Protein AF-A0AA87Z2T1-F1 (afdb_monomer)

Secondary structure (DSSP, 8-state):
-HHHHHHHHHTT-SEEEEE---EETTEEHHHHHHHHHSS-GGGGGT-EEEE-GGG--HHHHHHHHHHHHT-BHHHHHHHTTTSTTHHHHHHHHHHHHHH-SS---BHHHHHHHHHHS-S-------------------------------------------------EEHHHHHTT---SS-HHHHHHHHHHHHHHHHHHHHHSSS-PPEEHHHHHHHHTTT---HHHHHHHHHH-SSEEETTEEEEEEE-TTT--EEEEEEETTS-------------TT----TTS-HHHHHHHHIIIIIIS-TT-HHHHHHHHHHHT--EEEEEPPP--TTSSEEEEEEEEESGGGSS--EEEEEEETT-BHHHHHHHHHHHHHHH-GGGTT-EEEEETT-TTS-TTSB-TTTS-TTPEEEEEEE---SSSTTSSTTTT---EE--TTS--S--SS-EEE-TTT-EEEETGGGT--TTSPPPSS---HHHHHHHS------PPPS------------PPPP------

Sequence (521 aa):
MDLWDRICTNLQARKITVADASKKRSMELRLLHGVAYGHPWFGRWGYGFCHGSFGVTVFNYKRAIEILCSLELDRIIKDFSETEQAKEIKQIIRLYRNLSETKLITLNDLLKFMLTVKSRAVRKPIMAASMNPSSSSSYSLISKPSPRTTLLQQSTKPFMKDSKPAKYKKFSTVIASMDSRWPPRRLEFAADVIVGALKEKKERYYGNGGMTRQDVRDAARLHIGDTGLLDYVLKSLNNVVVGNQIIRRAVNPATRILEYTIHEVGDKVSEEQDMISNIPSPAMIAPGVDVYNDVIFLYKHVLMEYPSSELVELATQMILDTKHFVKEWPFSDEEAQLLTFICRLLPSSLGNGIAEIVHVPLHATLSDLKDAVECALRDTYCATEGIEVVEFDGLEEVENGEVLFGRVESGTEIRVRGVGVDSEGPLRHQGGCDAWKVVCKCGARDDDGERMVACDICEVWQHTRCCGIDDADTVPPLFVCSACCDSLLPQRADYEPSVAALSDDLLLLNHPLDYSLGNGY

InterPro domains:
  IPR001965 Zinc finger, PHD-type [SM00249] (439-485)
  IPR011011 Zinc finger, FYVE/PHD-type [SSF57903] (429-490)
  IPR013083 Zinc finger, RING/FYVE/PHD-type [G3DSA:3.30.40.10] (427-488)
  IPR019786 Zinc finger, PHD-type, conserved site [PS01359] (440-484)
  IPR019787 Zinc finger, PHD-finger [PF00628] (440-484)
  IPR057765 PHD finger protein MALE STERILITY 1-like, ubiquitin-like domain [PF25565] (336-419)
  IPR058054 PHD finger protein MALE STERILITY 1-like, Zinc finger [cd15556] (440-484)
  IPR059080 PTC1-like, winged helix-turn-helix domain [PF25874] (181-265)

Mean predicted aligned error: 18.87 Å

Structure (mmCIF, N/CA/C/O backbone):
data_AF-A0AA87Z2T1-F1
#
_entry.id   AF-A0AA87Z2T1-F1
#
loop_
_atom_site.group_PDB
_atom_site.id
_atom_site.type_symbol
_atom_site.label_atom_id
_atom_site.label_alt_id
_atom_site.label_comp_id
_atom_site.label_asym_id
_atom_site.label_entity_id
_atom_site.label_seq_id
_atom_site.pdbx_PDB_ins_code
_atom_site.Cartn_x
_atom_site.Cartn_y
_atom_site.Cartn_z
_atom_site.occupancy
_atom_site.B_iso_or_equiv
_atom_site.auth_seq_id
_atom_site.auth_comp_id
_atom_site.auth_asym_id
_atom_site.auth_atom_id
_atom_site.pdbx_PDB_model_num
ATOM 1 N N . MET A 1 1 ? 12.923 -12.573 7.285 1.00 83.50 1 MET A N 1
ATOM 2 C CA . MET A 1 1 ? 13.336 -11.285 6.695 1.00 83.50 1 MET A CA 1
ATOM 3 C C . MET A 1 1 ? 14.824 -11.263 6.411 1.00 83.50 1 MET A C 1
ATOM 5 O O . MET A 1 1 ? 15.144 -11.033 5.267 1.00 83.50 1 MET A O 1
ATOM 9 N N . ASP A 1 2 ? 15.706 -11.635 7.346 1.00 86.81 2 ASP A N 1
ATOM 10 C CA . ASP A 1 2 ? 17.157 -11.736 7.068 1.00 86.81 2 ASP A CA 1
ATOM 11 C C . ASP A 1 2 ? 17.513 -12.611 5.843 1.00 86.81 2 ASP A C 1
ATOM 13 O O . ASP A 1 2 ? 18.249 -12.187 4.962 1.00 86.81 2 ASP A O 1
ATOM 17 N N . LEU A 1 3 ? 16.896 -13.796 5.713 1.00 90.75 3 LEU A N 1
ATOM 18 C CA . LEU A 1 3 ? 17.038 -14.627 4.509 1.00 90.75 3 LEU A CA 1
ATOM 19 C C . LEU A 1 3 ? 16.648 -13.877 3.222 1.00 90.75 3 LEU A C 1
ATOM 21 O O . LEU A 1 3 ? 17.359 -13.967 2.229 1.00 90.75 3 LEU A O 1
ATOM 25 N N . TRP A 1 4 ? 15.530 -13.144 3.248 1.00 89.81 4 TRP A N 1
ATOM 26 C CA . TRP A 1 4 ? 15.063 -12.364 2.100 1.00 89.81 4 TRP A CA 1
ATOM 27 C C . TRP A 1 4 ? 16.033 -11.237 1.772 1.00 89.81 4 TRP A C 1
ATOM 29 O O . TRP A 1 4 ? 16.361 -11.064 0.608 1.00 89.81 4 TRP A O 1
ATOM 39 N N . ASP A 1 5 ? 16.551 -10.540 2.782 1.00 89.88 5 ASP A N 1
ATOM 40 C CA . ASP A 1 5 ? 17.535 -9.477 2.585 1.00 89.88 5 ASP A CA 1
ATOM 41 C C . ASP A 1 5 ? 18.807 -10.014 1.923 1.00 89.88 5 ASP A C 1
ATOM 43 O O . ASP A 1 5 ? 19.274 -9.431 0.951 1.00 89.88 5 ASP A O 1
ATOM 47 N N . ARG A 1 6 ? 19.302 -11.177 2.361 1.00 91.06 6 ARG A N 1
ATOM 48 C CA . ARG A 1 6 ? 20.457 -11.844 1.739 1.00 91.06 6 ARG A CA 1
ATOM 49 C C . ARG A 1 6 ? 20.194 -12.252 0.291 1.00 91.06 6 ARG A C 1
ATOM 51 O O . ARG A 1 6 ? 21.075 -12.097 -0.546 1.00 91.06 6 ARG A O 1
ATOM 58 N N . ILE A 1 7 ? 19.002 -12.773 -0.007 1.00 91.69 7 ILE A N 1
ATOM 59 C CA . ILE A 1 7 ? 18.604 -13.100 -1.384 1.00 91.69 7 ILE A CA 1
ATOM 60 C C . ILE A 1 7 ? 18.577 -11.826 -2.232 1.00 91.69 7 ILE A C 1
ATOM 62 O O . ILE A 1 7 ? 19.172 -11.808 -3.300 1.00 91.69 7 ILE A O 1
ATOM 66 N N . CYS A 1 8 ? 17.954 -10.754 -1.741 1.00 90.62 8 CYS A N 1
ATOM 67 C CA . CYS A 1 8 ? 17.849 -9.486 -2.462 1.00 90.62 8 CYS A CA 1
ATOM 68 C C . CYS A 1 8 ? 19.223 -8.860 -2.716 1.00 90.62 8 CYS A C 1
ATOM 70 O O . CYS A 1 8 ? 19.476 -8.407 -3.824 1.00 90.62 8 CYS A O 1
ATOM 72 N N . THR A 1 9 ? 20.132 -8.902 -1.739 1.00 85.81 9 THR A N 1
ATOM 73 C CA . THR A 1 9 ? 21.519 -8.452 -1.919 1.00 85.81 9 THR A CA 1
ATOM 74 C C . THR A 1 9 ? 22.248 -9.279 -2.979 1.00 85.81 9 THR A C 1
ATOM 76 O O . THR A 1 9 ? 22.881 -8.707 -3.858 1.00 85.81 9 THR A O 1
ATOM 79 N N . ASN A 1 10 ? 22.130 -10.611 -2.947 1.00 86.00 10 ASN A N 1
ATOM 80 C CA . ASN A 1 10 ? 22.780 -11.480 -3.937 1.00 86.00 10 ASN A CA 1
ATOM 81 C C . ASN A 1 10 ? 22.199 -11.316 -5.348 1.00 86.00 10 ASN A C 1
ATOM 83 O O . ASN A 1 10 ? 22.931 -11.432 -6.322 1.00 86.00 10 ASN A O 1
ATOM 87 N N . LEU A 1 11 ? 20.895 -11.048 -5.453 1.00 85.25 11 LEU A N 1
ATOM 88 C CA . LEU A 1 11 ? 20.218 -10.728 -6.713 1.00 85.25 11 LEU A CA 1
ATOM 89 C C . LEU A 1 11 ? 20.398 -9.260 -7.126 1.00 85.25 11 LEU A C 1
ATOM 91 O O . LEU A 1 11 ? 19.836 -8.854 -8.135 1.00 85.25 11 LEU A O 1
ATOM 95 N N . GLN A 1 12 ? 21.120 -8.459 -6.332 1.00 79.81 12 GLN A N 1
ATOM 96 C CA . GLN A 1 12 ? 21.306 -7.021 -6.545 1.00 79.81 12 GLN A CA 1
ATOM 97 C C . GLN A 1 12 ? 19.984 -6.254 -6.731 1.00 79.81 12 GLN A C 1
ATOM 99 O O . GLN A 1 12 ? 19.902 -5.259 -7.452 1.00 79.81 12 GLN A O 1
ATOM 104 N N . ALA A 1 13 ? 18.925 -6.704 -6.056 1.00 85.81 13 ALA A N 1
ATOM 105 C CA . ALA A 1 13 ? 17.611 -6.093 -6.151 1.00 85.81 13 ALA A CA 1
ATOM 106 C C . ALA A 1 13 ? 17.644 -4.654 -5.621 1.00 85.81 13 ALA A C 1
ATOM 108 O O . ALA A 1 13 ? 18.146 -4.397 -4.529 1.00 85.81 13 ALA A O 1
ATOM 109 N N . ARG A 1 14 ? 17.053 -3.714 -6.365 1.00 85.12 14 ARG A N 1
ATOM 110 C CA . ARG A 1 14 ? 16.973 -2.296 -5.963 1.00 85.12 14 ARG A CA 1
ATOM 111 C C . ARG A 1 14 ? 15.759 -1.982 -5.126 1.00 85.12 14 ARG A C 1
ATOM 113 O O . ARG A 1 14 ? 15.851 -1.206 -4.181 1.00 85.12 14 ARG A O 1
ATOM 120 N N . LYS A 1 15 ? 14.612 -2.541 -5.497 1.00 89.25 15 LYS A N 1
ATOM 121 C CA . LYS A 1 15 ? 13.336 -2.294 -4.835 1.00 89.25 15 LYS A CA 1
ATOM 122 C C . LYS A 1 15 ? 12.580 -3.599 -4.728 1.00 89.25 15 LYS A C 1
ATOM 124 O O . LYS A 1 15 ? 12.433 -4.301 -5.721 1.00 89.25 15 LYS A O 1
ATOM 129 N N . ILE A 1 16 ? 12.084 -3.897 -3.536 1.00 91.62 16 ILE A N 1
ATOM 130 C CA . ILE A 1 16 ? 11.195 -5.034 -3.305 1.00 91.62 16 ILE A CA 1
ATOM 131 C C . ILE A 1 16 ? 9.927 -4.511 -2.665 1.00 91.62 16 ILE A C 1
ATOM 133 O O . ILE A 1 16 ? 9.972 -3.857 -1.618 1.00 91.62 16 ILE A O 1
ATOM 137 N N . THR A 1 17 ? 8.804 -4.793 -3.313 1.00 92.12 17 THR A N 1
ATOM 138 C CA . THR A 1 17 ? 7.479 -4.455 -2.813 1.00 92.12 17 THR A CA 1
ATOM 139 C C . THR A 1 17 ? 6.890 -5.612 -2.010 1.00 92.12 17 THR A C 1
ATOM 141 O O . THR A 1 17 ? 7.253 -6.777 -2.177 1.00 92.12 17 THR A O 1
ATOM 144 N N . VAL A 1 18 ? 5.978 -5.290 -1.099 1.00 92.25 18 VAL A N 1
ATOM 145 C CA . VAL A 1 18 ? 5.171 -6.257 -0.361 1.00 92.25 18 VAL A CA 1
ATOM 146 C C . VAL A 1 18 ? 3.733 -5.760 -0.292 1.00 92.25 18 VAL A C 1
ATOM 148 O O . VAL A 1 18 ? 3.479 -4.636 0.145 1.00 92.25 18 VAL A O 1
ATOM 151 N N . ALA A 1 19 ? 2.802 -6.623 -0.693 1.00 92.31 19 ALA A N 1
ATOM 152 C CA . ALA A 1 19 ? 1.380 -6.450 -0.440 1.00 92.31 19 ALA A CA 1
ATOM 153 C C . ALA A 1 19 ? 1.066 -6.992 0.962 1.00 92.31 19 ALA A C 1
ATOM 155 O O . ALA A 1 19 ? 1.091 -8.200 1.211 1.00 92.31 19 ALA A O 1
ATOM 156 N N . ASP A 1 20 ? 0.829 -6.098 1.916 1.00 93.69 20 ASP A N 1
ATOM 157 C CA . ASP A 1 20 ? 0.568 -6.464 3.302 1.00 93.69 20 ASP A CA 1
ATOM 158 C C . ASP A 1 20 ? -0.867 -6.985 3.468 1.00 93.69 20 ASP A C 1
ATOM 160 O O . ASP A 1 20 ? -1.839 -6.291 3.164 1.00 93.69 20 ASP A O 1
ATOM 164 N N . ALA A 1 21 ? -0.995 -8.194 4.014 1.00 92.12 21 ALA A N 1
ATOM 165 C CA . ALA A 1 21 ? -2.247 -8.811 4.462 1.00 92.12 21 ALA A CA 1
ATOM 166 C C . ALA A 1 21 ? -2.170 -9.250 5.943 1.00 92.12 21 ALA A C 1
ATOM 168 O O . ALA A 1 21 ? -2.939 -10.098 6.407 1.00 92.12 21 ALA A O 1
ATOM 169 N N . SER A 1 22 ? -1.202 -8.717 6.693 1.00 94.56 22 SER A N 1
ATOM 170 C CA . SER A 1 22 ? -0.832 -9.189 8.024 1.00 94.56 22 SER A CA 1
ATOM 171 C C . SER A 1 22 ? -1.874 -8.814 9.073 1.00 94.56 22 SER A C 1
ATOM 173 O O . SER A 1 22 ? -2.123 -7.640 9.358 1.00 94.56 22 SER A O 1
ATOM 175 N N . LYS A 1 23 ? -2.415 -9.838 9.736 1.00 95.25 23 LYS A N 1
ATOM 176 C CA . LYS A 1 23 ? -3.397 -9.701 10.816 1.00 95.25 23 LYS A CA 1
ATOM 177 C C . LYS A 1 23 ? -2.933 -10.402 12.081 1.00 95.25 23 LYS A C 1
ATOM 179 O O . LYS A 1 23 ? -2.312 -11.462 12.030 1.00 95.25 23 LYS A O 1
ATOM 184 N N . LYS A 1 24 ? -3.309 -9.857 13.237 1.00 92.25 24 LYS A N 1
ATOM 185 C CA . LYS A 1 24 ? -3.175 -10.542 14.531 1.00 92.25 24 LYS A CA 1
ATOM 186 C C . LYS A 1 24 ? -4.444 -10.368 15.348 1.00 92.25 24 LYS A C 1
ATOM 188 O O . LYS A 1 24 ? -4.799 -9.246 15.683 1.00 92.25 24 LYS A O 1
ATOM 193 N N . ARG A 1 25 ? -5.112 -11.479 15.686 1.00 88.75 25 ARG A N 1
ATOM 194 C CA . ARG A 1 25 ? -6.404 -11.475 16.407 1.00 88.75 25 ARG A CA 1
ATOM 195 C C . ARG A 1 25 ? -7.406 -10.482 15.777 1.00 88.75 25 ARG A C 1
ATOM 197 O O . ARG A 1 25 ? -7.999 -9.668 16.471 1.00 88.75 25 ARG A O 1
ATOM 204 N N . SER A 1 26 ? -7.526 -10.530 14.447 1.00 89.06 26 SER A N 1
ATOM 205 C CA . SER A 1 26 ? -8.376 -9.648 13.624 1.00 89.06 26 SER A CA 1
ATOM 206 C C . SER A 1 26 ? -7.961 -8.172 13.528 1.00 89.06 26 SER A C 1
ATOM 208 O O . SER A 1 26 ? -8.627 -7.427 12.820 1.00 89.06 26 SER A O 1
ATOM 210 N N . MET A 1 27 ? -6.862 -7.750 14.157 1.00 95.94 27 MET A N 1
ATOM 211 C CA . MET A 1 27 ? -6.309 -6.403 13.974 1.00 95.94 27 MET A CA 1
ATOM 212 C C . MET A 1 27 ? -5.380 -6.368 12.760 1.00 95.94 27 MET A C 1
ATOM 214 O O . MET A 1 27 ? -4.457 -7.185 12.671 1.00 95.94 27 MET A O 1
ATOM 218 N N . GLU A 1 28 ? -5.597 -5.414 11.856 1.00 97.12 28 GLU A N 1
ATOM 219 C CA . GLU A 1 28 ? -4.679 -5.110 10.752 1.00 97.12 28 GLU A CA 1
ATOM 220 C C . GLU A 1 28 ? -3.385 -4.532 11.327 1.00 97.12 28 GLU A C 1
ATOM 222 O O . GLU A 1 28 ? -3.385 -3.467 11.959 1.00 97.12 28 GLU A O 1
ATOM 227 N N . LEU A 1 29 ? -2.268 -5.235 11.121 1.00 96.56 29 LEU A N 1
ATOM 228 C CA . LEU A 1 29 ? -1.002 -4.837 11.732 1.00 96.56 29 LEU A CA 1
ATOM 229 C C . LEU A 1 29 ? -0.475 -3.522 11.160 1.00 96.56 29 LEU A C 1
ATOM 231 O O . LEU A 1 29 ? 0.206 -2.804 11.888 1.00 96.56 29 LEU A O 1
ATOM 235 N N . ARG A 1 30 ? -0.823 -3.168 9.917 1.00 96.19 30 ARG A N 1
ATOM 236 C CA . ARG A 1 30 ? -0.476 -1.869 9.322 1.00 96.19 30 ARG A CA 1
ATOM 237 C C . ARG A 1 30 ? -1.030 -0.691 10.124 1.00 96.19 30 ARG A C 1
ATOM 239 O O . ARG A 1 30 ? -0.296 0.255 10.380 1.00 96.19 30 ARG A O 1
ATOM 246 N N . LEU A 1 31 ? -2.276 -0.793 10.597 1.00 97.81 31 LEU A N 1
ATOM 247 C CA . LEU A 1 31 ? -2.924 0.243 11.397 1.00 97.81 31 LEU A CA 1
ATOM 248 C C . LEU A 1 31 ? -2.366 0.242 12.818 1.00 97.81 31 LEU A C 1
ATOM 250 O O . LEU A 1 31 ? -1.898 1.268 13.298 1.00 97.81 31 LEU A O 1
ATOM 254 N N . LEU A 1 32 ? -2.331 -0.926 13.467 1.00 97.50 32 LEU A N 1
ATOM 255 C CA . LEU A 1 32 ? -1.832 -1.034 14.839 1.00 97.50 32 LEU A CA 1
ATOM 256 C C . LEU A 1 32 ? -0.378 -0.552 14.965 1.00 97.50 32 LEU A C 1
ATOM 258 O O . LEU A 1 32 ? -0.057 0.213 15.872 1.00 97.50 32 LEU A O 1
ATOM 262 N N . HIS A 1 33 ? 0.506 -0.977 14.058 1.00 96.88 33 HIS A N 1
ATOM 263 C CA . HIS A 1 33 ? 1.905 -0.548 14.072 1.00 96.88 33 HIS A CA 1
ATOM 264 C C . HIS A 1 33 ? 2.091 0.868 13.547 1.00 96.88 33 HIS A C 1
ATOM 266 O O . HIS A 1 33 ? 2.927 1.584 14.095 1.00 96.88 33 HIS A O 1
ATOM 272 N N . GLY A 1 34 ? 1.289 1.281 12.564 1.00 96.88 34 GLY A N 1
ATOM 273 C CA . GLY A 1 34 ? 1.264 2.658 12.089 1.00 96.88 34 GLY A CA 1
ATOM 274 C C . GLY A 1 34 ? 1.038 3.629 13.243 1.00 96.88 34 GLY A C 1
ATOM 275 O O . GLY A 1 34 ? 1.839 4.536 13.436 1.00 96.88 34 GLY A O 1
ATOM 276 N N . VAL A 1 35 ? 0.035 3.367 14.086 1.00 97.62 35 VAL A N 1
ATOM 277 C CA . VAL A 1 35 ? -0.269 4.220 15.245 1.00 97.62 35 VAL A CA 1
ATOM 278 C C . VAL A 1 35 ? 0.722 4.032 16.396 1.00 97.62 35 VAL A C 1
ATOM 280 O O . VAL A 1 35 ? 1.088 5.006 17.039 1.00 97.62 35 VAL A O 1
ATOM 283 N N . ALA A 1 36 ? 1.187 2.812 16.680 1.00 96.88 36 ALA A N 1
ATOM 284 C CA . ALA A 1 36 ? 2.078 2.563 17.822 1.00 96.88 36 ALA A CA 1
ATOM 285 C C . ALA A 1 36 ? 3.545 2.962 17.575 1.00 96.88 36 ALA A C 1
ATOM 287 O O . ALA A 1 36 ? 4.264 3.315 18.508 1.00 96.88 36 ALA A O 1
ATOM 288 N N . TYR A 1 37 ? 4.027 2.882 16.335 1.00 96.06 37 TYR A N 1
ATOM 289 C CA . TYR A 1 37 ? 5.442 3.083 16.003 1.00 96.06 37 TYR A CA 1
ATOM 290 C C . TYR A 1 37 ? 5.680 4.142 14.920 1.00 96.06 37 TYR A C 1
ATOM 292 O O . TYR A 1 37 ? 6.834 4.468 14.654 1.00 96.06 37 TYR A O 1
ATOM 300 N N . GLY A 1 38 ? 4.626 4.690 14.308 1.00 94.81 38 GLY A N 1
ATOM 301 C CA . GLY A 1 38 ? 4.737 5.669 13.222 1.00 94.81 38 GLY A CA 1
ATOM 302 C C . GLY A 1 38 ? 5.099 5.055 11.866 1.00 94.81 38 GLY A C 1
ATOM 303 O O . GLY A 1 38 ? 5.401 5.777 10.920 1.00 94.81 38 GLY A O 1
ATOM 304 N N . HIS A 1 39 ? 5.110 3.725 11.757 1.00 93.81 39 HIS A N 1
ATOM 305 C CA . HIS A 1 39 ? 5.510 3.003 10.551 1.00 93.81 39 HIS A CA 1
ATOM 306 C C . HIS A 1 39 ? 4.742 1.674 10.441 1.00 93.81 39 HIS A C 1
ATOM 308 O O . HIS A 1 39 ? 4.301 1.136 11.461 1.00 93.81 39 HIS A O 1
ATOM 314 N N . PRO A 1 40 ? 4.597 1.086 9.239 1.00 93.75 40 PRO A N 1
ATOM 315 C CA . PRO A 1 40 ? 3.856 -0.163 9.081 1.00 93.75 40 PRO A CA 1
ATOM 316 C C . PRO A 1 40 ? 4.560 -1.324 9.798 1.00 93.75 40 PRO A C 1
ATOM 318 O O . PRO A 1 40 ? 5.718 -1.219 10.219 1.00 93.75 40 PRO A O 1
ATOM 321 N N . TRP A 1 41 ? 3.890 -2.475 9.911 1.00 94.38 41 TRP A N 1
ATOM 322 C CA . TRP A 1 41 ? 4.459 -3.685 10.527 1.00 94.38 41 TRP A CA 1
ATOM 323 C C . TRP A 1 41 ? 5.811 -4.087 9.924 1.00 94.38 41 TRP A C 1
ATOM 325 O O . TRP A 1 41 ? 6.739 -4.465 10.655 1.00 94.38 41 TRP A O 1
ATOM 335 N N . PHE A 1 42 ? 5.921 -3.956 8.598 1.00 94.56 42 PHE A N 1
ATOM 336 C CA . PHE A 1 42 ? 7.135 -4.248 7.845 1.00 94.56 42 PHE A CA 1
ATOM 337 C C . PHE A 1 42 ? 8.224 -3.169 7.965 1.00 94.56 42 PHE A C 1
ATOM 339 O O . PHE A 1 42 ? 9.379 -3.433 7.628 1.00 94.56 42 PHE A O 1
ATOM 346 N N . GLY A 1 43 ? 7.908 -1.998 8.528 1.00 93.38 43 GLY A N 1
ATOM 347 C CA . GLY A 1 43 ? 8.851 -0.886 8.701 1.00 93.38 43 GLY A CA 1
ATOM 348 C C . GLY A 1 43 ? 10.084 -1.243 9.528 1.00 93.38 43 GLY A C 1
ATOM 349 O O . GLY A 1 43 ? 11.168 -0.731 9.276 1.00 93.38 43 GLY A O 1
ATOM 350 N N . ARG A 1 44 ? 9.973 -2.231 10.425 1.00 91.69 44 ARG A N 1
ATOM 351 C CA . ARG A 1 44 ? 11.114 -2.764 11.198 1.00 91.69 44 ARG A CA 1
ATOM 352 C C . ARG A 1 44 ? 12.192 -3.430 10.344 1.00 91.69 44 ARG A C 1
ATOM 354 O O . ARG A 1 44 ? 13.287 -3.662 10.840 1.00 91.69 44 ARG A O 1
ATOM 361 N N . TRP A 1 45 ? 11.876 -3.762 9.096 1.00 93.06 45 TRP A N 1
ATOM 362 C CA . TRP A 1 45 ? 12.818 -4.326 8.132 1.00 93.06 45 TRP A CA 1
ATOM 363 C C . TRP A 1 45 ? 13.161 -3.350 7.003 1.00 93.06 45 TRP A C 1
ATOM 365 O O . TRP A 1 45 ? 13.789 -3.768 6.036 1.00 93.06 45 TRP A O 1
ATOM 375 N N . GLY A 1 46 ? 12.778 -2.073 7.125 1.00 93.00 46 GLY A N 1
ATOM 376 C CA . GLY A 1 46 ? 13.086 -1.022 6.150 1.00 93.00 46 GLY A CA 1
ATOM 377 C C . GLY A 1 46 ? 12.022 -0.804 5.072 1.00 93.00 46 GLY A C 1
ATOM 378 O O . GLY A 1 46 ? 12.281 -0.083 4.118 1.00 93.00 46 GLY A O 1
ATOM 379 N N . TYR A 1 47 ? 10.837 -1.408 5.200 1.00 95.12 47 TYR A N 1
ATOM 380 C CA . TYR A 1 47 ? 9.745 -1.194 4.246 1.00 95.12 47 TYR A CA 1
ATOM 381 C C . TYR A 1 47 ? 8.972 0.090 4.572 1.00 95.12 47 TYR A C 1
ATOM 383 O O . TYR A 1 47 ? 8.397 0.224 5.656 1.00 95.12 47 TYR A O 1
ATOM 391 N N . GLY A 1 48 ? 8.943 1.021 3.624 1.00 95.00 48 GLY A N 1
ATOM 392 C CA . GLY A 1 48 ? 8.190 2.271 3.676 1.00 95.00 48 GLY A CA 1
ATOM 393 C C . GLY A 1 48 ? 6.971 2.265 2.756 1.00 95.00 48 GLY A C 1
ATOM 394 O O . GLY A 1 48 ? 6.680 1.275 2.092 1.00 95.00 48 GLY A O 1
ATOM 395 N N . PHE A 1 49 ? 6.247 3.384 2.722 1.00 95.31 49 PHE A N 1
ATOM 396 C CA . PHE A 1 49 ? 5.125 3.598 1.802 1.00 95.31 49 PHE A CA 1
ATOM 397 C C . PHE A 1 49 ? 5.569 3.395 0.344 1.00 95.31 49 PHE A C 1
ATOM 399 O O . PHE A 1 49 ? 6.546 4.014 -0.072 1.00 95.31 49 PHE A O 1
ATOM 406 N N . CYS A 1 50 ? 4.854 2.563 -0.421 1.00 92.50 50 CYS A N 1
ATOM 407 C CA . CYS A 1 50 ? 5.054 2.433 -1.867 1.00 92.50 50 CYS A CA 1
ATOM 408 C C . CYS A 1 50 ? 3.959 3.189 -2.621 1.00 92.50 50 CYS A C 1
ATOM 410 O O . CYS A 1 50 ? 4.204 4.257 -3.177 1.00 92.50 50 CYS A O 1
ATOM 412 N N . HIS A 1 51 ? 2.737 2.668 -2.566 1.00 88.25 51 HIS A N 1
ATOM 413 C CA . HIS A 1 51 ? 1.541 3.313 -3.086 1.00 88.25 51 HIS A CA 1
ATOM 414 C C . HIS A 1 51 ? 0.334 2.910 -2.240 1.00 88.25 51 HIS A C 1
ATOM 416 O O . HIS A 1 51 ? 0.321 1.860 -1.591 1.00 88.25 51 HIS A O 1
ATOM 422 N N . GLY A 1 52 ? -0.675 3.774 -2.227 1.00 90.06 52 GLY A N 1
ATOM 423 C CA . GLY A 1 52 ? -1.938 3.510 -1.562 1.00 90.06 52 GLY A CA 1
ATOM 424 C C . GLY A 1 52 ? -3.038 3.231 -2.576 1.00 90.06 52 GLY A C 1
ATOM 425 O O . GLY A 1 52 ? -3.053 3.803 -3.668 1.00 90.06 52 GLY A O 1
ATOM 426 N N . SER A 1 53 ? -3.957 2.353 -2.200 1.00 92.31 53 SER A N 1
ATOM 427 C CA . SER A 1 53 ? -5.173 2.103 -2.958 1.00 92.31 53 SER A CA 1
ATOM 428 C C . SER A 1 53 ? -6.091 3.326 -2.885 1.00 92.31 53 SER A C 1
ATOM 430 O O . SER A 1 53 ? -5.957 4.180 -2.004 1.00 92.31 53 SER A O 1
ATOM 432 N N . PHE A 1 54 ? -7.044 3.426 -3.812 1.00 93.75 54 PHE A N 1
ATOM 433 C CA . PHE A 1 54 ? -8.085 4.465 -3.787 1.00 93.75 54 PHE A CA 1
ATOM 434 C C . PHE A 1 54 ? -7.552 5.913 -3.739 1.00 93.75 54 PHE A C 1
ATOM 436 O O . PHE A 1 54 ? -8.206 6.807 -3.202 1.00 93.75 54 PHE A O 1
ATOM 443 N N . GLY A 1 55 ? -6.389 6.162 -4.348 1.00 90.62 55 GLY A N 1
ATOM 444 C CA . GLY A 1 55 ? -5.814 7.505 -4.482 1.00 90.62 55 GLY A CA 1
ATOM 445 C C . GLY A 1 55 ? -5.080 8.007 -3.237 1.00 90.62 55 GLY A C 1
ATOM 446 O O . GLY A 1 55 ? -4.784 9.200 -3.126 1.00 90.62 55 GLY A O 1
ATOM 447 N N . VAL A 1 56 ? -4.772 7.127 -2.281 1.00 94.81 56 VAL A N 1
ATOM 448 C CA . VAL A 1 56 ? -3.973 7.501 -1.112 1.00 94.81 56 VAL A CA 1
ATOM 449 C C . VAL A 1 56 ? -2.540 7.836 -1.538 1.00 94.81 56 VAL A C 1
ATOM 451 O O . VAL A 1 56 ? -1.801 7.003 -2.060 1.00 94.81 56 VAL A O 1
ATOM 454 N N . THR A 1 57 ? -2.138 9.083 -1.286 1.00 94.50 57 THR A N 1
ATOM 455 C CA . THR A 1 57 ? -0.786 9.592 -1.551 1.00 94.50 57 THR A CA 1
ATOM 456 C C . THR A 1 57 ? 0.127 9.422 -0.335 1.00 94.50 57 THR A C 1
ATOM 458 O O . THR A 1 57 ? -0.332 9.229 0.792 1.00 94.50 57 THR A O 1
ATOM 461 N N . VAL A 1 58 ? 1.442 9.572 -0.530 1.00 95.00 58 VAL A N 1
ATOM 462 C CA . VAL A 1 58 ? 2.411 9.540 0.581 1.00 95.00 58 VAL A CA 1
ATOM 463 C C . VAL A 1 58 ? 2.153 10.640 1.619 1.00 95.00 58 VAL A C 1
ATOM 465 O O . VAL A 1 58 ? 2.331 10.412 2.815 1.00 95.00 58 VAL A O 1
ATOM 468 N N . PHE A 1 59 ? 1.723 11.827 1.176 1.00 96.81 59 PHE A N 1
ATOM 469 C CA . PHE A 1 59 ? 1.396 12.950 2.058 1.00 96.81 59 PHE A CA 1
ATOM 470 C C . PHE A 1 59 ? 0.194 12.608 2.937 1.00 96.81 59 PHE A C 1
ATOM 472 O O . PHE A 1 59 ? 0.271 12.699 4.159 1.00 96.81 59 PHE A O 1
ATOM 479 N N . ASN A 1 60 ? -0.870 12.130 2.296 1.00 96.06 60 ASN A N 1
ATOM 480 C CA . ASN A 1 60 ? -2.093 11.648 2.921 1.00 96.06 60 ASN A CA 1
ATOM 481 C C . ASN A 1 60 ? -1.780 10.578 3.982 1.00 96.06 60 ASN A C 1
ATOM 483 O O . ASN A 1 60 ? -2.114 10.743 5.155 1.00 96.06 60 ASN A O 1
ATOM 487 N N . TYR A 1 61 ? -1.034 9.538 3.607 1.00 97.38 61 TYR A N 1
ATOM 488 C CA . TYR A 1 61 ? -0.619 8.474 4.520 1.00 97.38 61 TYR A CA 1
ATOM 489 C C . TYR A 1 61 ? 0.165 8.993 5.739 1.00 97.38 61 TYR A C 1
ATOM 491 O O . TYR A 1 61 ? -0.165 8.655 6.877 1.00 97.38 61 TYR A O 1
ATOM 499 N N . LYS A 1 62 ? 1.179 9.845 5.533 1.00 97.44 62 LYS A N 1
ATOM 500 C CA . LYS A 1 62 ? 1.961 10.429 6.640 1.00 97.44 62 LYS A CA 1
ATOM 501 C C . LYS A 1 62 ? 1.081 11.268 7.565 1.00 97.44 62 LYS A C 1
ATOM 503 O O . LYS A 1 62 ? 1.156 11.119 8.782 1.00 97.44 62 LYS A O 1
ATOM 508 N N . ARG A 1 63 ? 0.200 12.088 6.990 1.00 97.94 63 ARG A N 1
ATOM 509 C CA . ARG A 1 63 ? -0.743 12.922 7.736 1.00 97.94 63 ARG A CA 1
ATOM 510 C C . ARG A 1 63 ? -1.708 12.083 8.574 1.00 97.94 63 ARG A C 1
ATOM 512 O O . ARG A 1 63 ? -1.967 12.425 9.723 1.00 97.94 63 ARG A O 1
ATOM 519 N N . ALA A 1 64 ? -2.201 10.972 8.035 1.00 98.12 64 ALA A N 1
ATOM 520 C CA . ALA A 1 64 ? -3.053 10.039 8.762 1.00 98.12 64 ALA A CA 1
ATOM 521 C C . ALA A 1 64 ? -2.334 9.409 9.966 1.00 98.12 64 ALA A C 1
ATOM 523 O O . ALA A 1 64 ? -2.887 9.369 11.067 1.00 98.12 64 ALA A O 1
ATOM 524 N N . ILE A 1 65 ? -1.080 8.981 9.782 1.00 97.88 65 ILE A N 1
ATOM 525 C CA . ILE A 1 65 ? -0.237 8.472 10.874 1.00 97.88 65 ILE A CA 1
ATOM 526 C C . ILE A 1 65 ? -0.064 9.538 11.960 1.00 97.88 65 ILE A C 1
ATOM 528 O O . ILE A 1 65 ? -0.248 9.236 13.136 1.00 97.88 65 ILE A O 1
ATOM 532 N N . GLU A 1 66 ? 0.245 10.783 11.593 1.00 97.88 66 GLU A N 1
ATOM 533 C CA . GLU A 1 66 ? 0.382 11.894 12.545 1.00 97.88 66 GLU A CA 1
ATOM 534 C C . GLU A 1 66 ? -0.904 12.147 13.341 1.00 97.88 66 GLU A C 1
ATOM 536 O O . GLU A 1 66 ? -0.846 12.283 14.565 1.00 97.88 66 GLU A O 1
ATOM 541 N N . ILE A 1 67 ? -2.062 12.183 12.671 1.00 97.56 67 ILE A N 1
ATOM 542 C CA . ILE A 1 67 ? -3.368 12.407 13.311 1.00 97.56 67 ILE A CA 1
ATOM 543 C C . ILE A 1 67 ? -3.618 11.346 14.382 1.00 97.56 67 ILE A C 1
ATOM 545 O O . ILE A 1 67 ? -3.874 11.692 15.532 1.00 97.56 67 ILE A O 1
ATOM 549 N N . LEU A 1 68 ? -3.497 10.062 14.036 1.00 97.81 68 LEU A N 1
ATOM 550 C CA . LEU A 1 68 ? -3.793 8.982 14.979 1.00 97.81 68 LEU A CA 1
ATOM 551 C C . LEU A 1 68 ? -2.742 8.864 16.087 1.00 97.81 68 LEU A C 1
ATOM 553 O O . LEU A 1 68 ? -3.091 8.628 17.244 1.00 97.81 68 LEU A O 1
ATOM 557 N N . CYS A 1 69 ? -1.461 9.054 15.759 1.00 97.00 69 CYS A N 1
ATOM 558 C CA . CYS A 1 69 ? -0.380 9.025 16.743 1.00 97.00 69 CYS A CA 1
ATOM 559 C C . CYS A 1 69 ? -0.513 10.145 17.783 1.00 97.00 69 CYS A C 1
ATOM 561 O O . CYS A 1 69 ? -0.156 9.934 18.939 1.00 97.00 69 CYS A O 1
ATOM 563 N N . SER A 1 70 ? -1.020 11.317 17.385 1.00 96.56 70 SER A N 1
ATOM 564 C CA . SER A 1 70 ? -1.141 12.505 18.242 1.00 96.56 70 SER A CA 1
ATOM 565 C C . SER A 1 70 ? -2.447 12.587 19.038 1.00 96.56 70 SER A C 1
ATOM 567 O O . SER A 1 70 ? -2.626 13.534 19.803 1.00 96.56 70 SER A O 1
ATOM 569 N N . LEU A 1 71 ? -3.347 11.602 18.922 1.00 96.75 71 LEU A N 1
ATOM 570 C CA . LEU A 1 71 ? -4.577 11.567 19.715 1.00 96.75 71 LEU A CA 1
ATOM 571 C C . LEU A 1 71 ? -4.258 11.521 21.212 1.00 96.75 71 LEU A C 1
ATOM 573 O O . LEU A 1 71 ? -3.738 10.531 21.729 1.00 96.75 71 LEU A O 1
ATOM 577 N N . GLU A 1 72 ? -4.588 12.597 21.920 1.00 97.81 72 GLU A N 1
ATOM 578 C CA . GLU A 1 72 ? -4.376 12.700 23.359 1.00 97.81 72 GLU A CA 1
ATOM 579 C C . GLU A 1 72 ? -5.313 11.761 24.125 1.00 97.81 72 GLU A C 1
ATOM 581 O O . GLU A 1 72 ? -6.527 11.745 23.914 1.00 97.81 72 GLU A O 1
ATOM 586 N N . LEU A 1 73 ? -4.769 11.020 25.089 1.00 97.75 73 LEU A N 1
ATOM 587 C CA . LEU A 1 73 ? -5.535 10.062 25.889 1.00 97.75 73 LEU A CA 1
ATOM 588 C C . LEU A 1 73 ? -6.648 10.736 26.705 1.00 97.75 73 LEU A C 1
ATOM 590 O O . LEU A 1 73 ? -7.714 10.156 26.895 1.00 97.75 73 LEU A O 1
ATOM 594 N N . ASP A 1 74 ? -6.423 11.963 27.179 1.00 97.31 74 ASP A N 1
ATOM 595 C CA . ASP A 1 74 ? -7.438 12.714 27.926 1.00 97.31 74 ASP A CA 1
ATOM 596 C C . ASP A 1 74 ? -8.573 13.203 27.016 1.00 97.31 74 ASP A C 1
ATOM 598 O O . ASP A 1 74 ? -9.734 13.202 27.434 1.00 97.31 74 ASP A O 1
ATOM 602 N N . ARG A 1 75 ? -8.262 13.525 25.752 1.00 96.00 75 ARG A N 1
ATOM 603 C CA . ARG A 1 75 ? -9.268 13.809 24.725 1.00 96.00 75 ARG A CA 1
ATOM 604 C C . ARG A 1 75 ? -10.080 12.560 24.396 1.00 96.00 75 ARG A C 1
ATOM 606 O O . ARG A 1 75 ? -11.299 12.642 24.407 1.00 96.00 75 ARG A O 1
ATOM 613 N N . ILE A 1 76 ? -9.437 11.403 24.232 1.00 96.25 76 ILE A N 1
ATOM 614 C CA . ILE A 1 76 ? -10.138 10.122 24.036 1.00 96.25 76 ILE A CA 1
ATOM 615 C C . ILE A 1 76 ? -11.112 9.866 25.197 1.00 96.25 76 ILE A C 1
ATOM 617 O O . ILE A 1 76 ? -12.285 9.586 24.979 1.00 96.25 76 ILE A O 1
ATOM 621 N N . ILE A 1 77 ? -10.677 10.019 26.452 1.00 96.38 77 ILE A N 1
ATOM 622 C CA . ILE A 1 77 ? -11.565 9.823 27.614 1.00 96.38 77 ILE A CA 1
ATOM 623 C C . ILE A 1 77 ? -12.766 10.781 27.583 1.00 96.38 77 ILE A C 1
ATOM 625 O O . ILE A 1 77 ? -13.866 10.393 27.985 1.00 96.38 77 ILE A O 1
ATOM 629 N N . LYS A 1 78 ? -12.557 12.029 27.153 1.00 95.69 78 LYS A N 1
ATOM 630 C CA . LYS A 1 78 ? -13.615 13.037 27.048 1.00 95.69 78 LYS A CA 1
ATOM 631 C C . LYS A 1 78 ? -14.599 12.702 25.925 1.00 95.69 78 LYS A C 1
ATOM 633 O O . LYS A 1 78 ? -15.801 12.686 26.177 1.00 95.69 78 LYS A O 1
ATOM 638 N N . ASP A 1 79 ? -14.094 12.405 24.734 1.00 94.81 79 ASP A N 1
ATOM 639 C CA . ASP A 1 79 ? -14.900 12.151 23.536 1.00 94.81 79 ASP A CA 1
ATOM 640 C C . ASP A 1 79 ? -15.760 10.887 23.705 1.00 94.81 79 ASP A C 1
ATOM 642 O O . ASP A 1 79 ? -16.901 10.842 23.258 1.00 94.81 79 ASP A O 1
ATOM 646 N N . PHE A 1 80 ? -15.269 9.893 24.449 1.00 95.81 80 PHE A N 1
ATOM 647 C CA . PHE A 1 80 ? -16.027 8.680 24.760 1.00 95.81 80 PHE A CA 1
ATOM 648 C C . PHE A 1 80 ? -16.935 8.799 25.990 1.00 95.81 80 PHE A C 1
ATOM 650 O O . PHE A 1 80 ? -17.573 7.811 26.341 1.00 95.81 80 PHE A O 1
ATOM 657 N N . SER A 1 81 ? -17.012 9.947 26.671 1.00 93.31 81 SER A N 1
ATOM 658 C CA . SER A 1 81 ? -17.670 10.053 27.988 1.00 93.31 81 SER A CA 1
ATOM 659 C C . SER A 1 81 ? -19.156 9.667 28.011 1.00 93.31 81 SER A C 1
ATOM 661 O O . SER A 1 81 ? -19.629 9.194 29.046 1.00 93.31 81 SER A O 1
ATOM 663 N N . GLU A 1 82 ? -19.857 9.803 26.883 1.00 91.06 82 GLU A N 1
ATOM 664 C CA . GLU A 1 82 ? -21.280 9.462 26.717 1.00 91.06 82 GLU A CA 1
ATOM 665 C C . GLU A 1 82 ? -21.513 8.082 26.074 1.00 91.06 82 GLU A C 1
ATOM 667 O O . GLU A 1 82 ? -22.651 7.683 25.844 1.00 91.06 82 GLU A O 1
ATOM 672 N N . THR A 1 83 ? -20.447 7.333 25.787 1.00 91.88 83 THR A N 1
ATOM 673 C CA . THR A 1 83 ? -20.532 6.009 25.151 1.00 91.88 83 THR A CA 1
ATOM 674 C C . THR A 1 83 ? -20.626 4.882 26.185 1.00 91.88 83 THR A C 1
ATOM 676 O O . THR A 1 83 ? -20.141 5.002 27.313 1.00 91.88 83 THR A O 1
ATOM 679 N N . GLU A 1 84 ? -21.167 3.727 25.790 1.00 90.44 84 GLU A N 1
ATOM 680 C CA . GLU A 1 84 ? -21.214 2.523 26.642 1.00 90.44 84 GLU A CA 1
ATOM 681 C C . GLU A 1 84 ? -19.808 2.039 27.055 1.00 90.44 84 GLU A C 1
ATOM 683 O O . GLU A 1 84 ? -19.616 1.430 28.110 1.00 90.44 84 GLU A O 1
ATOM 688 N N . GLN A 1 85 ? -18.794 2.349 26.245 1.00 91.56 85 GLN A N 1
ATOM 689 C CA . GLN A 1 85 ? -17.401 1.946 26.432 1.00 91.56 85 GLN A CA 1
ATOM 690 C C . GLN A 1 85 ? -16.604 2.910 27.326 1.00 91.56 85 GLN A C 1
ATOM 692 O O . GLN A 1 85 ? -15.468 2.595 27.694 1.00 91.56 85 GLN A O 1
ATOM 697 N N . ALA A 1 86 ? -17.178 4.054 27.724 1.00 91.81 86 ALA A N 1
ATOM 698 C CA . ALA A 1 86 ? -16.494 5.119 28.467 1.00 91.81 86 ALA A CA 1
ATOM 699 C C . ALA A 1 86 ? -15.734 4.608 29.699 1.00 91.81 86 ALA A C 1
ATOM 701 O O . ALA A 1 86 ? -14.588 4.989 29.962 1.00 91.81 86 ALA A O 1
ATOM 702 N N . LYS A 1 87 ? -16.387 3.738 30.483 1.00 93.00 87 LYS A N 1
ATOM 703 C CA . LYS A 1 87 ? -15.830 3.191 31.727 1.00 93.00 87 LYS A CA 1
ATOM 704 C C . LYS A 1 87 ? -14.613 2.315 31.448 1.00 93.00 87 LYS A C 1
ATOM 706 O O . LYS A 1 87 ? -13.596 2.489 32.117 1.00 93.00 87 LYS A O 1
ATOM 711 N N . GLU A 1 88 ? -14.709 1.438 30.457 1.00 94.12 88 GLU A N 1
ATOM 712 C CA . GLU A 1 88 ? -13.666 0.470 30.119 1.00 94.12 88 GLU A CA 1
ATOM 713 C C . GLU A 1 88 ? -12.433 1.172 29.535 1.00 94.12 88 GLU A C 1
ATOM 715 O O . GLU A 1 88 ? -11.322 0.982 30.030 1.00 94.12 88 GLU A O 1
ATOM 720 N N . ILE A 1 89 ? -12.627 2.087 28.572 1.00 95.31 89 ILE A N 1
ATOM 721 C CA . ILE A 1 89 ? -11.542 2.887 27.970 1.00 95.31 89 ILE A CA 1
ATOM 722 C C . ILE A 1 89 ? -10.787 3.655 29.056 1.00 95.31 89 ILE A C 1
ATOM 724 O O . ILE A 1 89 ? -9.556 3.619 29.132 1.00 95.31 89 ILE A O 1
ATOM 728 N N . LYS A 1 90 ? -11.524 4.314 29.957 1.00 95.75 90 LYS A N 1
ATOM 729 C CA . LYS A 1 90 ? -10.937 5.073 31.062 1.00 95.75 90 LYS A CA 1
ATOM 730 C C . LYS A 1 90 ? -10.163 4.180 32.031 1.00 95.75 90 LYS A C 1
ATOM 732 O O . LYS A 1 90 ? -9.128 4.608 32.543 1.00 95.75 90 LYS A O 1
ATOM 737 N N . GLN A 1 91 ? -10.651 2.972 32.316 1.00 95.06 91 GLN A N 1
ATOM 738 C CA . GLN A 1 91 ? -9.956 2.016 33.182 1.00 95.06 91 GLN A CA 1
ATOM 739 C C . GLN A 1 91 ? -8.674 1.488 32.531 1.00 95.06 91 GLN A C 1
ATOM 741 O O . GLN A 1 91 ? -7.634 1.511 33.190 1.00 95.06 91 GLN A O 1
ATOM 746 N N . ILE A 1 92 ? -8.718 1.107 31.250 1.00 95.62 92 ILE A N 1
ATOM 747 C CA . ILE A 1 92 ? -7.548 0.670 30.474 1.00 95.62 92 ILE A CA 1
ATOM 748 C C . ILE A 1 92 ? -6.480 1.770 30.473 1.00 95.62 92 ILE A C 1
ATOM 750 O O . ILE A 1 92 ? -5.356 1.542 30.918 1.00 95.62 92 ILE A O 1
ATOM 754 N N . ILE A 1 93 ? -6.827 2.996 30.066 1.00 96.31 93 ILE A N 1
ATOM 755 C CA . ILE A 1 93 ? -5.869 4.113 30.004 1.00 96.31 93 ILE A CA 1
ATOM 756 C C . ILE A 1 93 ? -5.229 4.376 31.374 1.00 96.31 93 ILE A C 1
ATOM 758 O O . ILE A 1 93 ? -4.013 4.548 31.473 1.00 96.31 93 ILE A O 1
ATOM 762 N N . ARG A 1 94 ? -6.028 4.391 32.449 1.00 95.25 94 ARG A N 1
ATOM 763 C CA . ARG A 1 94 ? -5.523 4.600 33.817 1.00 95.25 94 ARG A CA 1
ATOM 764 C C . ARG A 1 94 ? -4.586 3.488 34.266 1.00 95.25 94 ARG A C 1
ATOM 766 O O . ARG A 1 94 ? -3.560 3.785 34.870 1.00 95.25 94 ARG A O 1
ATOM 773 N N . LEU A 1 95 ? -4.924 2.235 33.977 1.00 94.44 95 LEU A N 1
ATOM 774 C CA . LEU A 1 95 ? -4.093 1.089 34.320 1.00 94.44 95 LEU A CA 1
ATOM 775 C C . LEU A 1 95 ? -2.697 1.226 33.706 1.00 94.44 95 LEU A C 1
ATOM 777 O O . LEU A 1 95 ? -1.708 1.182 34.432 1.00 94.44 95 LEU A O 1
ATOM 781 N N . TYR A 1 96 ? -2.608 1.424 32.390 1.00 94.88 96 TYR A N 1
ATOM 782 C CA . TYR A 1 96 ? -1.312 1.483 31.711 1.00 94.88 96 TYR A CA 1
ATOM 783 C C . TYR A 1 96 ? -0.534 2.765 32.033 1.00 94.88 96 TYR A C 1
ATOM 785 O O . TYR A 1 96 ? 0.689 2.707 32.138 1.00 94.88 96 TYR A O 1
ATOM 793 N N . ARG A 1 97 ? -1.212 3.892 32.306 1.00 95.50 97 ARG A N 1
ATOM 794 C CA . ARG A 1 97 ? -0.566 5.093 32.872 1.00 95.50 97 ARG A CA 1
ATOM 795 C C . ARG A 1 97 ? 0.079 4.819 34.234 1.00 95.50 97 ARG A C 1
ATOM 797 O O . ARG A 1 97 ? 1.166 5.320 34.478 1.00 95.50 97 ARG A O 1
ATOM 804 N N . ASN A 1 98 ? -0.561 4.022 35.092 1.00 92.88 98 ASN A N 1
ATOM 805 C CA . ASN A 1 98 ? -0.019 3.669 36.410 1.00 92.88 98 ASN A CA 1
ATOM 806 C C . ASN A 1 98 ? 1.109 2.629 36.339 1.00 92.88 98 ASN A C 1
ATOM 808 O O . ASN A 1 98 ? 1.950 2.582 37.231 1.00 92.88 98 ASN A O 1
ATOM 812 N N . LEU A 1 99 ? 1.104 1.769 35.317 1.00 91.62 99 LEU A N 1
ATOM 813 C CA . LEU A 1 99 ? 2.145 0.760 35.102 1.00 91.62 99 LEU A CA 1
ATOM 814 C C . LEU A 1 99 ? 3.399 1.328 34.424 1.00 91.62 99 LEU A C 1
ATOM 816 O O . LEU A 1 99 ? 4.458 0.710 34.504 1.00 91.62 99 LEU A O 1
ATOM 820 N N . SER A 1 100 ? 3.283 2.458 33.730 1.00 92.06 100 SER A N 1
ATOM 821 C CA . SER A 1 100 ? 4.396 3.086 33.024 1.00 92.06 100 SER A CA 1
ATOM 822 C C . SER A 1 100 ? 5.207 3.994 33.947 1.00 92.06 100 SER A C 1
ATOM 824 O O . SER A 1 100 ? 4.662 4.854 34.633 1.00 92.06 100 SER A O 1
ATOM 826 N N . GLU A 1 101 ? 6.532 3.860 33.900 1.00 90.69 101 GLU A N 1
ATOM 827 C CA . GLU A 1 101 ? 7.467 4.806 34.531 1.00 90.69 101 GLU A CA 1
ATOM 828 C C . GLU A 1 101 ? 7.498 6.158 33.794 1.00 90.69 101 GLU A C 1
ATOM 830 O O . GLU A 1 101 ? 7.839 7.190 34.368 1.00 90.69 101 GLU A O 1
ATOM 835 N N . THR A 1 102 ? 7.126 6.154 32.510 1.00 91.94 102 THR A N 1
ATOM 836 C CA . THR A 1 102 ? 7.070 7.345 31.653 1.00 91.94 102 THR A CA 1
ATOM 837 C C . THR A 1 102 ? 5.644 7.867 31.518 1.00 91.94 102 THR A C 1
ATOM 839 O O . THR A 1 102 ? 4.672 7.107 31.563 1.00 91.94 102 THR A O 1
ATOM 842 N N . LYS A 1 103 ? 5.494 9.179 31.324 1.00 93.94 103 LYS A N 1
ATOM 843 C CA . LYS A 1 103 ? 4.177 9.793 31.146 1.00 93.94 103 LYS A CA 1
ATOM 844 C C . LYS A 1 103 ? 3.599 9.414 29.778 1.00 93.94 103 LYS A C 1
ATOM 846 O O . LYS A 1 103 ? 4.100 9.871 28.760 1.00 93.94 103 LYS A O 1
ATOM 851 N N . LEU A 1 104 ? 2.513 8.639 29.775 1.00 97.19 104 LEU A N 1
ATOM 852 C CA . LEU A 1 104 ? 1.754 8.320 28.561 1.00 97.19 104 LEU A CA 1
ATOM 853 C C . LEU A 1 104 ? 0.735 9.437 28.281 1.00 97.19 104 LEU A C 1
ATOM 855 O O . LEU A 1 104 ? -0.206 9.633 29.068 1.00 97.19 104 LEU A O 1
ATOM 859 N N . ILE A 1 105 ? 0.933 10.181 27.190 1.00 97.69 105 ILE A N 1
ATOM 860 C CA . ILE A 1 105 ? 0.116 11.351 26.825 1.00 97.69 105 ILE A CA 1
ATOM 861 C C . ILE A 1 105 ? -0.797 11.026 25.644 1.00 97.69 105 ILE A C 1
ATOM 863 O O . ILE A 1 105 ? -1.974 11.386 25.674 1.00 97.69 105 ILE A O 1
ATOM 867 N N . THR A 1 106 ? -0.272 10.322 24.645 1.00 98.19 106 THR A N 1
ATOM 868 C CA . THR A 1 106 ? -0.939 10.048 23.369 1.00 98.19 106 THR A CA 1
ATOM 869 C C . THR A 1 106 ? -1.296 8.573 23.188 1.00 98.19 106 THR A C 1
ATOM 871 O O . THR A 1 106 ? -0.826 7.694 23.920 1.00 98.19 106 THR A O 1
ATOM 874 N N . LEU A 1 107 ? -2.129 8.286 22.187 1.00 97.19 107 LEU A N 1
ATOM 875 C CA . LEU A 1 107 ? -2.457 6.928 21.766 1.00 97.19 107 LEU A CA 1
ATOM 876 C C . LEU A 1 107 ? -1.216 6.164 21.278 1.00 97.19 107 LEU A C 1
ATOM 878 O O . LEU A 1 107 ? -1.100 4.970 21.564 1.00 97.19 107 LEU A O 1
ATOM 882 N N . ASN A 1 108 ? -0.269 6.848 20.621 1.00 97.19 108 ASN A N 1
ATOM 883 C CA . ASN A 1 108 ? 1.029 6.274 20.256 1.00 97.19 108 ASN A CA 1
ATOM 884 C C . ASN A 1 108 ? 1.775 5.764 21.495 1.00 97.19 108 ASN A C 1
ATOM 886 O O . ASN A 1 108 ? 2.135 4.586 21.541 1.00 97.19 108 ASN A O 1
ATOM 890 N N . ASP A 1 109 ? 1.931 6.613 22.520 1.00 97.38 109 ASP A N 1
ATOM 891 C CA . ASP A 1 109 ? 2.641 6.260 23.757 1.00 97.38 109 ASP A CA 1
ATOM 892 C C . ASP A 1 109 ? 2.019 5.023 24.415 1.00 97.38 109 ASP A C 1
ATOM 894 O O . ASP A 1 109 ? 2.720 4.082 24.799 1.00 97.38 109 ASP A O 1
ATOM 898 N N . LEU A 1 110 ? 0.686 5.009 24.513 1.00 97.38 110 LEU A N 1
ATOM 899 C CA . LEU A 1 110 ? -0.068 3.924 25.130 1.00 97.38 110 LEU A CA 1
ATOM 900 C C . LEU A 1 110 ? 0.100 2.606 24.371 1.00 97.38 110 LEU A C 1
ATOM 902 O O . LEU A 1 110 ? 0.480 1.602 24.974 1.00 97.38 110 LEU A O 1
ATOM 906 N N . LEU A 1 111 ? -0.151 2.593 23.060 1.00 96.94 111 LEU A N 1
ATOM 907 C CA . LEU A 1 111 ? -0.053 1.369 22.262 1.00 96.94 111 LEU A CA 1
ATOM 908 C C . LEU A 1 111 ? 1.390 0.863 22.196 1.00 96.94 111 LEU A C 1
ATOM 910 O O . LEU A 1 111 ? 1.624 -0.341 22.324 1.00 96.94 111 LEU A O 1
ATOM 914 N N . LYS A 1 112 ? 2.375 1.759 22.074 1.00 95.56 112 LYS A N 1
ATOM 915 C CA . LYS A 1 112 ? 3.797 1.398 22.110 1.00 95.56 112 LYS A CA 1
ATOM 916 C C . LYS A 1 112 ? 4.177 0.756 23.442 1.00 95.56 112 LYS A C 1
ATOM 918 O O . LYS A 1 112 ? 4.875 -0.262 23.451 1.00 95.56 112 LYS A O 1
ATOM 923 N N . PHE A 1 113 ? 3.691 1.297 24.559 1.00 95.94 113 PHE A N 1
ATOM 924 C CA . PHE A 1 113 ? 3.901 0.711 25.881 1.00 95.94 113 PHE A CA 1
ATOM 925 C C . PHE A 1 113 ? 3.239 -0.670 25.984 1.00 95.94 113 PHE A C 1
ATOM 927 O O . PHE A 1 113 ? 3.910 -1.659 26.273 1.00 95.94 113 PHE A O 1
ATOM 934 N N . MET A 1 114 ? 1.955 -0.785 25.642 1.00 94.75 114 MET A N 1
ATOM 935 C CA . MET A 1 114 ? 1.216 -2.053 25.704 1.00 94.75 114 MET A CA 1
ATOM 936 C C . MET A 1 114 ? 1.863 -3.158 24.854 1.00 94.75 114 MET A C 1
ATOM 938 O O . MET A 1 114 ? 1.977 -4.297 25.300 1.00 94.75 114 MET A O 1
ATOM 942 N N . LEU A 1 115 ? 2.343 -2.842 23.648 1.00 93.12 115 LEU A N 1
ATOM 943 C CA . LEU A 1 115 ? 2.976 -3.825 22.758 1.00 93.12 115 LEU A CA 1
ATOM 944 C C . LEU A 1 115 ? 4.396 -4.230 23.192 1.00 93.12 115 LEU A C 1
ATOM 946 O O . LEU A 1 115 ? 4.886 -5.283 22.773 1.00 93.12 115 LEU A O 1
ATOM 950 N N . THR A 1 116 ? 5.065 -3.421 24.018 1.00 90.62 116 THR A N 1
ATOM 951 C CA . THR A 1 116 ? 6.427 -3.692 24.519 1.00 90.62 116 THR A CA 1
ATOM 952 C C . THR A 1 116 ? 6.443 -4.384 25.877 1.00 90.62 116 THR A C 1
ATOM 954 O O . THR A 1 116 ? 7.370 -5.157 26.148 1.00 90.62 116 THR A O 1
ATOM 957 N N . VAL A 1 117 ? 5.409 -4.188 26.701 1.00 85.00 117 VAL A N 1
ATOM 958 C CA . VAL A 1 117 ? 5.200 -4.946 27.938 1.00 85.00 117 VAL A CA 1
ATOM 959 C C . VAL A 1 117 ? 4.924 -6.404 27.560 1.00 85.00 117 VAL A C 1
ATOM 961 O O . VAL A 1 117 ? 3.793 -6.834 27.343 1.00 85.00 117 VAL A O 1
ATOM 964 N N . LYS A 1 118 ? 5.998 -7.201 27.442 1.00 58.41 118 LYS A N 1
ATOM 965 C CA . LYS A 1 118 ? 5.912 -8.667 27.364 1.00 58.41 118 LYS A CA 1
ATOM 966 C C . LYS A 1 118 ? 4.999 -9.133 28.495 1.00 58.41 118 LYS A C 1
ATOM 968 O O . LYS A 1 118 ? 5.071 -8.568 29.580 1.00 58.41 118 LYS A O 1
ATOM 973 N N . SER A 1 119 ? 4.216 -10.185 28.250 1.00 51.56 119 SER A N 1
ATOM 974 C CA . SER A 1 119 ? 3.262 -10.867 29.146 1.00 51.56 119 SER A CA 1
ATOM 975 C C . SER A 1 119 ? 3.877 -11.431 30.446 1.00 51.56 119 SER A C 1
ATOM 977 O O . SER A 1 119 ? 3.597 -12.554 30.867 1.00 51.56 119 SER A O 1
ATOM 979 N N . ARG A 1 120 ? 4.777 -10.691 31.089 1.00 42.09 120 ARG A N 1
ATOM 980 C CA . ARG A 1 120 ? 5.283 -10.921 32.427 1.00 42.09 120 ARG A CA 1
ATOM 981 C C . ARG A 1 120 ? 4.215 -10.416 33.375 1.00 42.09 120 ARG A C 1
ATOM 983 O O . ARG A 1 120 ? 4.197 -9.252 33.738 1.00 42.09 120 ARG A O 1
ATOM 990 N N . ALA A 1 121 ? 3.325 -11.347 33.704 1.00 44.66 121 ALA A N 1
ATOM 991 C CA . ALA A 1 121 ? 2.548 -11.408 34.926 1.00 44.66 121 ALA A CA 1
ATOM 992 C C . ALA A 1 121 ? 2.236 -10.036 35.546 1.00 44.66 121 ALA A C 1
ATOM 994 O O . ALA A 1 121 ? 2.963 -9.571 36.426 1.00 44.66 121 ALA A O 1
ATOM 995 N N . VAL A 1 122 ? 1.088 -9.467 35.169 1.00 46.09 122 VAL A N 1
ATOM 996 C CA . VAL A 1 122 ? 0.325 -8.603 36.075 1.00 46.09 122 VAL A CA 1
ATOM 997 C C . VAL A 1 122 ? -0.041 -9.481 37.278 1.00 46.09 122 VAL A C 1
ATOM 999 O O . VAL A 1 122 ? -1.073 -10.148 37.326 1.00 46.09 122 VAL A O 1
ATOM 1002 N N . ARG A 1 123 ? 0.906 -9.639 38.211 1.00 39.50 123 ARG A N 1
ATOM 1003 C CA . ARG A 1 123 ? 0.684 -10.353 39.464 1.00 39.50 123 ARG A CA 1
ATOM 1004 C C . ARG A 1 123 ? -0.259 -9.485 40.289 1.00 39.50 123 ARG A C 1
ATOM 1006 O O . ARG A 1 123 ? 0.039 -8.325 40.527 1.00 39.50 123 ARG A O 1
ATOM 1013 N N . LYS A 1 124 ? -1.385 -10.117 40.637 1.00 35.88 124 LYS A N 1
ATOM 1014 C CA . LYS A 1 124 ? -2.480 -9.780 41.564 1.00 35.88 124 LYS A CA 1
ATOM 1015 C C . LYS A 1 124 ? -2.363 -8.476 42.383 1.00 35.88 124 LYS A C 1
ATOM 1017 O O . LYS A 1 124 ? -1.293 -8.173 42.902 1.00 35.88 124 LYS A O 1
ATOM 1022 N N . PRO A 1 125 ? -3.498 -7.788 42.625 1.00 36.38 125 PRO A N 1
ATOM 1023 C CA . PRO A 1 125 ? -3.519 -6.565 43.412 1.00 36.38 125 PRO A CA 1
ATOM 1024 C C . PRO A 1 125 ? -3.044 -6.823 44.844 1.00 36.38 125 PRO A C 1
ATOM 1026 O O . PRO A 1 125 ? -3.443 -7.793 45.491 1.00 36.38 125 PRO A O 1
ATOM 1029 N N . ILE A 1 126 ? -2.181 -5.928 45.317 1.00 32.25 126 ILE A N 1
ATOM 1030 C CA . ILE A 1 126 ? -1.706 -5.865 46.695 1.00 32.25 126 ILE A CA 1
ATOM 1031 C C . ILE A 1 126 ? -2.891 -5.460 47.581 1.00 32.25 126 ILE A C 1
ATOM 1033 O O . ILE A 1 126 ? -3.373 -4.333 47.508 1.00 32.25 126 ILE A O 1
ATOM 1037 N N . MET A 1 127 ? -3.329 -6.375 48.444 1.00 32.34 127 MET A N 1
ATOM 1038 C CA . MET A 1 127 ? -3.952 -6.038 49.723 1.00 32.34 127 MET A CA 1
ATOM 1039 C C . MET A 1 127 ? -3.116 -6.640 50.856 1.00 32.34 127 MET A C 1
ATOM 1041 O O . MET A 1 127 ? -2.491 -7.688 50.704 1.00 32.34 127 MET A O 1
ATOM 1045 N N . ALA A 1 128 ? -3.025 -5.881 51.942 1.00 30.39 128 ALA A N 1
ATOM 1046 C CA . ALA A 1 128 ? -1.888 -5.814 52.844 1.00 30.39 128 ALA A CA 1
ATOM 1047 C C . ALA A 1 128 ? -1.955 -6.730 54.086 1.00 30.39 128 ALA A C 1
ATOM 1049 O O . ALA A 1 128 ? -3.027 -7.057 54.578 1.00 30.39 128 ALA A O 1
ATOM 1050 N N . ALA A 1 129 ? -0.750 -6.980 54.619 1.00 30.45 129 ALA A N 1
ATOM 1051 C CA . ALA A 1 129 ? -0.355 -7.032 56.036 1.00 30.45 129 ALA A CA 1
ATOM 1052 C C . ALA A 1 129 ? -0.738 -8.235 56.944 1.00 30.45 129 ALA A C 1
ATOM 1054 O O . ALA A 1 129 ? -1.822 -8.300 57.507 1.00 30.45 129 ALA A O 1
ATOM 1055 N N . SER A 1 130 ? 0.294 -9.037 57.264 1.00 27.88 130 SER A N 1
ATOM 1056 C CA . SER A 1 130 ? 0.947 -9.126 58.597 1.00 27.88 130 SER A CA 1
ATOM 1057 C C . SER A 1 130 ? 0.970 -10.486 59.332 1.00 27.88 130 SER A C 1
ATOM 1059 O O . SER A 1 130 ? -0.056 -11.094 59.602 1.00 27.88 130 SER A O 1
ATOM 1061 N N . MET A 1 131 ? 2.198 -10.816 59.773 1.00 27.52 131 MET A N 1
ATOM 1062 C CA . MET A 1 131 ? 2.654 -11.680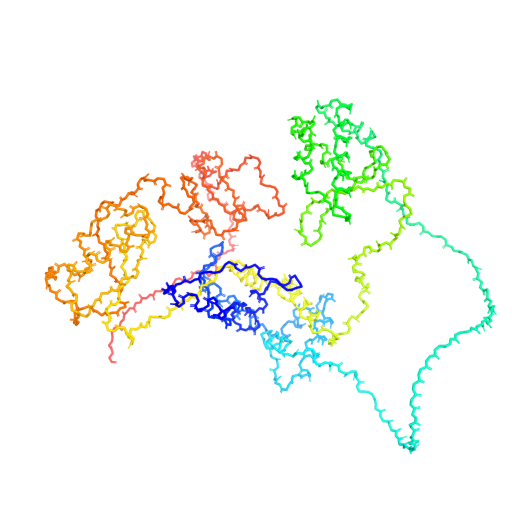 60.887 1.00 27.52 131 MET A CA 1
ATOM 1063 C C . MET A 1 131 ? 2.882 -13.198 60.680 1.00 27.52 131 MET A C 1
ATOM 1065 O O . MET A 1 131 ? 2.059 -14.025 61.037 1.00 27.52 131 MET A O 1
ATOM 1069 N N . ASN A 1 132 ? 4.095 -13.509 60.191 1.00 31.39 132 ASN A N 1
ATOM 1070 C CA . ASN A 1 132 ? 5.215 -14.217 60.860 1.00 31.39 132 ASN A CA 1
ATOM 1071 C C . ASN A 1 132 ? 5.124 -15.682 61.389 1.00 31.39 132 ASN A C 1
ATOM 1073 O O . ASN A 1 132 ? 4.050 -16.198 61.665 1.00 31.39 132 ASN A O 1
ATOM 1077 N N . PRO A 1 133 ? 6.287 -16.382 61.483 1.00 42.34 133 PRO A N 1
ATOM 1078 C CA . PRO A 1 133 ? 6.470 -17.739 60.946 1.00 42.34 133 PRO A CA 1
ATOM 1079 C C . PRO A 1 133 ? 6.862 -18.789 62.006 1.00 42.34 133 PRO A C 1
ATOM 1081 O O . PRO A 1 133 ? 7.181 -18.410 63.129 1.00 42.34 133 PRO A O 1
ATOM 1084 N N . SER A 1 134 ? 6.944 -20.081 61.628 1.00 26.47 134 SER A N 1
ATOM 1085 C CA . SER A 1 134 ? 8.064 -21.003 61.963 1.00 26.47 134 SER A CA 1
ATOM 1086 C C . SER A 1 134 ? 7.847 -22.472 61.542 1.00 26.47 134 SER A C 1
ATOM 1088 O O . SER A 1 134 ? 6.773 -23.034 61.725 1.00 26.47 134 SER A O 1
ATOM 1090 N N . SER A 1 135 ? 8.966 -23.099 61.148 1.00 27.55 135 SER A N 1
ATOM 1091 C CA . SER A 1 135 ? 9.338 -24.536 61.178 1.00 27.55 135 SER A CA 1
ATOM 1092 C C . SER A 1 135 ? 8.995 -25.483 60.003 1.00 27.55 135 SER A C 1
ATOM 1094 O O . SER A 1 135 ? 7.967 -26.140 59.945 1.00 27.55 135 SER A O 1
ATOM 1096 N N . SER A 1 136 ? 9.957 -25.515 59.074 1.00 26.12 136 SER A N 1
ATOM 1097 C CA . SER A 1 136 ? 10.720 -26.619 58.452 1.00 26.12 136 SER A CA 1
ATOM 1098 C C . SER A 1 136 ? 10.222 -28.077 58.327 1.00 26.12 136 SER A C 1
ATOM 1100 O O . SER A 1 136 ? 9.846 -28.711 59.306 1.00 26.12 136 SER A O 1
ATOM 1102 N N . SER A 1 137 ? 10.580 -28.634 57.147 1.00 24.38 137 SER A N 1
ATOM 1103 C CA . SER A 1 137 ? 11.013 -30.021 56.814 1.00 24.38 137 SER A CA 1
ATOM 1104 C C . SER A 1 137 ? 9.977 -30.883 56.056 1.00 24.38 137 SER A C 1
ATOM 1106 O O . SER A 1 137 ? 8.953 -31.234 56.621 1.00 24.38 137 SER A O 1
ATOM 1108 N N . SER A 1 138 ? 10.072 -31.009 54.715 1.00 25.64 138 SER A N 1
ATOM 1109 C CA . SER A 1 138 ? 10.650 -32.120 53.892 1.00 25.64 138 SER A CA 1
ATOM 1110 C C . SER A 1 138 ? 9.975 -33.493 54.156 1.00 25.64 138 SER A C 1
ATOM 1112 O O . SER A 1 138 ? 9.733 -33.793 55.310 1.00 25.64 138 SER A O 1
ATOM 1114 N N . TYR A 1 139 ? 9.514 -34.351 53.219 1.00 25.36 139 TYR A N 1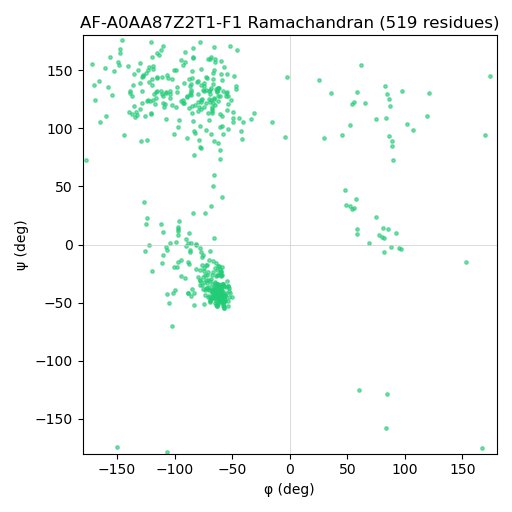
ATOM 1115 C CA . TYR A 1 139 ? 10.046 -34.899 51.950 1.00 25.36 139 TYR A CA 1
ATOM 1116 C C . TYR A 1 139 ? 8.953 -35.718 51.176 1.00 25.36 139 TYR A C 1
ATOM 1118 O O . TYR A 1 139 ? 8.055 -36.280 51.789 1.00 25.36 139 TYR A O 1
ATOM 1126 N N . SER A 1 140 ? 9.109 -35.817 49.842 1.00 24.69 140 SER A N 1
ATOM 1127 C CA . SER A 1 140 ? 8.780 -36.913 48.878 1.00 24.69 140 SER A CA 1
ATOM 1128 C C . SER A 1 140 ? 7.384 -37.590 48.714 1.00 24.69 140 SER A C 1
ATOM 1130 O O . SER A 1 140 ? 6.934 -38.339 49.567 1.00 24.69 140 SER A O 1
ATOM 1132 N N . LEU A 1 141 ? 6.867 -37.477 47.470 1.00 23.97 141 LEU A N 1
ATOM 1133 C CA . LEU A 1 141 ? 6.415 -38.514 46.499 1.00 23.97 141 LEU A CA 1
ATOM 1134 C C . LEU A 1 141 ? 5.195 -39.463 46.730 1.00 23.97 141 LEU A C 1
ATOM 1136 O O . LEU A 1 141 ? 5.229 -40.382 47.531 1.00 23.97 141 LEU A O 1
ATOM 1140 N N . ILE A 1 142 ? 4.261 -39.344 45.760 1.00 25.34 142 ILE A N 1
ATOM 1141 C CA . ILE A 1 142 ? 3.511 -40.376 44.990 1.00 25.34 142 ILE A CA 1
ATOM 1142 C C . ILE A 1 142 ? 2.189 -40.989 45.548 1.00 25.34 142 ILE A C 1
ATOM 1144 O O . ILE A 1 142 ? 2.132 -41.665 46.564 1.00 25.34 142 ILE A O 1
ATOM 1148 N N . SER A 1 143 ? 1.161 -40.864 44.681 1.00 23.66 143 SER A N 1
ATOM 1149 C CA . SER A 1 143 ? -0.020 -41.723 44.399 1.00 23.66 143 SER A CA 1
ATOM 1150 C C . SER A 1 143 ? -1.337 -41.661 45.209 1.00 23.66 143 SER A C 1
ATOM 1152 O O . SER A 1 143 ? -1.387 -41.772 46.424 1.00 23.66 143 SER A O 1
ATOM 1154 N N . LYS A 1 144 ? -2.418 -41.546 44.407 1.00 25.78 144 LYS A N 1
ATOM 1155 C CA . LYS A 1 144 ? -3.871 -41.819 44.590 1.00 25.78 144 LYS A CA 1
ATOM 1156 C C . LYS A 1 144 ? -4.148 -43.187 45.278 1.00 25.78 144 LYS A C 1
ATOM 1158 O O . LYS A 1 144 ? -3.228 -43.999 45.229 1.00 25.78 144 LYS A O 1
ATOM 1163 N N . PRO A 1 145 ? -5.373 -43.543 45.771 1.00 29.28 145 PRO A N 1
ATOM 1164 C CA . PRO A 1 145 ? -6.710 -43.169 45.254 1.00 29.28 145 PRO A CA 1
ATOM 1165 C C . PRO A 1 145 ? -7.871 -42.955 46.275 1.00 29.28 145 PRO A C 1
ATOM 1167 O O . PRO A 1 145 ? -7.740 -43.145 47.475 1.00 29.28 145 PRO A O 1
ATOM 1170 N N . SER A 1 146 ? -9.025 -42.538 45.723 1.00 24.27 146 SER A N 1
ATOM 1171 C CA . SER A 1 146 ? -10.413 -42.503 46.271 1.00 24.27 146 SER A CA 1
ATOM 1172 C C . SER A 1 146 ? -10.865 -43.878 46.848 1.00 24.27 146 SER A C 1
ATOM 1174 O O . SER A 1 146 ? -10.178 -44.844 46.512 1.00 24.27 146 SER A O 1
ATOM 1176 N N . PRO A 1 147 ? -12.015 -44.077 47.568 1.00 38.78 147 PRO A N 1
ATOM 1177 C CA . PRO A 1 147 ? -13.280 -43.318 47.486 1.00 38.78 147 PRO A CA 1
ATOM 1178 C C . PRO A 1 147 ? -14.158 -43.204 48.764 1.00 38.78 147 PRO A C 1
ATOM 1180 O O . PRO A 1 147 ? -13.808 -43.700 49.827 1.00 38.78 147 PRO A O 1
ATOM 1183 N N . ARG A 1 148 ? -15.351 -42.602 48.561 1.00 25.39 148 ARG A N 1
ATOM 1184 C CA . ARG A 1 148 ? -16.690 -42.871 49.156 1.00 25.39 148 ARG A CA 1
ATOM 1185 C C . ARG A 1 148 ? -17.389 -41.757 49.970 1.00 25.39 148 ARG A C 1
ATOM 1187 O O . ARG A 1 148 ? -17.055 -41.486 51.110 1.00 25.39 148 ARG A O 1
ATOM 1194 N N . THR A 1 149 ? -18.473 -41.263 49.345 1.00 22.20 149 THR A N 1
ATOM 1195 C CA . THR A 1 149 ? -19.861 -41.092 49.850 1.00 22.20 149 THR A CA 1
ATOM 1196 C C . THR A 1 149 ? -20.137 -40.291 51.123 1.00 22.20 149 THR A C 1
ATOM 1198 O O . THR A 1 149 ? -19.817 -40.763 52.201 1.00 22.20 149 THR A O 1
ATOM 1201 N N . THR A 1 150 ? -20.979 -39.253 50.995 1.00 25.11 150 THR A N 1
ATOM 1202 C CA . THR A 1 150 ? -22.315 -39.204 51.637 1.00 25.11 150 THR A CA 1
ATOM 1203 C C . THR A 1 150 ? -23.233 -38.178 50.960 1.00 25.11 150 THR A C 1
ATOM 1205 O O . THR A 1 150 ? -22.780 -37.232 50.326 1.00 25.11 150 THR A O 1
ATOM 1208 N N . LEU A 1 151 ? -24.527 -38.469 51.052 1.00 22.25 151 LEU A N 1
ATOM 1209 C CA . LEU A 1 151 ? -25.681 -38.020 50.271 1.00 22.25 151 LEU A CA 1
ATOM 1210 C C . LEU A 1 151 ? -26.571 -37.102 51.139 1.00 22.25 151 LEU A C 1
ATOM 1212 O O . LEU A 1 151 ? -26.415 -37.124 52.356 1.00 22.25 151 LEU A O 1
ATOM 1216 N N . LEU A 1 152 ? -27.568 -36.460 50.503 1.00 22.94 152 LEU A N 1
ATOM 1217 C CA . LEU A 1 152 ? -28.755 -35.743 51.042 1.00 22.94 152 LEU A CA 1
ATOM 1218 C C . LEU A 1 152 ? -28.568 -34.207 51.130 1.00 22.94 152 LEU A C 1
ATOM 1220 O O . LEU A 1 152 ? -27.551 -33.743 51.616 1.00 22.94 152 LEU A O 1
ATOM 1224 N N . GLN A 1 153 ? -29.483 -33.340 50.673 1.00 25.67 153 GLN A N 1
ATOM 1225 C CA . GLN A 1 153 ? -30.916 -33.514 50.417 1.00 25.67 153 GLN A CA 1
ATOM 1226 C C . GLN A 1 153 ? -31.497 -32.353 49.566 1.00 25.67 153 GLN A C 1
ATOM 1228 O O . GLN A 1 153 ? -31.134 -31.207 49.782 1.00 25.67 153 GLN A O 1
ATOM 1233 N N . GLN A 1 154 ? -32.400 -32.702 48.632 1.00 24.94 154 GLN A N 1
ATOM 1234 C CA . GLN A 1 154 ? -33.656 -32.036 48.189 1.00 24.94 154 GLN A CA 1
ATOM 1235 C C . GLN A 1 154 ? -33.711 -30.484 48.140 1.00 24.94 154 GLN A C 1
ATOM 1237 O O . GLN A 1 154 ? -33.507 -29.799 49.128 1.00 24.94 154 GLN A O 1
ATOM 1242 N N . SER A 1 155 ? -34.162 -29.849 47.054 1.00 23.03 155 SER A N 1
ATOM 1243 C CA . SER A 1 155 ? -35.543 -29.977 46.576 1.00 23.03 155 SER A CA 1
ATOM 1244 C C . SER A 1 155 ? -35.753 -29.355 45.184 1.00 23.03 155 SER A C 1
ATOM 1246 O O . SER A 1 155 ? -35.289 -28.270 44.858 1.00 23.03 155 SER A O 1
ATOM 1248 N N . THR A 1 156 ? -36.500 -30.092 44.368 1.00 21.36 156 THR A N 1
ATOM 1249 C CA . THR A 1 156 ? -37.230 -29.669 43.163 1.00 21.36 156 THR A CA 1
ATOM 1250 C C . THR A 1 156 ? -38.377 -28.720 43.561 1.00 21.36 156 THR A C 1
ATOM 1252 O O . THR A 1 156 ? -38.994 -28.978 44.592 1.00 21.36 156 THR A O 1
ATOM 1255 N N . LYS A 1 157 ? -38.821 -27.710 42.791 1.00 24.97 157 LYS A N 1
ATOM 1256 C CA . LYS A 1 157 ? -39.550 -27.787 41.495 1.00 24.97 157 LYS A CA 1
ATOM 1257 C C . LYS A 1 157 ? -40.130 -26.362 41.155 1.00 24.97 157 LYS A C 1
ATOM 1259 O O . LYS A 1 157 ? -39.884 -25.444 41.927 1.00 24.97 157 LYS A O 1
ATOM 1264 N N . PRO A 1 158 ? -40.931 -26.147 40.088 1.00 28.70 158 PRO A N 1
ATOM 1265 C CA . PRO A 1 158 ? -40.556 -25.606 38.771 1.00 28.70 158 PRO A CA 1
ATOM 1266 C C . PRO A 1 158 ? -41.212 -24.238 38.433 1.00 28.70 158 PRO A C 1
ATOM 1268 O O . PRO A 1 158 ? -42.253 -23.909 38.990 1.00 28.70 158 PRO A O 1
ATOM 1271 N N . PHE A 1 159 ? -40.731 -23.502 37.421 1.00 21.34 159 PHE A N 1
ATOM 1272 C CA . PHE A 1 159 ? -41.645 -22.750 36.539 1.00 21.34 159 PHE A CA 1
ATOM 1273 C C . PHE A 1 159 ? -41.012 -22.429 35.179 1.00 21.34 159 PHE A C 1
ATOM 1275 O O . PHE A 1 159 ? -39.849 -22.052 35.081 1.00 21.34 159 PHE A O 1
ATOM 1282 N N . MET A 1 160 ? -41.804 -22.648 34.134 1.00 27.39 160 MET A N 1
ATOM 1283 C CA . MET A 1 160 ? -41.458 -22.597 32.715 1.00 27.39 160 MET A CA 1
ATOM 1284 C C . MET A 1 160 ? -41.549 -21.170 32.163 1.00 27.39 160 MET A C 1
ATOM 128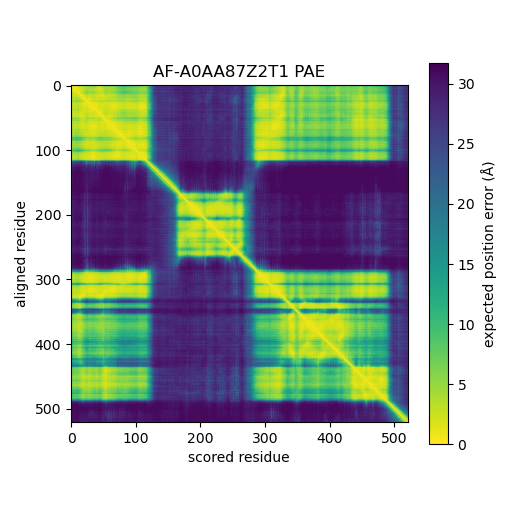6 O O . MET A 1 160 ? -42.460 -20.448 32.566 1.00 27.39 160 MET A O 1
ATOM 1290 N N . LYS A 1 161 ? -40.721 -20.819 31.161 1.00 24.47 161 LYS A N 1
ATOM 1291 C CA . LYS A 1 161 ? -41.195 -20.102 29.958 1.00 24.47 161 LYS A CA 1
ATOM 1292 C C . LYS A 1 161 ? -40.190 -20.127 28.791 1.00 24.47 161 LYS A C 1
ATOM 1294 O O . LYS A 1 161 ? -39.181 -19.436 28.803 1.00 24.47 161 LYS A O 1
ATOM 1299 N N . ASP A 1 162 ? -40.529 -20.952 27.803 1.00 25.92 162 ASP A N 1
ATOM 1300 C CA . ASP A 1 162 ? -40.476 -20.734 26.350 1.00 25.92 162 ASP A CA 1
ATOM 1301 C C . ASP A 1 162 ? -39.230 -20.102 25.695 1.00 25.92 162 ASP A C 1
ATOM 1303 O O . ASP A 1 162 ? -39.185 -18.900 25.434 1.00 25.92 162 ASP A O 1
ATOM 1307 N N . SER A 1 163 ? -38.310 -20.948 25.218 1.00 28.92 163 SER A N 1
ATOM 1308 C CA . SER A 1 163 ? -37.474 -20.644 24.048 1.00 28.92 163 SER A CA 1
ATOM 1309 C C . SER A 1 163 ? -37.907 -21.523 22.864 1.00 28.92 163 SER A C 1
ATOM 1311 O O . SER A 1 163 ? -37.923 -22.751 22.921 1.00 28.92 163 SER A O 1
ATOM 1313 N N . LYS A 1 164 ? -38.358 -20.879 21.781 1.00 29.77 164 LYS A N 1
ATOM 1314 C CA . LYS A 1 164 ? -38.844 -21.547 20.562 1.00 29.77 164 LYS A CA 1
ATOM 1315 C C . LYS A 1 164 ? -37.705 -22.342 19.891 1.00 29.77 164 LYS A C 1
ATOM 1317 O O . LYS A 1 164 ? -36.642 -21.763 19.679 1.00 29.77 164 LYS A O 1
ATOM 1322 N N . PRO A 1 165 ? -37.919 -23.601 19.462 1.00 35.03 165 PRO A N 1
ATOM 1323 C CA . PRO A 1 165 ? -36.924 -24.345 18.693 1.00 35.03 165 PRO A CA 1
ATOM 1324 C C . PRO A 1 165 ? -36.810 -23.800 17.259 1.00 35.03 165 PRO A C 1
ATOM 1326 O O . PRO A 1 165 ? -37.811 -23.406 16.650 1.00 35.03 165 PRO A O 1
ATOM 1329 N N . ALA A 1 166 ? -35.593 -23.804 16.707 1.00 47.44 166 ALA A N 1
ATOM 1330 C CA . ALA A 1 166 ? -35.334 -23.498 15.301 1.00 47.44 166 ALA A CA 1
ATOM 1331 C C . ALA A 1 166 ? -36.187 -24.417 14.404 1.00 47.44 166 ALA A C 1
ATOM 1333 O O . ALA A 1 166 ? -36.050 -25.640 14.430 1.00 47.44 166 ALA A O 1
ATOM 1334 N N . LYS A 1 167 ? -37.122 -23.838 13.642 1.00 59.50 167 LYS A N 1
ATOM 1335 C CA . LYS A 1 167 ? -38.044 -24.595 12.784 1.00 59.50 167 LYS A CA 1
ATOM 1336 C C . LYS A 1 167 ? -37.329 -25.039 11.506 1.00 59.50 167 LYS A C 1
ATOM 1338 O O . LYS A 1 167 ? -37.202 -24.247 10.577 1.00 59.50 167 LYS A O 1
ATOM 1343 N N . TYR A 1 168 ? -36.925 -26.304 11.434 1.00 70.19 168 TYR A N 1
ATOM 1344 C CA . TYR A 1 168 ? -36.525 -26.932 10.173 1.00 70.19 168 TYR A CA 1
ATOM 1345 C C . TYR A 1 168 ? -37.765 -27.192 9.309 1.00 70.19 168 TYR A C 1
ATOM 1347 O O . TYR A 1 168 ? -38.770 -27.711 9.798 1.00 70.19 168 TYR A O 1
ATOM 1355 N N . LYS A 1 169 ? -37.713 -26.827 8.025 1.00 80.12 169 LYS A N 1
ATOM 1356 C CA . LYS A 1 169 ? -38.783 -27.118 7.054 1.00 80.12 169 LYS A CA 1
ATOM 1357 C C . LYS A 1 169 ? -38.332 -28.238 6.116 1.00 80.12 169 LYS A C 1
ATOM 1359 O O . LYS A 1 169 ? -37.160 -28.297 5.750 1.00 80.12 169 LYS A O 1
ATOM 1364 N N . LYS A 1 170 ? -39.253 -29.122 5.714 1.00 83.31 170 LYS A N 1
ATOM 1365 C CA . LYS A 1 170 ? -38.985 -30.097 4.644 1.00 83.31 170 LYS A CA 1
ATOM 1366 C C . LYS A 1 170 ? -38.803 -29.357 3.325 1.00 83.31 170 LYS A C 1
ATOM 1368 O O . LYS A 1 170 ? -39.571 -28.436 3.039 1.00 83.31 170 LYS A O 1
ATOM 1373 N N . PHE A 1 171 ? -37.830 -29.766 2.517 1.00 84.00 171 PHE A N 1
ATOM 1374 C CA . PHE A 1 171 ? -37.554 -29.104 1.242 1.00 84.00 171 PHE A CA 1
ATOM 1375 C C . PHE A 1 171 ? -38.748 -29.139 0.289 1.00 84.00 171 PHE A C 1
ATOM 1377 O O . PHE A 1 171 ? -39.051 -28.131 -0.338 1.00 84.00 171 PHE A O 1
ATOM 1384 N N . SER A 1 172 ? -39.509 -30.235 0.283 1.00 78.38 172 SER A N 1
ATOM 1385 C CA . SER A 1 172 ? -40.756 -30.348 -0.482 1.00 78.38 172 SER A CA 1
ATOM 1386 C C . SER A 1 172 ? -41.788 -29.272 -0.110 1.00 78.38 172 SER A C 1
ATOM 1388 O O . SER A 1 172 ? -42.499 -28.760 -0.971 1.00 78.38 172 SER A O 1
ATOM 1390 N N . THR A 1 173 ? -41.836 -28.852 1.159 1.00 79.06 173 THR A N 1
ATOM 1391 C CA . THR A 1 173 ? -42.683 -27.737 1.618 1.00 79.06 173 THR A CA 1
ATOM 1392 C C . THR A 1 173 ? -42.129 -26.376 1.194 1.00 79.06 173 THR A C 1
ATOM 1394 O O . THR A 1 173 ? -42.903 -25.460 0.939 1.00 79.06 173 THR A O 1
ATOM 1397 N N . VAL A 1 174 ? -40.803 -26.232 1.110 1.00 79.00 174 VAL A N 1
ATOM 1398 C CA . VAL A 1 174 ? -40.152 -25.006 0.621 1.00 79.00 174 VAL A CA 1
ATOM 1399 C C . VAL A 1 174 ? -40.426 -24.838 -0.873 1.00 79.00 174 VAL A C 1
ATOM 1401 O O . VAL A 1 174 ? -40.905 -23.780 -1.270 1.00 79.00 174 VAL A O 1
ATOM 1404 N N . ILE A 1 175 ? -40.258 -25.897 -1.671 1.00 81.38 175 ILE A N 1
ATOM 1405 C CA . ILE A 1 175 ? -40.540 -25.893 -3.114 1.00 81.38 175 ILE A CA 1
ATOM 1406 C C . ILE A 1 175 ? -42.004 -25.548 -3.408 1.00 81.38 175 ILE A C 1
ATOM 1408 O O . ILE A 1 175 ? -42.271 -24.786 -4.330 1.00 81.38 175 ILE A O 1
ATOM 1412 N N . ALA A 1 176 ? -42.954 -26.041 -2.606 1.00 72.75 176 ALA A N 1
ATOM 1413 C CA . ALA A 1 176 ? -44.375 -25.728 -2.780 1.00 72.75 176 ALA A CA 1
ATOM 1414 C C . ALA A 1 176 ? -44.709 -24.229 -2.617 1.00 72.75 176 ALA A C 1
ATOM 1416 O O . ALA A 1 176 ? -45.769 -23.789 -3.052 1.00 72.75 176 ALA A O 1
ATOM 1417 N N . SER A 1 177 ? -43.818 -23.452 -1.993 1.00 72.31 177 SER A N 1
ATOM 1418 C CA . SER A 1 177 ? -43.945 -21.999 -1.814 1.00 72.31 177 SER A CA 1
ATOM 1419 C C . SER A 1 177 ? -43.051 -21.172 -2.747 1.00 72.31 177 SER A C 1
ATOM 1421 O O . SER A 1 177 ? -43.036 -19.948 -2.643 1.00 72.31 177 SER A O 1
ATOM 1423 N N . MET A 1 178 ? -42.287 -21.821 -3.631 1.00 76.19 178 MET A N 1
ATOM 1424 C CA . MET A 1 178 ? -41.365 -21.161 -4.554 1.00 76.19 178 MET A CA 1
ATOM 1425 C C . MET A 1 178 ? -42.005 -21.001 -5.933 1.00 76.19 178 MET A C 1
ATOM 1427 O O . MET A 1 178 ? -42.491 -21.971 -6.509 1.00 76.19 178 MET A O 1
ATOM 1431 N N . ASP A 1 179 ? -41.932 -19.794 -6.490 1.00 69.75 179 ASP A N 1
ATOM 1432 C CA . ASP A 1 179 ? -42.217 -19.561 -7.905 1.00 69.75 179 ASP A CA 1
ATOM 1433 C C . ASP A 1 179 ? -40.963 -19.914 -8.719 1.00 69.75 179 ASP A C 1
ATOM 1435 O O . ASP A 1 179 ? -39.982 -19.162 -8.764 1.00 69.75 179 ASP A O 1
ATOM 1439 N N . SER A 1 180 ? -40.931 -21.141 -9.244 1.00 79.25 180 SER A N 1
ATOM 1440 C CA . SER A 1 180 ? -39.767 -21.705 -9.926 1.00 79.25 180 SER A CA 1
ATOM 1441 C C . SER A 1 180 ? -40.081 -22.077 -11.367 1.00 79.25 180 SER A C 1
ATOM 1443 O O . SER A 1 180 ? -41.077 -22.732 -11.661 1.00 79.25 180 SER A O 1
ATOM 1445 N N . ARG A 1 181 ? -39.149 -21.745 -12.268 1.00 81.81 181 ARG A N 1
ATOM 1446 C CA . ARG A 1 181 ? -39.173 -22.164 -13.677 1.00 81.81 181 ARG A CA 1
ATOM 1447 C C . ARG A 1 181 ? -39.027 -23.684 -13.849 1.00 81.81 181 ARG A C 1
ATOM 1449 O O . ARG A 1 181 ? -39.360 -24.209 -14.910 1.00 81.81 181 ARG A O 1
ATOM 1456 N N . TRP A 1 182 ? -38.502 -24.394 -12.845 1.00 84.31 182 TRP A N 1
ATOM 1457 C CA . TRP A 1 182 ? -38.267 -25.838 -12.907 1.00 84.31 182 TRP A CA 1
ATOM 1458 C C . TRP A 1 182 ? -39.349 -26.624 -12.145 1.00 84.31 182 TRP A C 1
ATOM 1460 O O . TRP A 1 182 ? -39.759 -26.206 -11.064 1.00 84.31 182 TRP A O 1
ATOM 1470 N N . PRO A 1 183 ? -39.781 -27.799 -12.649 1.00 81.38 183 PRO A N 1
ATOM 1471 C CA . PRO A 1 183 ? -40.757 -28.637 -11.954 1.00 81.38 183 PRO A CA 1
ATOM 1472 C C . PRO A 1 183 ? -40.276 -29.078 -10.557 1.00 81.38 183 PRO A C 1
ATOM 1474 O O . PRO A 1 183 ? -39.093 -29.400 -10.413 1.00 81.38 183 PRO A O 1
ATOM 1477 N N . PRO A 1 184 ? -41.171 -29.235 -9.558 1.00 82.62 184 PRO A N 1
ATOM 1478 C CA . PRO A 1 184 ? -40.804 -29.643 -8.198 1.00 82.62 184 PRO A CA 1
ATOM 1479 C C . PRO A 1 184 ? -39.949 -30.911 -8.120 1.00 82.62 184 PRO A C 1
ATOM 1481 O O . PRO A 1 184 ? -38.942 -30.932 -7.423 1.00 82.62 184 PRO A O 1
ATOM 1484 N N . ARG A 1 185 ? -40.268 -31.928 -8.932 1.00 80.12 185 ARG A N 1
ATOM 1485 C CA . ARG A 1 185 ? -39.489 -33.177 -9.015 1.00 80.12 185 ARG A CA 1
ATOM 1486 C C . ARG A 1 185 ? -38.031 -32.949 -9.428 1.00 80.12 185 ARG A C 1
ATOM 1488 O O . ARG A 1 185 ? -37.144 -33.670 -8.992 1.00 80.12 185 ARG A O 1
ATOM 1495 N N . ARG A 1 186 ? -37.781 -31.950 -10.281 1.00 82.00 186 ARG A N 1
ATOM 1496 C CA . ARG A 1 186 ? -36.438 -31.603 -10.764 1.00 82.00 186 ARG A CA 1
ATOM 1497 C C . ARG A 1 186 ? -35.648 -30.818 -9.713 1.00 82.00 186 ARG A C 1
ATOM 1499 O O . ARG A 1 186 ? -34.434 -30.972 -9.641 1.00 82.00 186 ARG A O 1
ATOM 1506 N N . LEU A 1 187 ? -36.331 -30.027 -8.884 1.00 86.25 187 LEU A N 1
ATOM 1507 C CA . LEU A 1 187 ? -35.737 -29.352 -7.726 1.00 86.25 187 LEU A CA 1
ATOM 1508 C C . LEU A 1 187 ? -35.379 -30.355 -6.621 1.00 86.25 187 LEU A C 1
ATOM 1510 O O . LEU A 1 187 ? -34.275 -30.290 -6.089 1.00 86.25 187 LEU A O 1
ATOM 1514 N N . GLU A 1 188 ? -36.271 -31.303 -6.318 1.00 84.62 188 GLU A N 1
ATOM 1515 C CA . GLU A 1 188 ? -36.019 -32.384 -5.351 1.00 84.62 188 GLU A CA 1
ATOM 1516 C C . GLU A 1 188 ? -34.833 -33.249 -5.781 1.00 84.62 188 GLU A C 1
ATOM 1518 O O . GLU A 1 188 ? -33.893 -33.411 -5.009 1.00 84.62 188 GLU A O 1
ATOM 1523 N N . PHE A 1 189 ? -34.808 -33.687 -7.045 1.00 84.50 189 PHE A N 1
ATOM 1524 C CA . PHE A 1 189 ? -33.679 -34.435 -7.599 1.00 84.50 189 PHE A CA 1
ATOM 1525 C C . PHE A 1 189 ? -32.353 -33.670 -7.475 1.00 84.50 189 PHE A C 1
ATOM 1527 O O . PHE A 1 189 ? -31.335 -34.236 -7.085 1.00 84.50 189 PHE A O 1
ATOM 1534 N N . ALA A 1 190 ? -32.353 -32.366 -7.762 1.00 86.81 190 ALA A N 1
ATOM 1535 C CA . ALA A 1 190 ? -31.161 -31.540 -7.609 1.00 86.81 190 ALA A CA 1
ATOM 1536 C C . ALA A 1 190 ? -30.703 -31.406 -6.150 1.00 86.81 190 ALA A C 1
ATOM 1538 O O . ALA A 1 190 ? -29.500 -31.418 -5.886 1.00 86.81 190 ALA A O 1
ATOM 1539 N N . ALA A 1 191 ? -31.634 -31.325 -5.199 1.00 88.31 191 ALA A N 1
ATOM 1540 C CA . ALA A 1 191 ? -31.292 -31.342 -3.782 1.00 88.31 191 ALA A CA 1
ATOM 1541 C C . ALA A 1 191 ? -30.731 -32.698 -3.334 1.00 88.31 191 ALA A C 1
ATOM 1543 O O . ALA A 1 191 ? -29.762 -32.710 -2.579 1.00 88.31 191 ALA A O 1
ATOM 1544 N N . ASP A 1 192 ? -31.261 -33.816 -3.836 1.00 85.25 192 ASP A N 1
ATOM 1545 C CA . ASP A 1 192 ? -30.727 -35.154 -3.552 1.00 85.25 192 ASP A CA 1
ATOM 1546 C C . ASP A 1 192 ? -29.298 -35.329 -4.095 1.00 85.25 192 ASP A C 1
ATOM 1548 O O . ASP A 1 192 ? -28.432 -35.862 -3.399 1.00 85.25 192 ASP A O 1
ATOM 1552 N N . VAL A 1 193 ? -29.010 -34.810 -5.295 1.00 88.44 193 VAL A N 1
ATOM 1553 C CA . VAL A 1 193 ? -27.650 -34.798 -5.870 1.00 88.44 193 VAL A CA 1
ATOM 1554 C C . VAL A 1 193 ? -26.687 -33.972 -5.009 1.00 88.44 193 VAL A C 1
ATOM 1556 O O . VAL A 1 193 ? -25.572 -34.413 -4.730 1.00 88.44 193 VAL A O 1
ATOM 1559 N N . ILE A 1 194 ? -27.115 -32.796 -4.541 1.00 89.12 194 ILE A N 1
ATOM 1560 C CA . ILE A 1 194 ? -26.316 -31.943 -3.645 1.00 89.12 194 ILE A CA 1
ATOM 1561 C C . ILE A 1 194 ? -26.050 -32.645 -2.306 1.00 89.12 194 ILE A C 1
ATOM 1563 O O . ILE A 1 194 ? -24.933 -32.596 -1.791 1.00 89.12 194 ILE A O 1
ATOM 1567 N N . VAL A 1 195 ? -27.053 -33.329 -1.751 1.00 89.06 195 VAL A N 1
ATOM 1568 C CA . VAL A 1 195 ? -26.906 -34.161 -0.550 1.00 89.06 195 VAL A CA 1
ATOM 1569 C C . VAL A 1 195 ? -25.883 -35.272 -0.771 1.00 89.06 195 VAL A C 1
ATOM 1571 O O . VAL A 1 195 ? -25.029 -35.479 0.089 1.00 89.06 195 VAL A O 1
ATOM 1574 N N . GLY A 1 196 ? -25.937 -35.956 -1.916 1.00 86.44 196 GLY A N 1
ATOM 1575 C CA . GLY A 1 196 ? -24.965 -36.983 -2.293 1.00 86.44 196 GLY A CA 1
ATOM 1576 C C . GLY A 1 196 ? -23.532 -36.447 -2.309 1.00 86.44 196 GLY A C 1
ATOM 1577 O O . GLY A 1 196 ? -22.663 -37.018 -1.655 1.00 86.44 196 GLY A O 1
ATOM 1578 N N . ALA A 1 197 ? -23.310 -35.298 -2.952 1.00 88.44 197 ALA A N 1
ATOM 1579 C CA . ALA A 1 197 ? -22.000 -34.643 -2.998 1.00 88.44 197 ALA A CA 1
ATOM 1580 C C . ALA A 1 197 ? -21.471 -34.266 -1.600 1.00 88.44 197 ALA A C 1
ATOM 1582 O O . ALA A 1 197 ? -20.297 -34.482 -1.288 1.00 88.44 197 ALA A O 1
ATOM 1583 N N . LEU A 1 198 ? -22.342 -33.740 -0.731 1.00 87.06 198 LEU A N 1
ATOM 1584 C CA . LEU A 1 198 ? -21.982 -33.381 0.646 1.00 87.06 198 LEU A CA 1
ATOM 1585 C C . LEU A 1 198 ? -21.627 -34.610 1.496 1.00 87.06 198 LEU A C 1
ATOM 1587 O O . LEU A 1 198 ? -20.685 -34.552 2.289 1.00 87.06 198 LEU A O 1
ATOM 1591 N N . LYS A 1 199 ? -22.351 -35.722 1.325 1.00 86.19 199 LYS A N 1
ATOM 1592 C CA . LYS A 1 199 ? -22.045 -36.997 1.994 1.00 86.19 199 LYS A CA 1
ATOM 1593 C C . LYS A 1 199 ? -20.714 -37.570 1.539 1.00 86.19 199 LYS A C 1
ATOM 1595 O O . LYS A 1 199 ? -19.898 -37.933 2.377 1.00 86.19 199 LYS A O 1
ATOM 1600 N N . GLU A 1 200 ? -20.469 -37.581 0.235 1.00 84.62 200 GLU A N 1
ATOM 1601 C CA . GLU A 1 200 ? -19.237 -38.124 -0.330 1.00 84.62 200 GLU A CA 1
ATOM 1602 C C . GLU A 1 200 ? -17.994 -37.374 0.180 1.00 84.62 200 GLU A C 1
ATOM 1604 O O . GLU A 1 200 ? -16.979 -37.994 0.505 1.00 84.62 200 GLU A O 1
ATOM 1609 N N . LYS A 1 201 ? -18.067 -36.040 0.327 1.00 82.31 201 LYS A N 1
ATOM 1610 C CA . LYS A 1 201 ? -16.973 -35.268 0.940 1.00 82.31 201 LYS A CA 1
ATOM 1611 C C . LYS A 1 201 ? -16.807 -35.578 2.429 1.00 82.31 201 LYS A C 1
ATOM 1613 O O . LYS A 1 201 ? -15.671 -35.703 2.884 1.00 82.31 201 LYS A O 1
ATOM 1618 N N . LYS A 1 202 ? -17.913 -35.721 3.170 1.00 80.75 202 LYS A N 1
ATOM 1619 C CA . LYS A 1 202 ? -17.904 -36.078 4.599 1.00 80.75 202 LYS A CA 1
ATOM 1620 C C . LYS A 1 202 ? -17.305 -37.469 4.847 1.00 80.75 202 LYS A C 1
ATOM 1622 O O . LYS A 1 202 ? -16.654 -37.676 5.862 1.00 80.75 202 LYS A O 1
ATOM 1627 N N . GLU A 1 203 ? -17.501 -38.413 3.929 1.00 77.88 203 GLU A N 1
ATOM 1628 C CA . GLU A 1 203 ? -16.914 -39.758 4.009 1.00 77.88 203 GLU A CA 1
ATOM 1629 C C . GLU A 1 203 ? -15.433 -39.777 3.600 1.00 77.88 203 GLU A C 1
ATOM 1631 O O . GLU A 1 203 ? -14.641 -40.506 4.196 1.00 77.88 203 GLU A O 1
ATOM 1636 N N . ARG A 1 204 ? -15.026 -38.952 2.621 1.00 71.06 204 ARG A N 1
ATOM 1637 C CA . ARG A 1 204 ? -13.622 -38.857 2.177 1.00 71.06 204 ARG A CA 1
ATOM 1638 C C . ARG A 1 204 ? -12.699 -38.150 3.171 1.00 71.06 204 ARG A C 1
ATOM 1640 O O . ARG A 1 204 ? -11.514 -38.471 3.226 1.00 71.06 204 ARG A O 1
ATOM 1647 N N . TYR A 1 205 ? -13.218 -37.204 3.947 1.00 64.06 205 TYR A N 1
ATOM 1648 C CA . TYR A 1 205 ? -12.467 -36.476 4.964 1.00 64.06 205 TYR A CA 1
ATOM 1649 C C . TYR A 1 205 ? -13.201 -36.612 6.298 1.00 64.06 205 TYR A C 1
ATOM 1651 O O . TYR A 1 205 ? -14.268 -36.033 6.458 1.00 64.06 205 TYR A O 1
ATOM 1659 N N . TYR A 1 206 ? -12.629 -37.350 7.259 1.00 55.31 206 TYR A N 1
ATOM 1660 C CA . TYR A 1 206 ? -13.139 -37.511 8.634 1.00 55.31 206 TYR A CA 1
ATOM 1661 C C . TYR A 1 206 ? -13.104 -36.185 9.433 1.00 55.31 206 TYR A C 1
ATOM 1663 O O . TYR A 1 206 ? -12.427 -36.068 10.453 1.00 55.31 206 TYR A O 1
ATOM 1671 N N . GLY A 1 207 ? -13.800 -35.151 8.962 1.00 56.09 207 GLY A N 1
ATOM 1672 C CA . GLY A 1 207 ? -13.839 -33.826 9.567 1.00 56.09 207 GLY A CA 1
ATOM 1673 C C . GLY A 1 207 ? -15.141 -33.092 9.259 1.00 56.09 207 GLY A C 1
ATOM 1674 O O . GLY A 1 207 ? -15.735 -33.256 8.197 1.00 56.09 207 GLY A O 1
ATOM 1675 N N . ASN A 1 208 ? -15.566 -32.232 10.186 1.00 60.12 208 ASN A N 1
ATOM 1676 C CA . ASN A 1 208 ? -16.781 -31.410 10.087 1.00 60.12 208 ASN A CA 1
ATOM 1677 C C . ASN A 1 208 ? -16.647 -30.223 9.099 1.00 60.12 208 ASN A C 1
ATOM 1679 O O . ASN A 1 208 ? -17.300 -29.195 9.271 1.00 60.12 208 ASN A O 1
ATOM 1683 N N . GLY A 1 209 ? -15.782 -30.329 8.084 1.00 66.81 209 GLY A N 1
ATOM 1684 C CA . GLY A 1 209 ? -15.526 -29.261 7.114 1.00 66.81 209 GLY A CA 1
ATOM 1685 C C . GLY A 1 209 ? -16.606 -29.197 6.035 1.00 66.81 209 GLY A C 1
ATOM 1686 O O . GLY A 1 209 ? -16.931 -30.214 5.419 1.00 66.81 209 GLY A O 1
ATOM 1687 N N . GLY A 1 210 ? -17.167 -28.012 5.785 1.00 80.50 210 GLY A N 1
ATOM 1688 C CA . GLY A 1 210 ? -18.194 -27.836 4.766 1.00 80.50 210 GLY A CA 1
ATOM 1689 C C . GLY A 1 210 ? -17.649 -27.782 3.335 1.00 80.50 210 GLY A C 1
ATOM 1690 O O . GLY A 1 210 ? -16.444 -27.802 3.063 1.00 80.50 210 GLY A O 1
ATOM 1691 N N . MET A 1 211 ? -18.559 -27.748 2.367 1.00 86.31 211 MET A N 1
ATOM 1692 C CA . MET A 1 211 ? -1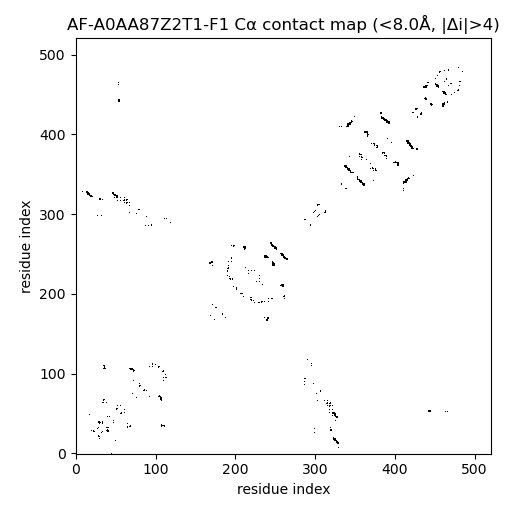8.239 -27.488 0.959 1.00 86.31 211 MET A CA 1
ATOM 1693 C C . MET A 1 211 ? -18.491 -26.031 0.618 1.00 86.31 211 MET A C 1
ATOM 1695 O O . MET A 1 211 ? -19.549 -25.505 0.962 1.00 86.31 211 MET A O 1
ATOM 1699 N N . THR A 1 212 ? -17.571 -25.389 -0.103 1.00 87.25 212 THR A N 1
ATOM 1700 C CA . THR A 1 212 ? -17.851 -24.059 -0.659 1.00 87.25 212 THR A CA 1
ATOM 1701 C C . THR A 1 212 ? -18.968 -24.158 -1.700 1.00 87.25 212 THR A C 1
ATOM 1703 O O . THR A 1 212 ? -19.223 -25.224 -2.264 1.00 87.25 212 THR A O 1
ATOM 1706 N N . ARG A 1 213 ? -19.639 -23.041 -2.008 1.00 85.19 213 ARG A N 1
ATOM 1707 C CA . ARG A 1 213 ? -20.642 -23.008 -3.091 1.00 85.19 213 ARG A CA 1
ATOM 1708 C C . ARG A 1 213 ? -20.082 -23.550 -4.414 1.00 85.19 213 ARG A C 1
ATOM 1710 O O . ARG A 1 213 ? -20.818 -24.211 -5.143 1.00 85.19 213 ARG A O 1
ATOM 1717 N N . GLN A 1 214 ? -18.816 -23.257 -4.711 1.00 83.06 214 GLN A N 1
ATOM 1718 C CA . GLN A 1 214 ? -18.155 -23.701 -5.934 1.00 83.06 214 GLN A CA 1
ATOM 1719 C C . GLN A 1 214 ? -17.896 -25.211 -5.900 1.00 83.06 214 GLN A C 1
ATOM 1721 O O . GLN A 1 214 ? -18.294 -25.899 -6.833 1.00 83.06 214 GLN A O 1
ATOM 1726 N N . ASP A 1 215 ? -17.386 -25.741 -4.784 1.00 85.44 215 ASP A N 1
ATOM 1727 C CA . ASP A 1 215 ? -17.147 -27.180 -4.618 1.00 85.44 215 ASP A CA 1
ATOM 1728 C C . ASP A 1 215 ? -18.440 -27.992 -4.770 1.00 85.44 215 ASP A C 1
ATOM 1730 O O . ASP A 1 215 ? -18.451 -29.027 -5.436 1.00 85.44 215 ASP A O 1
ATOM 1734 N N . VAL A 1 216 ? -19.545 -27.542 -4.150 1.00 86.19 216 VAL A N 1
ATOM 1735 C CA . VAL A 1 216 ? -20.837 -28.247 -4.257 1.00 86.19 216 VAL A CA 1
ATOM 1736 C C . VAL A 1 216 ? -21.330 -28.230 -5.699 1.00 86.19 216 VAL A C 1
ATOM 1738 O O . VAL A 1 216 ? -21.836 -29.236 -6.193 1.00 86.19 216 VAL A O 1
ATOM 1741 N N . ARG A 1 217 ? -21.183 -27.092 -6.383 1.00 86.25 217 ARG A N 1
ATOM 1742 C CA . ARG A 1 217 ? -21.587 -26.940 -7.781 1.00 86.25 217 ARG A CA 1
ATOM 1743 C C . ARG A 1 217 ? -20.779 -27.860 -8.690 1.00 86.25 217 ARG A C 1
ATOM 1745 O O . ARG A 1 217 ? -21.371 -28.527 -9.533 1.00 86.25 217 ARG A O 1
ATOM 1752 N N . ASP A 1 218 ? -19.466 -27.918 -8.512 1.00 84.50 218 ASP A N 1
ATOM 1753 C CA . ASP A 1 218 ? -18.583 -28.726 -9.352 1.00 84.50 218 ASP A CA 1
ATOM 1754 C C . ASP A 1 218 ? -18.774 -30.228 -9.103 1.00 84.50 218 ASP A C 1
ATOM 1756 O O . ASP A 1 218 ? -18.821 -31.000 -10.059 1.00 84.50 218 ASP A O 1
ATOM 1760 N N . ALA A 1 219 ? -19.028 -30.642 -7.859 1.00 87.19 219 ALA A N 1
ATOM 1761 C CA . ALA A 1 219 ? -19.403 -32.022 -7.549 1.00 87.19 219 ALA A CA 1
ATOM 1762 C C . ALA A 1 219 ? -20.784 -32.403 -8.126 1.00 87.19 219 ALA A C 1
ATOM 1764 O O . ALA A 1 219 ? -20.953 -33.477 -8.707 1.00 87.19 219 ALA A O 1
ATOM 1765 N N . ALA A 1 220 ? -21.778 -31.515 -8.023 1.00 88.44 220 ALA A N 1
ATOM 1766 C CA . ALA A 1 220 ? -23.124 -31.759 -8.546 1.00 88.44 220 ALA A CA 1
ATOM 1767 C C . ALA A 1 220 ? -23.194 -31.715 -10.087 1.00 88.44 220 ALA A C 1
ATOM 1769 O O . ALA A 1 220 ? -24.041 -32.387 -10.683 1.00 88.44 220 ALA A O 1
ATOM 1770 N N . ARG A 1 221 ? -22.285 -30.982 -10.747 1.00 85.94 221 ARG A N 1
ATOM 1771 C CA . ARG A 1 221 ? -22.174 -30.898 -12.217 1.00 85.94 221 ARG A CA 1
ATOM 1772 C C . ARG A 1 221 ? -21.910 -32.236 -12.899 1.00 85.94 221 ARG A C 1
ATOM 1774 O O . ARG A 1 221 ? -22.278 -32.392 -14.058 1.00 85.94 221 ARG A O 1
ATOM 1781 N N . LEU A 1 222 ? -21.350 -33.211 -12.182 1.00 81.88 222 LEU A N 1
ATOM 1782 C CA . LEU A 1 222 ? -21.181 -34.580 -12.683 1.00 81.88 222 LEU A CA 1
ATOM 1783 C C . LEU A 1 222 ? -22.524 -35.273 -12.980 1.00 81.88 222 LEU A C 1
ATOM 1785 O O . LEU A 1 222 ? -22.568 -36.210 -13.770 1.00 81.88 222 LEU A O 1
ATOM 1789 N N . HIS A 1 223 ? -23.615 -34.798 -12.372 1.00 81.56 223 HIS A N 1
ATOM 1790 C CA . HIS A 1 223 ? -24.951 -35.388 -12.484 1.00 81.56 223 HIS A CA 1
ATOM 1791 C C . HIS A 1 223 ? -25.989 -34.417 -13.074 1.00 81.56 223 HIS A C 1
ATOM 1793 O O . HIS A 1 223 ? -27.012 -34.855 -13.601 1.00 81.56 223 HIS A O 1
ATOM 1799 N N . ILE A 1 224 ? -25.755 -33.100 -12.991 1.00 84.69 224 ILE A N 1
ATOM 1800 C CA . ILE A 1 224 ? -26.681 -32.055 -13.452 1.00 84.69 224 ILE A CA 1
ATOM 1801 C C . ILE A 1 224 ? -25.933 -31.019 -14.296 1.00 84.69 224 ILE A C 1
ATOM 1803 O O . ILE A 1 224 ? -25.171 -30.211 -13.775 1.00 84.69 224 ILE A O 1
ATOM 1807 N N . GLY A 1 225 ? -26.217 -30.986 -15.601 1.00 76.00 225 GLY A N 1
ATOM 1808 C CA . GLY A 1 225 ? -25.628 -30.003 -16.523 1.00 76.00 225 GLY A CA 1
ATOM 1809 C C . GLY A 1 225 ? -26.232 -28.591 -16.442 1.00 76.00 225 GLY A C 1
ATOM 1810 O O . GLY A 1 225 ? -25.621 -27.633 -16.905 1.00 76.00 225 GLY A O 1
ATOM 1811 N N . ASP A 1 226 ? -27.421 -28.438 -15.849 1.00 82.44 226 ASP A N 1
ATOM 1812 C CA . ASP A 1 226 ? -28.113 -27.148 -15.705 1.00 82.44 226 ASP A CA 1
ATOM 1813 C C . ASP A 1 226 ? -27.585 -26.378 -14.482 1.00 82.44 226 ASP A C 1
ATOM 1815 O O . ASP A 1 226 ? -27.982 -26.613 -13.338 1.00 82.44 226 ASP A O 1
ATOM 1819 N N . THR A 1 227 ? -26.664 -25.449 -14.731 1.00 81.12 227 THR A N 1
ATOM 1820 C CA . THR A 1 227 ? -26.005 -24.642 -13.693 1.00 81.12 227 THR A CA 1
ATOM 1821 C C . THR A 1 227 ? -26.955 -23.658 -13.014 1.00 81.12 227 THR A C 1
ATOM 1823 O O . THR A 1 227 ? -26.791 -23.376 -11.826 1.00 81.12 227 THR A O 1
ATOM 1826 N N . GLY A 1 228 ? -27.975 -23.175 -13.731 1.00 81.50 228 GLY A N 1
ATOM 1827 C CA . GLY A 1 228 ? -29.000 -22.285 -13.187 1.00 81.50 228 GLY A CA 1
ATOM 1828 C C . GLY A 1 228 ? -29.881 -22.990 -12.156 1.00 81.50 228 GLY A C 1
ATOM 1829 O O . GLY A 1 228 ? -30.167 -22.424 -11.099 1.00 81.50 228 GLY A O 1
ATOM 1830 N N . LEU A 1 229 ? -30.241 -24.250 -12.422 1.00 84.31 229 LEU A N 1
ATOM 1831 C CA . LEU A 1 229 ? -30.982 -25.103 -11.490 1.00 84.31 229 LEU A CA 1
ATOM 1832 C C . LEU A 1 229 ? -30.204 -25.336 -10.187 1.00 84.31 229 LEU A C 1
ATOM 1834 O O . LEU A 1 229 ? -30.760 -25.157 -9.102 1.00 84.31 229 LEU A O 1
ATOM 1838 N N . LEU A 1 230 ? -28.921 -25.705 -10.280 1.00 86.88 230 LEU A N 1
ATOM 1839 C CA . LEU A 1 230 ? -28.068 -25.938 -9.105 1.00 86.88 230 LEU A CA 1
ATOM 1840 C C . LEU A 1 230 ? -27.956 -24.683 -8.238 1.00 86.88 230 LEU A C 1
ATOM 1842 O O . LEU A 1 230 ? -28.095 -24.736 -7.016 1.00 86.88 230 LEU A O 1
ATOM 1846 N N . ASP A 1 231 ? -27.770 -23.533 -8.874 1.00 86.44 231 ASP A N 1
ATOM 1847 C CA . ASP A 1 231 ? -27.632 -22.254 -8.193 1.00 86.44 231 ASP A CA 1
ATOM 1848 C C . ASP A 1 231 ? -28.888 -21.807 -7.468 1.00 86.44 231 ASP A C 1
ATOM 1850 O O . ASP A 1 231 ? -28.799 -21.226 -6.376 1.00 86.44 231 ASP A O 1
ATOM 1854 N N . TYR A 1 232 ? -30.033 -22.067 -8.089 1.00 84.19 232 TYR A N 1
ATOM 1855 C CA . TYR A 1 232 ? -31.345 -21.791 -7.537 1.00 84.19 232 TYR A CA 1
ATOM 1856 C C . TYR A 1 232 ? -31.625 -22.687 -6.325 1.00 84.19 232 TYR A C 1
ATOM 1858 O O . TYR A 1 232 ? -31.995 -22.188 -5.260 1.00 84.19 232 TYR A O 1
ATOM 1866 N N . VAL A 1 233 ? -31.336 -23.988 -6.431 1.00 86.06 233 VAL A N 1
ATOM 1867 C CA . VAL A 1 233 ? -31.498 -24.940 -5.323 1.00 86.06 233 VAL A CA 1
ATOM 1868 C C . VAL A 1 233 ? -30.553 -24.598 -4.168 1.00 86.06 233 VAL A C 1
ATOM 1870 O O . VAL A 1 233 ? -31.023 -24.415 -3.047 1.00 86.06 233 VAL A O 1
ATOM 1873 N N . LEU A 1 234 ? -29.261 -24.359 -4.412 1.00 86.88 234 LEU A N 1
ATOM 1874 C CA . LEU A 1 234 ? -28.293 -23.967 -3.372 1.00 86.88 234 LEU A CA 1
ATOM 1875 C C . LEU A 1 234 ? -28.689 -22.684 -2.619 1.00 86.88 234 LEU A C 1
ATOM 1877 O O . LEU A 1 234 ? -28.460 -22.561 -1.414 1.00 86.88 234 LEU A O 1
ATOM 1881 N N . LYS A 1 235 ? -29.328 -21.721 -3.297 1.00 85.81 235 LYS A N 1
ATOM 1882 C CA . LYS A 1 235 ? -29.872 -20.517 -2.639 1.00 85.81 235 LYS A CA 1
ATOM 1883 C C . LYS A 1 235 ? -31.005 -20.848 -1.658 1.00 85.81 235 LYS A C 1
ATOM 1885 O O . LYS A 1 235 ? -31.113 -20.173 -0.633 1.00 85.81 235 LYS A O 1
ATOM 1890 N N . SER A 1 236 ? -31.796 -21.880 -1.945 1.00 82.44 236 SER A N 1
ATOM 1891 C CA . SER A 1 236 ? -32.939 -22.322 -1.132 1.00 82.44 236 SER A CA 1
ATOM 1892 C C . SER A 1 236 ? -32.596 -23.341 -0.031 1.00 82.44 236 SER A C 1
ATOM 1894 O O . SER A 1 236 ? -33.376 -23.518 0.904 1.00 82.44 236 SER A O 1
ATOM 1896 N N . LEU A 1 237 ? -31.417 -23.969 -0.084 1.00 82.88 237 LEU A N 1
ATOM 1897 C CA . LEU A 1 237 ? -30.950 -24.943 0.908 1.00 82.88 237 LEU A CA 1
ATOM 1898 C C . LEU A 1 237 ? -30.318 -24.256 2.132 1.00 82.88 237 LEU A C 1
ATOM 1900 O O . LEU A 1 237 ? -29.098 -24.211 2.281 1.00 82.88 237 LEU A O 1
ATOM 1904 N N . ASN A 1 238 ? -31.151 -23.708 3.022 1.00 82.69 238 ASN A N 1
ATOM 1905 C CA . ASN A 1 238 ? -30.716 -23.185 4.323 1.00 82.69 238 ASN A CA 1
ATOM 1906 C C . ASN A 1 238 ? -31.633 -23.652 5.463 1.00 82.69 238 ASN A C 1
ATOM 1908 O O . ASN A 1 238 ? -32.794 -23.247 5.523 1.00 82.69 238 ASN A O 1
ATOM 1912 N N . ASN A 1 239 ? -31.106 -24.463 6.386 1.00 79.50 239 ASN A N 1
ATOM 1913 C CA . ASN A 1 239 ? -31.857 -25.068 7.497 1.00 79.50 239 ASN A CA 1
ATOM 1914 C C . ASN A 1 239 ? -33.046 -25.920 7.020 1.00 79.50 239 ASN A C 1
ATOM 1916 O O . ASN A 1 239 ? -34.129 -25.914 7.614 1.00 79.50 239 ASN A O 1
ATOM 1920 N N . VAL A 1 240 ? -32.832 -26.653 5.928 1.00 84.56 240 VAL A N 1
ATOM 1921 C CA . VAL A 1 240 ? -33.852 -27.465 5.265 1.00 84.56 240 VAL A CA 1
ATOM 1922 C C . VAL A 1 240 ? -33.538 -28.949 5.432 1.00 84.56 240 VAL A C 1
ATOM 1924 O O . VAL A 1 240 ? -32.376 -29.355 5.405 1.00 84.56 240 VAL A O 1
ATOM 1927 N N . VAL A 1 241 ? -34.589 -29.756 5.584 1.00 82.44 241 VAL A N 1
ATOM 1928 C CA . VAL A 1 241 ? -34.500 -31.220 5.590 1.00 82.44 241 VAL A CA 1
ATOM 1929 C C . VAL A 1 241 ? -34.722 -31.769 4.179 1.00 82.44 241 VAL A C 1
ATOM 1931 O O . VAL A 1 241 ? -35.787 -31.542 3.592 1.00 82.44 241 VAL A O 1
ATOM 1934 N N . VAL A 1 242 ? -33.741 -32.512 3.666 1.00 81.56 242 VAL A N 1
ATOM 1935 C CA . VAL A 1 242 ? -33.793 -33.268 2.403 1.00 81.56 242 VAL A CA 1
ATOM 1936 C C . VAL A 1 242 ? -33.556 -34.744 2.753 1.00 81.56 242 VAL A C 1
ATOM 1938 O O . VAL A 1 242 ? -32.503 -35.108 3.279 1.00 81.56 242 VAL A O 1
ATOM 1941 N N . GLY A 1 243 ? -34.569 -35.596 2.567 1.00 78.06 243 GLY A N 1
ATOM 1942 C CA . GLY A 1 243 ? -34.553 -36.973 3.081 1.00 78.06 243 GLY A CA 1
ATOM 1943 C C . GLY A 1 243 ? -34.423 -37.031 4.614 1.00 78.06 243 GLY A C 1
ATOM 1944 O O . GLY A 1 243 ? -35.202 -36.397 5.324 1.00 78.06 243 GLY A O 1
ATOM 1945 N N . ASN A 1 244 ? -33.419 -37.763 5.118 1.00 77.69 244 ASN A N 1
ATOM 1946 C CA . ASN A 1 244 ? -33.085 -37.873 6.553 1.00 77.69 244 ASN A CA 1
ATOM 1947 C C . ASN A 1 244 ? -31.947 -36.932 6.991 1.00 77.69 244 ASN A C 1
ATOM 1949 O O . ASN A 1 244 ? -31.349 -37.122 8.051 1.00 77.69 244 ASN A O 1
ATOM 1953 N N . GLN A 1 245 ? -31.608 -35.946 6.160 1.00 83.69 245 GLN A N 1
ATOM 1954 C CA . GLN A 1 245 ? -30.441 -35.097 6.359 1.00 83.69 245 GLN A CA 1
ATOM 1955 C C . GLN A 1 245 ? -30.823 -33.622 6.431 1.00 83.69 245 GLN A C 1
ATOM 1957 O O . GLN A 1 245 ? -31.675 -33.135 5.687 1.00 83.69 245 GLN A O 1
ATOM 1962 N N . ILE A 1 246 ? -30.173 -32.907 7.344 1.00 84.38 246 ILE A N 1
ATOM 1963 C CA . ILE A 1 246 ? -30.315 -31.468 7.542 1.00 84.38 246 ILE A CA 1
ATOM 1964 C C . ILE A 1 246 ? -29.158 -30.785 6.829 1.00 84.38 246 ILE A C 1
ATOM 1966 O O . ILE A 1 246 ? -27.996 -30.973 7.201 1.00 84.38 246 ILE A O 1
ATOM 1970 N N . ILE A 1 247 ? -29.489 -29.957 5.842 1.00 83.56 247 ILE A N 1
ATOM 1971 C CA . ILE A 1 247 ? -28.517 -29.120 5.145 1.00 83.56 247 ILE A CA 1
ATOM 1972 C C . ILE A 1 247 ? -28.495 -27.751 5.814 1.00 83.56 247 ILE A C 1
ATOM 1974 O O . ILE A 1 247 ? -29.526 -27.073 5.928 1.00 83.56 247 ILE A O 1
ATOM 1978 N N . ARG A 1 248 ? -27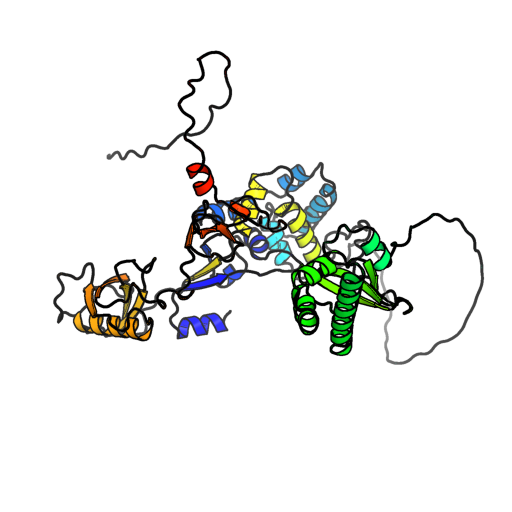.308 -27.337 6.254 1.00 83.69 248 ARG A N 1
ATOM 1979 C CA . ARG A 1 248 ? -27.065 -26.003 6.804 1.00 83.69 248 ARG A CA 1
ATOM 1980 C C . ARG A 1 248 ? -26.111 -25.238 5.909 1.00 83.69 248 ARG A C 1
ATOM 1982 O O . ARG A 1 248 ? -25.168 -25.800 5.358 1.00 83.69 248 ARG A O 1
ATOM 1989 N N . ARG A 1 249 ? -26.373 -23.941 5.800 1.00 83.06 249 ARG A N 1
ATOM 1990 C CA . ARG A 1 249 ? -25.544 -22.995 5.069 1.00 83.06 249 ARG A CA 1
ATOM 1991 C C . ARG A 1 249 ? -25.086 -21.929 6.049 1.00 83.06 249 ARG A C 1
ATOM 1993 O O . ARG A 1 249 ? -25.912 -21.159 6.535 1.00 83.06 249 ARG A O 1
ATOM 2000 N N . ALA A 1 250 ? -23.795 -21.896 6.340 1.00 76.75 250 ALA A N 1
ATOM 2001 C CA . ALA A 1 250 ? -23.210 -20.959 7.290 1.00 76.75 250 ALA A CA 1
ATOM 2002 C C . ALA A 1 250 ? -21.927 -20.362 6.714 1.00 76.75 250 ALA A C 1
ATOM 2004 O O . ALA A 1 250 ? -21.213 -21.009 5.953 1.00 76.75 250 ALA A O 1
ATOM 2005 N N . VAL A 1 251 ? -21.647 -19.107 7.055 1.00 73.50 251 VAL A N 1
ATOM 2006 C CA . VAL A 1 251 ? -20.357 -18.494 6.735 1.00 73.50 251 VAL A CA 1
ATOM 2007 C C . VAL A 1 251 ? -19.359 -18.989 7.767 1.00 73.50 251 VAL A C 1
ATOM 2009 O O . VAL A 1 251 ? -19.573 -18.795 8.963 1.00 73.50 251 VAL A O 1
ATOM 2012 N N . ASN A 1 252 ? -18.282 -19.620 7.313 1.00 65.50 252 ASN A N 1
ATOM 2013 C CA . ASN A 1 252 ? -17.197 -20.021 8.191 1.00 65.50 252 ASN A CA 1
ATOM 2014 C C . ASN A 1 252 ? -16.535 -18.749 8.768 1.00 65.50 252 ASN A C 1
ATOM 2016 O O . ASN A 1 252 ? -16.037 -17.921 8.000 1.00 65.50 252 ASN A O 1
ATOM 2020 N N . PRO A 1 253 ? -16.517 -18.552 10.101 1.00 52.28 253 PRO A N 1
ATOM 2021 C CA . PRO A 1 253 ? -15.991 -17.328 10.708 1.00 52.28 253 PRO A CA 1
ATOM 2022 C C . PRO A 1 253 ? -14.495 -17.104 10.454 1.00 52.28 253 PRO A C 1
ATOM 2024 O O . PRO A 1 253 ? -14.044 -15.959 10.455 1.00 52.28 253 PRO A O 1
ATOM 2027 N N . ALA A 1 254 ? -13.733 -18.182 10.233 1.00 53.97 254 ALA A N 1
ATOM 2028 C CA . ALA A 1 254 ? -12.290 -18.132 10.024 1.00 53.97 254 ALA A CA 1
ATOM 2029 C C . ALA A 1 254 ? -11.922 -17.799 8.572 1.00 53.97 254 ALA A C 1
ATOM 2031 O O . ALA A 1 254 ? -11.014 -17.005 8.339 1.00 53.97 254 ALA A O 1
ATOM 2032 N N . THR A 1 255 ? -12.631 -18.376 7.599 1.00 60.53 255 THR A N 1
ATOM 2033 C CA . THR A 1 255 ? -12.333 -18.185 6.168 1.00 60.53 255 THR A CA 1
ATOM 2034 C C . THR A 1 255 ? -13.198 -17.110 5.515 1.00 60.53 255 THR A C 1
ATOM 2036 O O . THR A 1 255 ? -12.878 -16.663 4.421 1.00 60.53 255 THR A O 1
ATOM 2039 N N . ARG A 1 256 ? -14.290 -16.685 6.170 1.00 63.47 256 ARG A N 1
ATOM 2040 C CA . ARG A 1 256 ? -15.353 -15.824 5.612 1.00 63.47 256 ARG A CA 1
ATOM 2041 C C . ARG A 1 256 ? -16.032 -16.408 4.365 1.00 63.47 256 ARG A C 1
ATOM 2043 O O . ARG A 1 256 ? -16.795 -15.712 3.703 1.00 63.47 256 ARG A O 1
ATOM 2050 N N . ILE A 1 257 ? -15.814 -17.691 4.075 1.00 66.38 257 ILE A N 1
ATOM 2051 C CA . ILE A 1 257 ? -16.408 -18.390 2.934 1.00 66.38 257 ILE A CA 1
ATOM 2052 C C . ILE A 1 257 ? -17.724 -19.044 3.369 1.00 66.38 257 ILE A C 1
ATOM 2054 O O . ILE A 1 257 ? -17.840 -19.595 4.463 1.00 66.38 257 ILE A O 1
ATOM 2058 N N . LEU A 1 258 ? -18.739 -18.969 2.507 1.00 78.12 258 LEU A N 1
ATOM 2059 C CA . LEU A 1 258 ? -20.022 -19.638 2.709 1.00 78.12 258 LEU A CA 1
ATOM 2060 C C . LEU A 1 258 ? -19.881 -21.141 2.450 1.00 78.12 258 LEU A C 1
ATOM 2062 O O . LEU A 1 258 ? -19.598 -21.557 1.323 1.00 78.12 258 LEU A O 1
ATOM 2066 N N . GLU A 1 259 ? -20.138 -21.941 3.478 1.00 86.12 259 GLU A N 1
ATOM 2067 C CA . GLU A 1 259 ? -20.005 -23.392 3.443 1.00 86.12 259 GLU A CA 1
ATOM 2068 C C . GLU A 1 259 ? -21.360 -24.096 3.634 1.00 86.12 259 GLU A C 1
ATOM 2070 O O . GLU A 1 259 ? -22.231 -23.647 4.388 1.00 86.12 259 GLU A O 1
ATOM 2075 N N . TYR A 1 260 ? -21.530 -25.221 2.938 1.00 86.69 260 TYR A N 1
ATOM 2076 C CA . TYR A 1 260 ? -22.667 -26.133 3.053 1.00 86.69 260 TYR A CA 1
ATOM 2077 C C . TYR A 1 260 ? -22.244 -27.369 3.852 1.00 86.69 260 TYR A C 1
ATOM 2079 O O . TYR A 1 260 ? -21.230 -27.994 3.537 1.00 86.69 260 TYR A O 1
ATOM 2087 N N . THR A 1 261 ? -23.017 -27.729 4.875 1.00 86.25 261 THR A N 1
ATOM 2088 C CA . THR A 1 261 ? -22.755 -28.875 5.764 1.00 86.25 261 THR A CA 1
ATOM 2089 C C . THR A 1 261 ? -23.989 -29.761 5.912 1.00 86.25 261 THR A C 1
ATOM 2091 O O . THR A 1 261 ? -25.122 -29.302 5.729 1.00 86.25 261 THR A O 1
ATOM 2094 N N . ILE A 1 262 ? -23.772 -31.037 6.257 1.00 87.38 262 ILE A N 1
ATOM 2095 C CA . ILE A 1 262 ? -24.833 -32.043 6.359 1.00 87.38 262 ILE A CA 1
ATOM 2096 C C . ILE A 1 262 ? -24.824 -32.793 7.699 1.00 87.38 262 ILE A C 1
ATOM 2098 O O . ILE A 1 262 ? -23.785 -33.267 8.164 1.00 87.38 262 ILE A O 1
ATOM 2102 N N . HIS A 1 263 ? -26.003 -32.904 8.316 1.00 82.06 263 HIS A N 1
ATOM 2103 C CA . HIS A 1 263 ? -26.219 -33.544 9.621 1.00 82.06 263 HIS A CA 1
ATOM 2104 C C . HIS A 1 263 ? -27.338 -34.592 9.521 1.00 82.06 263 HIS A C 1
ATOM 2106 O O . HIS A 1 263 ? -28.299 -34.375 8.785 1.00 82.06 263 HIS A O 1
ATOM 2112 N N . GLU A 1 264 ? -27.256 -35.707 10.251 1.00 79.19 264 GLU A N 1
ATOM 2113 C CA . GLU A 1 264 ? -28.323 -36.722 10.271 1.00 79.19 264 GLU A CA 1
ATOM 2114 C C . GLU A 1 264 ? -29.395 -36.411 11.326 1.00 79.19 264 GLU A C 1
ATOM 2116 O O . GLU A 1 264 ? -29.102 -35.938 12.425 1.00 79.19 264 GLU A O 1
ATOM 2121 N N . VAL A 1 265 ? -30.662 -36.683 10.994 1.00 60.88 265 VAL A N 1
ATOM 2122 C CA . VAL A 1 265 ? -31.801 -36.546 11.915 1.00 60.88 265 VAL A CA 1
ATOM 2123 C C . VAL A 1 265 ? -31.809 -37.746 12.870 1.00 60.88 265 VAL A C 1
ATOM 2125 O O . VAL A 1 265 ? -32.498 -38.731 12.625 1.00 60.88 265 VAL A O 1
ATOM 2128 N N . GLY A 1 266 ? -31.022 -37.700 13.944 1.00 47.88 266 GLY A N 1
ATOM 2129 C CA . GLY A 1 266 ? -31.022 -38.769 14.953 1.00 47.88 266 GLY A CA 1
ATOM 2130 C C . GLY A 1 266 ? -29.728 -38.945 15.734 1.00 47.88 266 GLY A C 1
ATOM 2131 O O . GLY A 1 266 ? -29.764 -39.558 16.802 1.00 47.88 266 GLY A O 1
ATOM 2132 N N . ASP A 1 267 ? -28.619 -38.370 15.270 1.00 36.31 267 ASP A N 1
ATOM 2133 C CA . ASP A 1 267 ? -27.435 -38.286 16.111 1.00 36.31 267 ASP A CA 1
ATOM 2134 C C . ASP A 1 267 ? -27.747 -37.359 17.280 1.00 36.31 267 ASP A C 1
ATOM 2136 O O . ASP A 1 267 ? -28.142 -36.200 17.106 1.00 36.31 267 ASP A O 1
ATOM 2140 N N . LYS A 1 268 ? -27.611 -37.904 18.492 1.00 33.59 268 LYS A N 1
ATOM 2141 C CA . LYS A 1 268 ? -27.540 -37.099 19.704 1.00 33.59 268 LYS A CA 1
ATOM 2142 C C . LYS A 1 268 ? -26.501 -36.036 19.412 1.00 33.59 268 LYS A C 1
ATOM 2144 O O . LYS A 1 268 ? -25.335 -36.361 19.212 1.00 33.59 268 LYS A O 1
ATOM 2149 N N . VAL A 1 269 ? -26.952 -34.790 19.364 1.00 31.47 269 VAL A N 1
ATOM 2150 C CA . VAL A 1 269 ? -26.073 -33.638 19.411 1.00 31.47 269 VAL A CA 1
ATOM 2151 C C . VAL A 1 269 ? -25.311 -33.813 20.719 1.00 31.47 269 VAL A C 1
ATOM 2153 O O . VAL A 1 269 ? -25.808 -33.484 21.793 1.00 31.47 269 VAL A O 1
ATOM 2156 N N . SER A 1 270 ? -24.122 -34.415 20.647 1.00 30.86 270 SER A N 1
ATOM 2157 C CA . SER A 1 270 ? -23.021 -33.931 21.451 1.00 30.86 270 SER A CA 1
ATOM 2158 C C . SER A 1 270 ? -23.047 -32.450 21.162 1.00 30.86 270 SER A C 1
ATOM 2160 O O . SER A 1 270 ? -22.786 -32.027 20.036 1.00 30.86 270 SER A O 1
ATOM 2162 N N . GLU A 1 271 ? -23.531 -31.692 22.135 1.00 31.62 271 GLU A N 1
ATOM 2163 C CA . GLU A 1 271 ? -23.311 -30.267 22.213 1.00 31.62 271 GLU A CA 1
ATOM 2164 C C . GLU A 1 271 ? -21.789 -30.093 22.303 1.00 31.62 271 GLU A C 1
ATOM 2166 O O . GLU A 1 271 ? -21.227 -29.797 23.352 1.00 31.62 271 GLU A O 1
ATOM 2171 N N . GLU A 1 272 ? -21.095 -30.315 21.185 1.00 26.66 272 GLU A N 1
ATOM 2172 C CA . GLU A 1 272 ? -19.949 -29.515 20.825 1.00 26.66 272 GLU A CA 1
ATOM 2173 C C . GLU A 1 272 ? -20.534 -28.128 20.668 1.00 26.66 272 GLU A C 1
ATOM 2175 O O . GLU A 1 272 ? -21.056 -27.728 19.629 1.00 26.66 272 GLU A O 1
ATOM 2180 N N . GLN A 1 273 ? -20.569 -27.471 21.823 1.00 31.02 273 GLN A N 1
ATOM 2181 C CA . GLN A 1 273 ? -20.610 -26.045 21.967 1.00 31.02 273 GLN A CA 1
ATOM 2182 C C . GLN A 1 273 ? -19.805 -25.477 20.813 1.00 31.02 273 GLN A C 1
ATOM 2184 O O . GLN A 1 273 ? -18.578 -25.588 20.763 1.00 31.02 273 GLN A O 1
ATOM 2189 N N . ASP A 1 274 ? -20.536 -24.882 19.879 1.00 26.88 274 ASP A N 1
ATOM 2190 C CA . ASP A 1 274 ? -20.201 -23.573 19.382 1.00 26.88 274 ASP A CA 1
ATOM 2191 C C . ASP A 1 274 ? -19.205 -22.925 20.352 1.00 26.88 274 ASP A C 1
ATOM 2193 O O . ASP A 1 274 ? -19.578 -22.420 21.411 1.00 26.88 274 ASP A O 1
ATOM 2197 N N . MET A 1 275 ? -17.936 -22.868 19.949 1.00 27.00 275 MET A N 1
ATOM 2198 C CA . MET A 1 275 ? -17.087 -21.738 20.294 1.00 27.00 275 MET A CA 1
ATOM 2199 C C . MET A 1 275 ? -17.625 -20.490 19.566 1.00 27.00 275 MET A C 1
ATOM 2201 O O . MET A 1 275 ? -16.888 -19.724 18.957 1.00 27.00 275 MET A O 1
ATOM 2205 N N . ILE A 1 276 ? -18.927 -20.221 19.692 1.00 27.28 276 ILE A N 1
ATOM 2206 C CA . ILE A 1 276 ? -19.336 -18.940 20.225 1.00 27.28 276 ILE A CA 1
ATOM 2207 C C . ILE A 1 276 ? -18.565 -18.886 21.534 1.00 27.28 276 ILE A C 1
ATOM 2209 O O . ILE A 1 276 ? -18.921 -19.524 22.524 1.00 27.28 276 ILE A O 1
ATOM 2213 N N . SER A 1 277 ? -17.438 -18.173 21.528 1.00 23.94 277 SER A N 1
ATOM 2214 C CA . SER A 1 277 ? -17.026 -17.532 22.757 1.00 23.94 277 SER A CA 1
ATOM 2215 C C . SER A 1 277 ? -18.310 -16.922 23.292 1.00 23.94 277 SER A C 1
ATOM 2217 O O . SER A 1 277 ? -18.846 -15.992 22.683 1.00 23.94 277 SER A O 1
ATOM 2219 N N . ASN A 1 278 ? -18.841 -17.491 24.375 1.00 23.20 278 ASN A N 1
ATOM 2220 C CA . ASN A 1 278 ? -19.506 -16.696 25.371 1.00 23.20 278 ASN A CA 1
ATOM 2221 C C . ASN A 1 278 ? -18.577 -15.492 25.509 1.00 23.20 278 ASN A C 1
ATOM 2223 O O . ASN A 1 278 ? -17.532 -15.585 26.142 1.00 23.20 278 ASN A O 1
ATOM 2227 N N . ILE A 1 279 ? -18.900 -14.397 24.822 1.00 27.44 279 ILE A N 1
ATOM 2228 C CA . ILE A 1 279 ? -18.784 -13.107 25.448 1.00 27.44 279 ILE A CA 1
ATOM 2229 C C . ILE A 1 279 ? -19.720 -13.336 26.625 1.00 27.44 279 ILE A C 1
ATOM 2231 O O . ILE A 1 279 ? -20.934 -13.432 26.410 1.00 27.44 279 ILE A O 1
ATOM 2235 N N . PRO A 1 280 ? -19.198 -13.592 27.841 1.00 25.47 280 PRO A N 1
ATOM 2236 C CA . PRO A 1 280 ? -20.086 -13.438 28.966 1.00 25.47 280 PRO A CA 1
ATOM 2237 C C . PRO A 1 280 ? -20.629 -12.025 28.785 1.00 25.47 280 PRO A C 1
ATOM 2239 O O . PRO A 1 280 ? -19.825 -11.124 28.543 1.00 25.47 280 PRO A O 1
ATOM 2242 N N . SER A 1 281 ? -21.954 -11.836 28.804 1.00 33.50 281 SER A N 1
ATOM 2243 C CA . SER A 1 281 ? -22.545 -10.513 29.062 1.00 33.50 281 SER A CA 1
ATOM 2244 C C . SER A 1 281 ? -21.580 -9.777 29.983 1.00 33.50 281 SER A C 1
ATOM 2246 O O . SER A 1 281 ? -21.377 -10.343 31.057 1.00 33.50 281 SER A O 1
ATOM 2248 N N . PRO A 1 282 ? -20.914 -8.686 29.544 1.00 38.84 282 PRO A N 1
ATOM 2249 C CA . PRO A 1 282 ? -19.543 -8.347 29.916 1.00 38.84 282 PRO A CA 1
ATOM 2250 C C . PRO A 1 282 ? -19.322 -8.603 31.395 1.00 38.84 282 PRO A C 1
ATOM 2252 O O . PRO A 1 282 ? -19.586 -7.760 32.251 1.00 38.84 282 PRO A O 1
ATOM 2255 N N . ALA A 1 283 ? -18.876 -9.819 31.706 1.00 38.19 283 ALA A N 1
ATOM 2256 C CA . ALA A 1 283 ? -18.381 -10.129 33.021 1.00 38.19 283 ALA A CA 1
ATOM 2257 C C . ALA A 1 283 ? -16.994 -9.525 32.965 1.00 38.19 283 ALA A C 1
ATOM 2259 O O . ALA A 1 283 ? -16.074 -10.206 32.524 1.00 38.19 283 ALA A O 1
ATOM 2260 N N . MET A 1 284 ? -16.942 -8.211 33.230 1.00 43.56 284 MET A N 1
ATOM 2261 C CA . MET A 1 284 ? -15.769 -7.347 33.333 1.00 43.56 284 MET A CA 1
ATOM 2262 C C . MET A 1 284 ? -14.483 -8.157 33.185 1.00 43.56 284 MET A C 1
ATOM 2264 O O . MET A 1 284 ? -13.991 -8.721 34.168 1.00 43.56 284 MET A O 1
ATOM 2268 N N . ILE A 1 285 ? -13.962 -8.275 31.958 1.00 50.84 285 ILE A N 1
ATOM 2269 C CA . ILE A 1 285 ? -12.583 -8.728 31.803 1.00 50.84 285 ILE A CA 1
ATOM 2270 C C . ILE A 1 285 ? -11.794 -7.561 32.359 1.00 50.84 285 ILE A C 1
ATOM 2272 O O . ILE A 1 285 ? -11.617 -6.561 31.680 1.00 50.84 285 ILE A O 1
ATOM 2276 N N . ALA A 1 286 ? -11.440 -7.652 33.640 1.00 62.16 286 ALA A N 1
ATOM 2277 C CA . ALA A 1 286 ? -10.759 -6.575 34.324 1.00 62.16 286 ALA A CA 1
ATOM 2278 C C . ALA A 1 286 ? -9.549 -6.162 33.469 1.00 62.16 286 ALA A C 1
ATOM 2280 O O . ALA A 1 286 ? -8.734 -7.036 33.136 1.00 62.16 286 ALA A O 1
ATOM 2281 N N . PRO A 1 287 ? -9.437 -4.875 33.098 1.00 72.88 287 PRO A N 1
ATOM 2282 C CA . PRO A 1 287 ? -8.287 -4.378 32.362 1.00 72.88 287 PRO A CA 1
ATOM 2283 C C . PRO A 1 287 ? -6.984 -4.880 32.989 1.00 72.88 287 PRO A C 1
ATOM 2285 O O . PRO A 1 287 ? -6.843 -4.896 34.218 1.00 72.88 287 PRO A O 1
ATOM 2288 N N . GLY A 1 288 ? -6.036 -5.315 32.160 1.00 69.44 288 GLY A N 1
ATOM 2289 C CA . GLY A 1 288 ? -4.724 -5.795 32.605 1.00 69.44 288 GLY A CA 1
ATOM 2290 C C . GLY A 1 288 ? -4.572 -7.300 32.800 1.00 69.44 288 GLY A C 1
ATOM 2291 O O . GLY A 1 288 ? -3.466 -7.745 33.103 1.00 69.44 288 GLY A O 1
ATOM 2292 N N . VAL A 1 289 ? -5.623 -8.107 32.625 1.00 77.81 289 VAL A N 1
ATOM 2293 C CA . VAL A 1 289 ? -5.493 -9.579 32.678 1.00 77.81 289 VAL A CA 1
ATOM 2294 C C . VAL A 1 289 ? -4.799 -10.126 31.425 1.00 77.81 289 VAL A C 1
ATOM 2296 O O . VAL A 1 289 ? -3.907 -10.969 31.531 1.00 77.81 289 VAL A O 1
ATOM 2299 N N . ASP A 1 290 ? -5.172 -9.630 30.244 1.00 85.06 290 ASP A N 1
ATOM 2300 C CA . ASP A 1 290 ? -4.486 -9.901 28.977 1.00 85.06 290 ASP A CA 1
ATOM 2301 C C . ASP A 1 290 ? -4.312 -8.587 28.219 1.00 85.06 290 ASP A C 1
ATOM 2303 O O . ASP A 1 290 ? -5.274 -8.040 27.680 1.00 85.06 290 ASP A O 1
ATOM 2307 N N . VAL A 1 291 ? -3.064 -8.119 28.131 1.00 90.94 291 VAL A N 1
ATOM 2308 C CA . VAL A 1 291 ? -2.712 -6.888 27.415 1.00 90.94 291 VAL A CA 1
ATOM 2309 C C . VAL A 1 291 ? -3.227 -6.912 25.979 1.00 90.94 291 VAL A C 1
ATOM 2311 O O . VAL A 1 291 ? -3.676 -5.892 25.472 1.00 90.94 291 VAL A O 1
ATOM 2314 N N . TYR A 1 292 ? -3.231 -8.072 25.317 1.00 90.38 292 TYR A N 1
ATOM 2315 C CA . TYR A 1 292 ? -3.737 -8.152 23.950 1.00 90.38 292 TYR A CA 1
ATOM 2316 C C . TYR A 1 292 ? -5.249 -7.963 23.863 1.00 90.38 292 TYR A C 1
ATOM 2318 O O . TYR A 1 292 ? -5.706 -7.439 22.853 1.00 90.38 292 TYR A O 1
ATOM 2326 N N . ASN A 1 293 ? -6.023 -8.359 24.875 1.00 91.75 293 ASN A N 1
ATOM 2327 C CA . ASN A 1 293 ? -7.460 -8.087 24.886 1.00 91.75 293 ASN A CA 1
ATOM 2328 C C . ASN A 1 293 ? -7.728 -6.595 25.085 1.00 91.75 293 ASN A C 1
ATOM 2330 O O . ASN A 1 293 ? -8.573 -6.046 24.383 1.00 91.75 293 ASN A O 1
ATOM 2334 N N . ASP A 1 294 ? -6.948 -5.927 25.937 1.00 94.31 294 ASP A N 1
ATOM 2335 C CA . ASP A 1 294 ? -7.029 -4.472 26.095 1.00 94.31 294 ASP A CA 1
ATOM 2336 C C . ASP A 1 294 ? -6.635 -3.749 24.794 1.00 94.31 294 ASP A C 1
ATOM 2338 O O . ASP A 1 294 ? -7.309 -2.809 24.378 1.00 94.31 294 ASP A O 1
ATOM 2342 N N . VAL A 1 295 ? -5.579 -4.208 24.102 1.00 95.75 295 VAL A N 1
ATOM 2343 C CA . VAL A 1 295 ? -5.178 -3.656 22.793 1.00 95.75 295 VAL A CA 1
ATOM 2344 C C . VAL A 1 295 ? -6.278 -3.869 21.755 1.00 95.75 295 VAL A C 1
ATOM 2346 O O . VAL A 1 295 ? -6.584 -2.938 21.020 1.00 95.75 295 VAL A O 1
ATOM 2349 N N . ILE A 1 296 ? -6.897 -5.053 21.694 1.00 95.25 296 ILE A N 1
ATOM 2350 C CA . ILE A 1 296 ? -8.021 -5.322 20.780 1.00 95.25 296 ILE A CA 1
ATOM 2351 C C . ILE A 1 296 ? -9.199 -4.403 21.088 1.00 95.25 296 ILE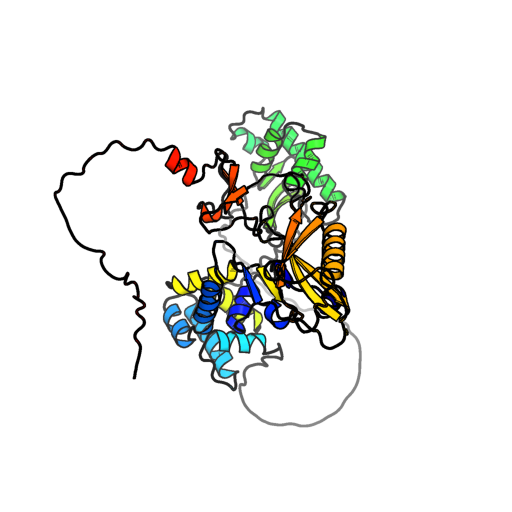 A C 1
ATOM 2353 O O . ILE A 1 296 ? -9.822 -3.881 20.165 1.00 95.25 296 ILE A O 1
ATOM 2357 N N . PHE A 1 297 ? -9.496 -4.195 22.370 1.00 95.44 297 PHE A N 1
ATOM 2358 C CA . PHE A 1 297 ? -10.579 -3.325 22.800 1.00 95.44 297 PHE A CA 1
ATOM 2359 C C . PHE A 1 297 ? -10.345 -1.879 22.346 1.00 95.44 297 PHE A C 1
ATOM 2361 O O . PHE A 1 297 ? -11.227 -1.280 21.731 1.00 95.44 297 PHE A O 1
ATOM 2368 N N . LEU A 1 298 ? -9.140 -1.344 22.570 1.00 96.62 298 LEU A N 1
ATOM 2369 C CA . LEU A 1 298 ? -8.762 -0.012 22.090 1.00 96.62 298 LEU A CA 1
ATOM 2370 C C . LEU A 1 298 ? -8.725 0.059 20.562 1.00 96.62 298 LEU A C 1
ATOM 2372 O O . LEU A 1 298 ? -9.211 1.025 19.992 1.00 96.62 298 LEU A O 1
ATOM 2376 N N . TYR A 1 299 ? -8.195 -0.955 19.883 1.00 97.19 299 TYR A N 1
ATOM 2377 C CA . TYR A 1 299 ? -8.164 -1.002 18.423 1.00 97.19 299 TYR A CA 1
ATOM 2378 C C . TYR A 1 299 ? -9.579 -0.921 17.845 1.00 97.19 299 TYR A C 1
ATOM 2380 O O . TYR A 1 299 ? -9.854 -0.089 16.987 1.00 97.19 299 TYR A O 1
ATOM 2388 N N . LYS A 1 300 ? -10.500 -1.745 18.351 1.00 95.88 300 LYS A N 1
ATOM 2389 C CA . LYS A 1 300 ? -11.885 -1.754 17.885 1.00 95.88 300 LYS A CA 1
ATOM 2390 C C . LYS A 1 300 ? -12.576 -0.423 18.171 1.00 95.88 300 LYS A C 1
ATOM 2392 O O . LYS A 1 300 ? -13.124 0.179 17.262 1.00 95.88 300 LYS A O 1
ATOM 2397 N N . HIS A 1 301 ? -12.546 0.041 19.414 1.00 95.19 301 HIS A N 1
ATOM 2398 C CA . HIS A 1 301 ? -13.376 1.179 19.792 1.00 95.19 301 HIS A CA 1
ATOM 2399 C C . HIS A 1 301 ? -12.729 2.529 19.491 1.00 95.19 301 HIS A C 1
ATOM 2401 O O . HIS A 1 301 ? -13.421 3.430 19.049 1.00 95.19 301 HIS A O 1
ATOM 2407 N N . VAL A 1 302 ? -11.416 2.679 19.674 1.00 95.56 302 VAL A N 1
ATOM 2408 C CA . VAL A 1 302 ? -10.715 3.954 19.447 1.00 95.56 302 VAL A CA 1
ATOM 2409 C C . VAL A 1 302 ? -10.245 4.098 18.003 1.00 95.56 302 VAL A C 1
ATOM 2411 O O . VAL A 1 302 ? -10.364 5.182 17.456 1.00 95.56 302 VAL A O 1
ATOM 2414 N N . LEU A 1 303 ? -9.707 3.055 17.365 1.00 96.06 303 LEU A N 1
ATOM 2415 C CA . LEU A 1 303 ? -9.228 3.202 15.983 1.00 96.06 303 LEU A CA 1
ATOM 2416 C C . LEU A 1 303 ? -10.350 2.995 14.961 1.00 96.06 303 LEU A C 1
ATOM 2418 O O . LEU A 1 303 ? -10.457 3.785 14.035 1.00 96.06 303 LEU A O 1
ATOM 2422 N N . MET A 1 304 ? -11.201 1.977 15.130 1.00 95.25 304 MET A N 1
ATOM 2423 C CA . MET A 1 304 ? -12.232 1.658 14.127 1.00 95.25 304 MET A CA 1
ATOM 2424 C C . MET A 1 304 ? -13.581 2.354 14.360 1.00 95.25 304 MET A C 1
ATOM 2426 O O . MET A 1 304 ? -14.309 2.573 13.401 1.00 95.25 304 MET A O 1
ATOM 2430 N N . GLU A 1 305 ? -13.940 2.671 15.608 1.00 93.56 305 GLU A N 1
ATOM 2431 C CA . GLU A 1 305 ? -15.283 3.151 15.985 1.00 93.56 305 GLU A CA 1
ATOM 2432 C C . GLU A 1 305 ? -15.224 4.478 16.776 1.00 93.56 305 GLU A C 1
ATOM 2434 O O . GLU A 1 305 ? -15.987 4.680 17.725 1.00 93.56 305 GLU A O 1
ATOM 2439 N N . TYR A 1 306 ? -14.297 5.384 16.428 1.00 94.25 306 TYR A N 1
ATOM 2440 C CA . TYR A 1 306 ? -14.144 6.657 17.145 1.00 94.25 306 TYR A CA 1
ATOM 2441 C C . TYR A 1 306 ? -15.422 7.515 17.029 1.00 94.25 306 TYR A C 1
ATOM 2443 O O . TYR A 1 306 ? -15.882 7.778 15.917 1.00 94.25 306 TYR A O 1
ATOM 2451 N N . PRO A 1 307 ? -15.997 8.008 18.141 1.00 91.06 307 PRO A N 1
ATOM 2452 C CA . PRO A 1 307 ? -17.252 8.742 18.124 1.00 91.06 307 PRO A CA 1
ATOM 2453 C C . PRO A 1 307 ? -17.095 10.099 17.434 1.00 91.06 307 PRO A C 1
ATOM 2455 O O . PRO A 1 307 ? -16.283 10.931 17.843 1.00 91.06 307 PRO A O 1
ATOM 2458 N N . SER A 1 308 ? -17.925 10.336 16.415 1.00 76.94 308 SER A N 1
ATOM 2459 C CA . SER A 1 308 ? -18.173 11.657 15.820 1.00 76.94 308 SER A CA 1
ATOM 2460 C C . SER A 1 308 ? -16.915 12.416 15.362 1.00 76.94 308 SER A C 1
ATOM 2462 O O . SER A 1 308 ? -16.889 13.647 15.395 1.00 76.94 308 SER A O 1
ATOM 2464 N N . SER A 1 309 ? -15.863 11.704 14.937 1.00 87.69 309 SER A N 1
ATOM 2465 C CA . SER A 1 309 ? -14.646 12.311 14.390 1.00 87.69 309 SER A CA 1
ATOM 2466 C C . SER A 1 309 ? -14.338 11.784 12.992 1.00 87.69 309 SER A C 1
ATOM 2468 O O . SER A 1 309 ? -13.573 10.836 12.823 1.00 87.69 309 SER A O 1
ATOM 2470 N N . GLU A 1 310 ? -14.881 12.472 11.986 1.00 92.19 310 GLU A N 1
ATOM 2471 C CA . GLU A 1 310 ? -14.613 12.199 10.566 1.00 92.19 310 GLU A CA 1
ATOM 2472 C C . GLU A 1 310 ? -13.104 12.197 10.266 1.00 92.19 310 GLU A C 1
ATOM 2474 O O . GLU A 1 310 ? -12.607 11.366 9.518 1.00 92.19 310 GLU A O 1
ATOM 2479 N N . LEU A 1 311 ? -12.333 13.068 10.928 1.00 94.69 311 LEU A N 1
ATOM 2480 C CA . LEU A 1 311 ? -10.877 13.112 10.774 1.00 94.69 311 LEU A CA 1
ATOM 2481 C C . LEU A 1 311 ? -10.181 11.815 11.218 1.00 94.69 311 LEU A C 1
ATOM 2483 O O . LEU A 1 311 ? -9.230 11.388 10.564 1.00 94.69 311 LEU A O 1
ATOM 2487 N N . VAL A 1 312 ? -10.619 11.198 12.321 1.00 95.62 312 VAL A N 1
ATOM 2488 C CA . VAL A 1 312 ? -10.040 9.937 12.824 1.00 95.62 312 VAL A CA 1
ATOM 2489 C C . VAL A 1 312 ? -10.456 8.766 11.941 1.00 95.62 312 VAL A C 1
ATOM 2491 O O . VAL A 1 312 ? -9.628 7.904 11.644 1.00 95.62 312 VAL A O 1
ATOM 2494 N N . GLU A 1 313 ? -11.706 8.759 11.484 1.00 95.69 313 GLU A N 1
ATOM 2495 C CA . GLU A 1 313 ? -12.226 7.756 10.556 1.00 95.69 313 GLU A CA 1
ATOM 2496 C C . GLU A 1 313 ? -11.471 7.789 9.220 1.00 95.69 313 GLU A C 1
ATOM 2498 O O . GLU A 1 313 ? -10.917 6.773 8.796 1.00 95.69 313 GLU A O 1
ATOM 2503 N N . LEU A 1 314 ? -11.334 8.972 8.610 1.00 95.75 314 LEU A N 1
ATOM 2504 C CA . LEU A 1 314 ? -10.585 9.161 7.366 1.00 95.75 314 LEU A CA 1
ATOM 2505 C C . LEU A 1 314 ? -9.109 8.784 7.523 1.00 95.75 314 LEU A C 1
ATOM 2507 O O . LEU A 1 314 ? -8.561 8.090 6.666 1.00 95.75 314 LEU A O 1
ATOM 2511 N N . ALA A 1 315 ? -8.457 9.191 8.619 1.00 97.69 315 ALA A N 1
ATOM 2512 C CA . ALA A 1 315 ? -7.068 8.819 8.886 1.00 97.69 315 ALA A CA 1
ATOM 2513 C C . ALA A 1 315 ? -6.904 7.297 9.044 1.00 97.69 315 ALA A C 1
ATOM 2515 O O . ALA A 1 315 ? -5.967 6.700 8.509 1.00 97.69 315 ALA A O 1
ATOM 2516 N N . THR A 1 316 ? -7.841 6.650 9.734 1.00 97.81 316 THR A N 1
ATOM 2517 C CA . THR A 1 316 ? -7.853 5.194 9.894 1.00 97.81 316 THR A CA 1
ATOM 2518 C C . THR A 1 316 ? -8.000 4.496 8.549 1.00 97.81 316 THR A C 1
ATOM 2520 O O . THR A 1 316 ? -7.174 3.643 8.210 1.00 97.81 316 THR A O 1
ATOM 2523 N N . GLN A 1 317 ? -8.993 4.894 7.753 1.00 96.19 317 GLN A N 1
ATOM 2524 C CA . GLN A 1 317 ? -9.243 4.307 6.441 1.00 96.19 317 GLN A CA 1
ATOM 2525 C C . GLN A 1 317 ? -8.046 4.493 5.500 1.00 96.19 317 GLN A C 1
ATOM 2527 O O . GLN A 1 317 ? -7.637 3.555 4.824 1.00 96.19 317 GLN A O 1
ATOM 2532 N N . MET A 1 318 ? -7.405 5.659 5.531 1.00 96.88 318 MET A N 1
ATOM 2533 C CA . MET A 1 318 ? -6.237 5.980 4.710 1.00 96.88 318 MET A CA 1
ATOM 2534 C C . MET A 1 318 ? -5.020 5.088 5.007 1.00 96.88 318 MET A C 1
ATOM 2536 O O . MET A 1 318 ? -4.301 4.680 4.091 1.00 96.88 318 MET A O 1
ATOM 2540 N N . ILE A 1 319 ? -4.795 4.727 6.275 1.00 97.56 319 ILE A N 1
ATOM 2541 C CA . ILE A 1 319 ? -3.756 3.751 6.643 1.00 97.56 319 ILE A CA 1
ATOM 2542 C C . ILE A 1 319 ? -4.162 2.334 6.220 1.00 97.56 319 ILE A C 1
ATOM 2544 O O . ILE A 1 319 ? -3.309 1.563 5.777 1.00 97.56 319 ILE A O 1
ATOM 2548 N N . LEU A 1 320 ? -5.445 1.978 6.334 1.00 96.25 320 LEU A N 1
ATOM 2549 C CA . LEU A 1 320 ? -5.964 0.673 5.906 1.00 96.25 320 LEU A CA 1
ATOM 2550 C C . LEU A 1 320 ? -5.883 0.468 4.386 1.00 96.25 320 LEU A C 1
ATOM 2552 O O . LEU A 1 320 ? -5.562 -0.633 3.936 1.00 96.25 320 LEU A O 1
ATOM 2556 N N . ASP A 1 321 ? -6.089 1.533 3.617 1.00 95.75 321 ASP A N 1
ATOM 2557 C CA . ASP A 1 321 ? -5.969 1.569 2.156 1.00 95.75 321 ASP A CA 1
ATOM 2558 C C . ASP A 1 321 ? -4.510 1.575 1.675 1.00 95.75 321 ASP A C 1
ATOM 2560 O O . ASP A 1 321 ? -4.231 1.410 0.490 1.00 95.75 321 ASP A O 1
ATOM 2564 N N . THR A 1 322 ? -3.546 1.728 2.583 1.00 95.31 322 THR A N 1
ATOM 2565 C CA . THR A 1 322 ? -2.125 1.600 2.256 1.00 95.31 322 THR A CA 1
ATOM 2566 C C . THR A 1 322 ? -1.694 0.148 2.429 1.00 95.31 322 THR A C 1
ATOM 2568 O O . THR A 1 322 ? -1.310 -0.286 3.521 1.00 95.31 322 THR A O 1
ATOM 2571 N N . LYS A 1 323 ? -1.776 -0.632 1.345 1.00 93.31 323 LYS A N 1
ATOM 2572 C CA . LYS A 1 323 ? -1.419 -2.059 1.367 1.00 93.31 323 LYS A CA 1
ATOM 2573 C C . LYS A 1 323 ? -0.056 -2.396 0.808 1.00 93.31 323 LYS A C 1
ATOM 2575 O O . LYS A 1 323 ? 0.479 -3.442 1.165 1.00 93.31 323 LYS A O 1
ATOM 2580 N N . HIS A 1 324 ? 0.521 -1.507 0.017 1.00 93.38 324 HIS A N 1
ATOM 2581 C CA . HIS A 1 324 ? 1.758 -1.782 -0.690 1.00 93.38 324 HIS A CA 1
ATOM 2582 C C . HIS A 1 324 ? 2.903 -0.994 -0.076 1.00 93.38 324 HIS A C 1
ATOM 2584 O O . HIS A 1 324 ? 2.887 0.239 -0.004 1.00 93.38 324 HIS A O 1
ATOM 2590 N N . PHE A 1 325 ? 3.912 -1.725 0.377 1.00 95.19 325 PHE A N 1
ATOM 2591 C CA . PHE A 1 325 ? 5.117 -1.163 0.970 1.00 95.19 325 PHE A CA 1
ATOM 2592 C C . PHE A 1 325 ? 6.334 -1.555 0.148 1.00 95.19 325 PHE A C 1
ATOM 2594 O O . PHE A 1 325 ? 6.340 -2.608 -0.477 1.00 95.19 325 PHE A O 1
ATOM 2601 N N . VAL A 1 326 ? 7.370 -0.724 0.154 1.00 94.94 326 VAL A N 1
ATOM 2602 C CA . VAL A 1 326 ? 8.601 -0.954 -0.606 1.00 94.94 326 VAL A CA 1
ATOM 2603 C C . VAL A 1 326 ? 9.808 -0.781 0.291 1.00 94.94 326 VAL A C 1
ATOM 2605 O O . VAL A 1 326 ? 9.857 0.131 1.116 1.00 94.94 326 VAL A O 1
ATOM 2608 N N . LYS A 1 327 ? 10.786 -1.661 0.126 1.00 94.44 327 LYS A N 1
ATOM 2609 C CA . LYS A 1 327 ? 12.135 -1.475 0.644 1.00 94.44 327 LYS A CA 1
ATOM 2610 C C . LYS A 1 327 ? 13.058 -1.181 -0.525 1.00 94.44 327 LYS A C 1
ATOM 2612 O O . LYS A 1 327 ? 13.027 -1.899 -1.523 1.00 94.44 327 LYS A O 1
ATOM 2617 N N . GLU A 1 328 ? 13.864 -0.138 -0.384 1.00 91.50 328 GLU A N 1
ATOM 2618 C CA . GLU A 1 328 ? 14.890 0.221 -1.357 1.00 91.50 328 GLU A CA 1
ATOM 2619 C C . GLU A 1 328 ? 16.263 -0.193 -0.823 1.00 91.50 328 GLU A C 1
ATOM 2621 O O . GLU A 1 328 ? 16.587 0.061 0.340 1.00 91.50 328 GLU A O 1
ATOM 2626 N N . TRP A 1 329 ? 17.058 -0.853 -1.659 1.00 87.38 329 TRP A N 1
ATOM 2627 C CA . TRP A 1 329 ? 18.446 -1.167 -1.357 1.00 87.38 329 TRP A CA 1
ATOM 2628 C C . TRP A 1 329 ? 19.314 -0.011 -1.837 1.00 87.38 329 TRP A C 1
ATOM 2630 O O . TRP A 1 329 ? 19.197 0.397 -2.999 1.00 87.38 329 TRP A O 1
ATOM 2640 N N . PRO A 1 330 ? 20.170 0.539 -0.960 1.00 78.31 330 PRO A N 1
ATOM 2641 C CA . PRO A 1 330 ? 21.054 1.617 -1.340 1.00 78.31 330 PRO A CA 1
ATOM 2642 C C . PRO A 1 330 ? 22.049 1.133 -2.384 1.00 78.31 330 PRO A C 1
ATOM 2644 O O . PRO A 1 330 ? 22.321 -0.055 -2.554 1.00 78.31 330 PRO A O 1
ATOM 2647 N N . PHE A 1 331 ? 22.556 2.098 -3.127 1.00 70.06 331 PHE A N 1
ATOM 2648 C CA . PHE A 1 331 ? 23.630 1.866 -4.067 1.00 70.06 331 PHE A CA 1
ATOM 2649 C C . PHE A 1 331 ? 24.948 1.690 -3.303 1.00 70.06 331 PHE A C 1
ATOM 2651 O O . PHE A 1 331 ? 25.164 2.389 -2.314 1.00 70.06 331 PHE A O 1
ATOM 2658 N N . SER A 1 332 ? 25.787 0.739 -3.716 1.00 66.94 332 SER A N 1
ATOM 2659 C CA . SER A 1 332 ? 27.090 0.492 -3.099 1.00 66.94 332 SER A CA 1
ATOM 2660 C C . SER A 1 332 ? 28.111 0.201 -4.191 1.00 66.94 332 SER A C 1
ATOM 2662 O O . SER A 1 332 ? 28.004 -0.807 -4.882 1.00 66.94 332 SER A O 1
ATOM 2664 N N . ASP A 1 333 ? 29.072 1.111 -4.330 1.00 64.25 333 ASP A N 1
ATOM 2665 C CA . ASP A 1 333 ? 30.128 1.080 -5.351 1.00 64.25 333 ASP A CA 1
ATOM 2666 C C . ASP A 1 333 ? 31.505 0.711 -4.789 1.00 64.25 333 ASP A C 1
ATOM 2668 O O . ASP A 1 333 ? 32.486 0.596 -5.520 1.00 64.25 333 ASP A O 1
ATOM 2672 N N . GLU A 1 334 ? 31.604 0.556 -3.470 1.00 58.53 334 GLU A N 1
ATOM 2673 C CA . GLU A 1 334 ? 32.888 0.618 -2.769 1.00 58.53 334 GLU A CA 1
ATOM 2674 C C . GLU A 1 334 ? 33.787 -0.608 -3.006 1.00 58.53 334 GLU A C 1
ATOM 2676 O O . GLU A 1 334 ? 34.993 -0.533 -2.781 1.00 58.53 334 GLU A O 1
ATOM 2681 N N . GLU A 1 335 ? 33.239 -1.726 -3.492 1.00 56.09 335 GLU A N 1
ATOM 2682 C CA . GLU A 1 335 ? 33.957 -3.009 -3.522 1.00 56.09 335 GLU A CA 1
ATOM 2683 C C . GLU A 1 335 ? 34.333 -3.505 -4.931 1.00 56.09 335 GLU A C 1
ATOM 2685 O O . GLU A 1 335 ? 35.191 -4.381 -5.051 1.00 56.09 335 GLU A O 1
ATOM 2690 N N . ALA A 1 336 ? 33.745 -2.969 -6.007 1.00 62.81 336 ALA A N 1
ATOM 2691 C CA . ALA A 1 336 ? 33.710 -3.697 -7.281 1.00 62.81 336 ALA A CA 1
ATOM 2692 C C . ALA A 1 336 ? 34.780 -3.318 -8.325 1.00 62.81 336 ALA A C 1
ATOM 2694 O O . ALA A 1 336 ? 35.025 -4.117 -9.221 1.00 62.81 336 ALA A O 1
ATOM 2695 N N . GLN A 1 337 ? 35.431 -2.146 -8.254 1.00 80.31 337 GLN A N 1
ATOM 2696 C CA . GLN A 1 337 ? 36.207 -1.598 -9.396 1.00 80.31 337 GLN A CA 1
ATOM 2697 C C . GLN A 1 337 ? 35.409 -1.624 -10.720 1.00 80.31 337 GLN A C 1
ATOM 2699 O O . GLN A 1 337 ? 35.963 -1.832 -11.802 1.00 80.31 337 GLN A O 1
ATOM 2704 N N . LEU A 1 338 ? 34.095 -1.433 -10.629 1.00 87.06 338 LEU A N 1
ATOM 2705 C CA . LEU A 1 338 ? 33.169 -1.360 -11.752 1.00 87.06 338 LEU A CA 1
ATOM 2706 C C . LEU A 1 338 ? 32.439 -0.020 -11.677 1.00 87.06 338 LEU A C 1
ATOM 2708 O O . LEU A 1 338 ? 32.253 0.533 -10.595 1.00 87.06 338 LEU A O 1
ATOM 2712 N N . LEU A 1 339 ? 32.052 0.492 -12.837 1.00 88.81 339 LEU A N 1
ATOM 2713 C CA . LEU A 1 339 ? 31.023 1.507 -12.964 1.00 88.81 339 LEU A CA 1
ATOM 2714 C C . LEU A 1 339 ? 29.679 0.793 -13.023 1.00 88.81 339 LEU A C 1
ATOM 2716 O O . LEU A 1 339 ? 29.499 -0.134 -13.817 1.00 88.81 339 LEU A O 1
ATOM 2720 N N . THR A 1 340 ? 28.736 1.251 -12.218 1.00 88.50 340 THR A N 1
ATOM 2721 C CA . THR A 1 340 ? 27.375 0.735 -12.210 1.00 88.50 340 THR A CA 1
ATOM 2722 C C . THR A 1 340 ? 26.437 1.813 -12.731 1.00 88.50 340 THR A C 1
ATOM 2724 O O . THR A 1 340 ? 26.472 2.945 -12.261 1.00 88.50 340 THR A O 1
ATOM 2727 N N . PHE A 1 341 ? 25.553 1.482 -13.662 1.00 90.12 341 PHE A N 1
ATOM 2728 C CA . PHE A 1 341 ? 24.580 2.422 -14.213 1.00 90.12 341 PHE A CA 1
ATOM 2729 C C . PHE A 1 341 ? 23.168 1.854 -14.128 1.00 90.12 341 PHE A C 1
ATOM 2731 O O . PHE A 1 341 ? 22.967 0.646 -14.252 1.00 90.12 341 PHE A O 1
ATOM 2738 N N . ILE A 1 342 ? 22.182 2.728 -13.916 1.00 89.69 342 ILE A N 1
ATOM 2739 C CA . ILE A 1 342 ? 20.763 2.368 -14.022 1.00 89.69 342 ILE A CA 1
ATOM 2740 C C . ILE A 1 342 ? 20.307 2.787 -15.415 1.00 89.69 342 ILE A C 1
ATOM 2742 O O . ILE A 1 342 ? 20.079 3.965 -15.674 1.00 89.69 342 ILE A O 1
ATOM 2746 N N . CYS A 1 343 ? 20.203 1.839 -16.330 1.00 91.56 343 CYS A N 1
ATOM 2747 C CA . CYS A 1 343 ? 19.931 2.103 -17.734 1.00 91.56 343 CYS A CA 1
ATOM 2748 C C . CYS A 1 343 ? 18.434 1.963 -18.011 1.00 91.56 343 CYS A C 1
ATOM 2750 O O . CYS A 1 343 ? 17.903 0.854 -18.015 1.00 91.56 343 CYS A O 1
ATOM 2752 N N . ARG A 1 344 ? 17.747 3.090 -18.229 1.00 90.81 344 ARG A N 1
ATOM 2753 C CA . ARG A 1 344 ? 16.298 3.153 -18.479 1.00 90.81 344 ARG A CA 1
ATOM 2754 C C . ARG A 1 344 ? 15.995 3.354 -19.960 1.00 90.81 344 ARG A C 1
ATOM 2756 O O . ARG A 1 344 ? 16.354 4.383 -20.523 1.00 90.81 344 ARG A O 1
ATOM 2763 N N . LEU A 1 345 ? 15.272 2.424 -20.572 1.00 88.00 345 LEU A N 1
ATOM 2764 C CA . LEU A 1 345 ? 14.904 2.464 -21.988 1.00 88.00 345 LEU A CA 1
ATOM 2765 C C . LEU A 1 345 ? 13.747 3.444 -22.280 1.00 88.00 345 LEU A C 1
ATOM 2767 O O . LEU A 1 345 ? 12.743 3.475 -21.563 1.00 88.00 345 LEU A O 1
ATOM 2771 N N . LEU A 1 346 ? 13.883 4.213 -23.364 1.00 81.50 346 LEU A N 1
ATOM 2772 C CA . LEU A 1 346 ? 12.908 5.151 -23.933 1.00 81.50 346 LEU A CA 1
ATOM 2773 C C . LEU A 1 346 ? 12.521 4.742 -25.376 1.00 81.50 346 LEU A C 1
ATOM 2775 O O . LEU A 1 346 ? 13.369 4.197 -26.083 1.00 81.50 346 LEU A O 1
ATOM 2779 N N . PRO A 1 347 ? 11.313 5.092 -25.875 1.00 63.00 347 PRO A N 1
ATOM 2780 C CA . PRO A 1 347 ? 10.233 5.800 -25.188 1.00 63.00 347 PRO A CA 1
ATOM 2781 C C . PRO A 1 347 ? 9.335 4.875 -24.347 1.00 63.00 347 PRO A C 1
ATOM 2783 O O . PRO A 1 347 ? 9.254 3.670 -24.548 1.00 63.00 347 PRO A O 1
ATOM 2786 N N . SER A 1 348 ? 8.605 5.487 -23.418 1.00 56.12 348 SER A N 1
ATOM 2787 C CA . SER A 1 348 ? 7.678 4.880 -22.454 1.00 56.12 348 SER A CA 1
ATOM 2788 C C . SER A 1 348 ? 6.393 4.262 -23.045 1.00 56.12 348 SER A C 1
ATOM 2790 O O . SER A 1 348 ? 5.356 4.285 -22.381 1.00 56.12 348 SER A O 1
ATOM 2792 N N . SER A 1 349 ? 6.399 3.683 -24.255 1.00 53.56 349 SER A N 1
ATOM 2793 C CA . SER A 1 349 ? 5.243 2.880 -24.724 1.00 53.56 349 SER A CA 1
ATOM 2794 C C . SER A 1 349 ? 4.949 1.696 -23.783 1.00 53.56 349 SER A C 1
ATOM 2796 O O . SER A 1 349 ? 3.826 1.202 -23.732 1.00 53.56 349 SER A O 1
ATOM 2798 N N . LEU A 1 350 ? 5.936 1.320 -22.963 1.00 53.25 350 LEU A N 1
ATOM 2799 C CA . LEU A 1 350 ? 5.902 0.300 -21.911 1.00 53.25 350 LEU A CA 1
ATOM 2800 C C . LEU A 1 350 ? 5.622 0.862 -20.491 1.00 53.25 350 LEU A C 1
ATOM 2802 O O . LEU A 1 350 ? 5.942 0.218 -19.495 1.00 53.25 350 LEU A O 1
ATOM 2806 N N . GLY A 1 351 ? 5.052 2.067 -20.351 1.00 58.38 351 GLY A N 1
ATOM 2807 C CA . GLY A 1 351 ? 4.703 2.651 -19.042 1.00 58.38 351 GLY A CA 1
ATOM 2808 C C . GLY A 1 351 ? 5.875 3.370 -18.356 1.00 58.38 351 GLY A C 1
ATOM 2809 O O . GLY A 1 351 ? 6.518 4.215 -18.969 1.00 58.38 351 GLY A O 1
ATOM 2810 N N . ASN A 1 352 ? 6.186 3.060 -17.088 1.00 56.62 352 ASN A N 1
ATOM 2811 C CA . ASN A 1 352 ? 7.262 3.732 -16.319 1.00 56.62 352 ASN A CA 1
ATOM 2812 C C . ASN A 1 352 ? 8.699 3.492 -16.858 1.00 56.62 352 ASN A C 1
ATOM 2814 O O . ASN A 1 352 ? 9.669 3.962 -16.259 1.00 56.62 352 ASN A O 1
ATOM 2818 N N . GLY A 1 353 ? 8.842 2.812 -18.000 1.00 63.91 353 GLY A N 1
ATOM 2819 C CA . GLY A 1 353 ? 10.113 2.496 -18.649 1.00 63.91 353 GLY A CA 1
ATOM 2820 C C . GLY A 1 353 ? 10.767 1.254 -18.047 1.00 63.91 353 GLY A C 1
ATOM 2821 O O . GLY A 1 353 ? 10.802 1.092 -16.827 1.00 63.91 353 GLY A O 1
ATOM 2822 N N . ILE A 1 354 ? 11.279 0.382 -18.915 1.00 79.62 354 ILE A N 1
ATOM 2823 C CA . ILE A 1 354 ? 12.139 -0.740 -18.527 1.00 79.62 354 ILE A CA 1
ATOM 2824 C C . ILE A 1 354 ? 13.468 -0.163 -18.033 1.00 79.62 354 ILE A C 1
ATOM 2826 O O . ILE A 1 354 ? 14.006 0.741 -18.673 1.00 79.62 354 ILE A O 1
ATOM 2830 N N . ALA A 1 355 ? 13.986 -0.656 -16.909 1.00 86.19 355 ALA A N 1
ATOM 2831 C CA . ALA A 1 355 ? 15.274 -0.224 -16.387 1.00 86.19 355 ALA A CA 1
ATOM 2832 C C . ALA A 1 355 ? 16.073 -1.411 -15.859 1.00 86.19 355 ALA A C 1
ATOM 2834 O O . ALA A 1 355 ? 15.550 -2.182 -15.060 1.00 86.19 355 ALA A O 1
ATOM 2835 N N . GLU A 1 356 ? 17.337 -1.494 -16.259 1.00 88.62 356 GLU A N 1
ATOM 2836 C CA . GLU A 1 356 ? 18.271 -2.527 -15.817 1.00 88.62 356 GLU A CA 1
ATOM 2837 C C . GLU A 1 356 ? 19.507 -1.929 -15.162 1.00 88.62 356 GLU A C 1
ATOM 2839 O O . GLU A 1 356 ? 19.903 -0.798 -15.452 1.00 88.62 356 GLU A O 1
ATOM 2844 N N . ILE A 1 357 ? 20.114 -2.697 -14.262 1.00 88.06 357 ILE A N 1
ATOM 2845 C CA . ILE A 1 357 ? 21.397 -2.335 -13.663 1.00 88.06 357 ILE A CA 1
ATOM 2846 C C . ILE A 1 357 ? 22.492 -2.950 -14.514 1.00 88.06 357 ILE A C 1
ATOM 2848 O O . ILE A 1 357 ? 22.556 -4.168 -14.672 1.00 88.06 357 ILE A O 1
ATOM 2852 N N . VAL A 1 358 ? 23.375 -2.104 -15.023 1.00 91.12 358 VAL A N 1
ATOM 2853 C CA . VAL A 1 358 ? 24.477 -2.523 -15.879 1.00 91.12 358 VAL A CA 1
ATOM 2854 C C . VAL A 1 358 ? 25.790 -2.222 -15.182 1.00 91.12 358 VAL A C 1
ATOM 2856 O O . VAL A 1 358 ? 26.002 -1.115 -14.691 1.00 91.12 358 VAL A O 1
ATOM 2859 N N . HIS A 1 359 ? 26.670 -3.218 -15.152 1.00 89.75 359 HIS A N 1
ATOM 2860 C CA . HIS A 1 359 ? 28.011 -3.106 -14.591 1.00 89.75 359 HIS A CA 1
ATOM 2861 C C . HIS A 1 359 ? 29.032 -3.154 -15.717 1.00 89.75 359 HIS A C 1
ATOM 2863 O O . HIS A 1 359 ? 29.027 -4.094 -16.511 1.00 89.75 359 HIS A O 1
ATOM 2869 N N . VAL A 1 360 ? 29.931 -2.175 -15.766 1.00 91.94 360 VAL A N 1
ATOM 2870 C CA . VAL A 1 360 ? 31.021 -2.124 -16.746 1.00 91.94 360 VAL A CA 1
ATOM 2871 C C . VAL A 1 360 ? 32.359 -1.819 -16.062 1.00 91.94 360 VAL A C 1
ATOM 2873 O O . VAL A 1 360 ? 32.384 -1.160 -15.025 1.00 91.94 360 VAL A O 1
ATOM 2876 N N . PRO A 1 361 ? 33.504 -2.285 -16.587 1.00 91.62 361 PRO A N 1
ATOM 2877 C CA . PRO A 1 361 ? 34.816 -1.950 -16.028 1.00 91.62 361 PRO A CA 1
ATOM 2878 C C . PRO A 1 361 ? 35.113 -0.441 -16.012 1.00 91.62 361 PRO A C 1
ATOM 2880 O O . PRO A 1 361 ? 34.603 0.307 -16.838 1.00 91.62 361 PRO A O 1
ATOM 2883 N N . LEU A 1 362 ? 36.034 0.020 -15.151 1.00 90.44 362 LEU A N 1
ATOM 2884 C CA . LEU A 1 362 ? 36.444 1.443 -15.109 1.00 90.44 362 LEU A CA 1
ATOM 2885 C C . LEU A 1 362 ? 37.053 1.960 -16.428 1.00 90.44 362 LEU A C 1
ATOM 2887 O O . LEU A 1 362 ? 37.102 3.160 -16.659 1.00 90.44 362 LEU A O 1
ATOM 2891 N N . HIS A 1 363 ? 37.554 1.076 -17.287 1.00 91.25 363 HIS A N 1
ATOM 2892 C CA . HIS A 1 363 ? 38.097 1.439 -18.599 1.00 91.25 363 HIS A CA 1
ATOM 2893 C C . HIS A 1 363 ? 37.079 1.260 -19.733 1.00 91.25 363 HIS A C 1
ATOM 2895 O O . HIS A 1 363 ? 37.461 1.357 -20.897 1.00 91.25 363 HIS A O 1
ATOM 2901 N N . ALA A 1 364 ? 35.815 0.976 -19.403 1.00 93.62 364 ALA A N 1
ATOM 2902 C CA . ALA A 1 364 ? 34.762 0.801 -20.385 1.00 93.62 364 ALA A CA 1
ATOM 2903 C C . ALA A 1 364 ? 34.542 2.085 -21.184 1.00 93.62 364 ALA A C 1
ATOM 2905 O O . ALA A 1 364 ? 34.480 3.198 -20.640 1.00 93.62 364 ALA A O 1
ATOM 2906 N N . THR A 1 365 ? 34.429 1.894 -22.487 1.00 95.00 365 THR A N 1
ATOM 2907 C CA . THR A 1 365 ? 34.071 2.921 -23.450 1.00 95.00 365 THR A CA 1
ATOM 2908 C C . THR A 1 365 ? 32.558 3.078 -23.541 1.00 95.00 365 THR A C 1
ATOM 2910 O O . THR A 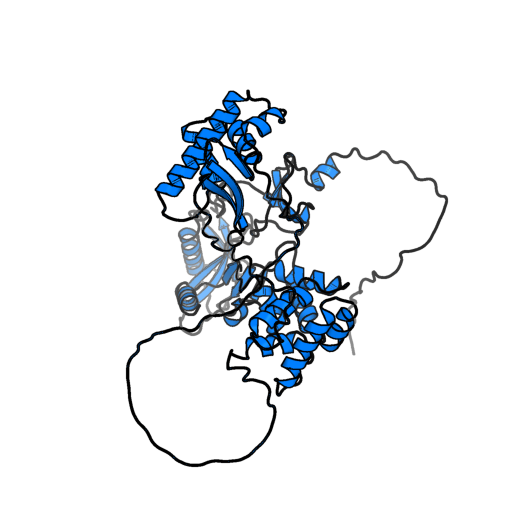1 365 ? 31.790 2.249 -23.043 1.00 95.00 365 THR A O 1
ATOM 2913 N N . LEU A 1 366 ? 32.105 4.134 -24.215 1.00 93.31 366 LEU A N 1
ATOM 2914 C CA . LEU A 1 366 ? 30.690 4.295 -24.539 1.00 93.31 366 LEU A CA 1
ATOM 2915 C C . LEU A 1 366 ? 30.145 3.100 -25.347 1.00 93.31 366 LEU A C 1
ATOM 2917 O O . LEU A 1 366 ? 29.003 2.701 -25.130 1.00 93.31 366 LEU A O 1
ATOM 2921 N N . SER A 1 367 ? 30.952 2.503 -26.234 1.00 93.56 367 SER A N 1
ATOM 2922 C CA . SER A 1 367 ? 30.575 1.293 -26.979 1.00 93.56 367 SER A CA 1
ATOM 2923 C C . SER A 1 367 ? 30.371 0.090 -26.059 1.00 93.56 367 SER A C 1
ATOM 2925 O O . SER A 1 367 ? 29.358 -0.591 -26.178 1.00 93.56 367 SER A O 1
ATOM 2927 N N . ASP A 1 368 ? 31.275 -0.128 -25.098 1.00 95.69 368 ASP A N 1
ATOM 2928 C CA . ASP A 1 368 ? 31.152 -1.238 -24.142 1.00 95.69 368 ASP A CA 1
ATOM 2929 C C . ASP A 1 368 ? 29.873 -1.109 -23.300 1.00 95.69 368 ASP A C 1
ATOM 2931 O O . ASP A 1 368 ? 29.223 -2.103 -22.979 1.00 95.69 368 ASP A O 1
ATOM 2935 N N . LEU A 1 369 ? 29.474 0.125 -22.965 1.00 95.12 369 LEU A N 1
ATOM 2936 C CA . LEU A 1 369 ? 28.207 0.378 -22.283 1.00 95.12 369 LEU A CA 1
ATOM 2937 C C . LEU A 1 369 ? 26.998 0.069 -23.173 1.00 95.12 369 LEU A C 1
ATOM 2939 O O . LEU A 1 369 ? 26.032 -0.500 -22.668 1.00 95.12 369 LEU A O 1
ATOM 2943 N N . LYS A 1 370 ? 27.027 0.409 -24.471 1.00 95.25 370 LYS A N 1
ATOM 2944 C CA . LYS A 1 370 ? 25.952 0.025 -25.408 1.00 95.25 370 LYS A CA 1
ATOM 2945 C C . LYS A 1 370 ? 25.787 -1.488 -25.440 1.00 95.25 370 LYS A C 1
ATOM 2947 O O . LYS A 1 370 ? 24.683 -1.969 -25.197 1.00 95.25 370 LYS A O 1
ATOM 2952 N N . ASP A 1 371 ? 26.885 -2.215 -25.624 1.00 95.81 371 ASP A N 1
ATOM 2953 C CA . ASP A 1 371 ? 26.876 -3.677 -25.682 1.00 95.81 371 ASP A CA 1
ATOM 2954 C C . ASP A 1 371 ? 26.338 -4.280 -24.375 1.00 95.81 371 ASP A C 1
ATOM 2956 O O . ASP A 1 371 ? 25.483 -5.168 -24.396 1.00 95.81 371 ASP A O 1
ATOM 2960 N N . ALA A 1 372 ? 26.775 -3.763 -23.223 1.00 95.75 372 ALA A N 1
ATOM 2961 C CA . ALA A 1 372 ? 26.339 -4.253 -21.919 1.00 95.75 372 ALA A CA 1
ATOM 2962 C C . ALA A 1 372 ? 24.845 -3.985 -21.654 1.00 95.75 372 ALA A C 1
ATOM 2964 O O . ALA A 1 372 ? 24.149 -4.852 -21.121 1.00 95.75 372 ALA A O 1
ATOM 2965 N N . VAL A 1 373 ? 24.336 -2.816 -22.058 1.00 95.25 373 VAL A N 1
ATOM 2966 C CA . VAL A 1 373 ? 22.909 -2.467 -21.962 1.00 95.25 373 VAL A CA 1
ATOM 2967 C C . VAL A 1 373 ? 22.064 -3.351 -22.869 1.00 95.25 373 VAL A C 1
ATOM 2969 O O . VAL A 1 373 ? 21.034 -3.862 -22.431 1.00 95.25 373 VAL A O 1
ATOM 2972 N N . GLU A 1 374 ? 22.493 -3.557 -24.112 1.00 95.31 374 GLU A N 1
ATOM 2973 C CA . GLU A 1 374 ? 21.813 -4.460 -25.037 1.00 95.31 374 GLU A CA 1
ATOM 2974 C C . GLU A 1 374 ? 21.739 -5.879 -24.475 1.00 95.31 374 GLU A C 1
ATOM 2976 O O . GLU A 1 374 ? 20.657 -6.459 -24.454 1.00 95.31 374 GLU A O 1
ATOM 2981 N N . CYS A 1 375 ? 22.853 -6.423 -23.974 1.00 95.19 375 CYS A N 1
ATOM 2982 C CA . CYS A 1 375 ? 22.872 -7.751 -23.357 1.00 95.19 375 CYS A CA 1
ATOM 2983 C C . CYS A 1 375 ? 21.895 -7.838 -22.180 1.00 95.19 375 CYS A C 1
ATOM 2985 O O . CYS A 1 375 ? 21.045 -8.724 -22.154 1.00 95.19 375 CYS A O 1
ATOM 2987 N N . ALA A 1 376 ? 21.962 -6.886 -21.243 1.00 93.38 376 ALA A N 1
ATOM 2988 C CA . ALA A 1 376 ? 21.111 -6.892 -20.054 1.00 93.38 376 ALA A CA 1
ATOM 2989 C C . ALA A 1 376 ? 19.613 -6.840 -20.404 1.00 93.38 376 ALA A C 1
ATOM 2991 O O . ALA A 1 376 ? 18.807 -7.569 -19.821 1.00 93.38 376 ALA A O 1
ATOM 2992 N N . LEU A 1 377 ? 19.234 -6.009 -21.380 1.00 91.06 377 LEU A N 1
ATOM 2993 C CA . LEU A 1 377 ? 17.848 -5.900 -21.830 1.00 91.06 377 LEU A CA 1
ATOM 2994 C C . LEU A 1 377 ? 17.395 -7.170 -22.565 1.00 91.06 377 LEU A C 1
ATOM 2996 O O . LEU A 1 377 ? 16.342 -7.714 -22.226 1.00 91.06 377 LEU A O 1
ATOM 3000 N N . ARG A 1 378 ? 18.184 -7.672 -23.525 1.00 92.69 378 ARG A N 1
ATOM 3001 C CA . ARG A 1 378 ? 17.873 -8.892 -24.298 1.00 92.69 378 ARG A CA 1
ATOM 3002 C C . ARG A 1 378 ? 17.702 -10.119 -23.399 1.00 92.69 378 ARG A C 1
ATOM 3004 O O . ARG A 1 378 ? 16.790 -10.907 -23.632 1.00 92.69 378 ARG A O 1
ATOM 3011 N N . ASP A 1 379 ? 18.525 -10.248 -22.361 1.00 91.69 379 ASP A N 1
ATOM 3012 C CA . ASP A 1 379 ? 18.478 -11.383 -21.432 1.00 91.69 379 ASP A CA 1
ATOM 3013 C C . ASP A 1 379 ? 17.274 -11.327 -20.479 1.00 91.69 379 ASP A C 1
ATOM 3015 O O . ASP A 1 379 ? 16.813 -12.366 -19.996 1.00 91.69 379 ASP A O 1
ATOM 3019 N N . THR A 1 380 ? 16.752 -10.127 -20.202 1.00 88.12 380 THR A N 1
ATOM 3020 C CA . THR A 1 380 ? 15.724 -9.925 -19.169 1.00 88.12 380 THR A CA 1
ATOM 3021 C C . THR A 1 380 ? 14.311 -9.820 -19.741 1.00 88.12 380 THR A C 1
ATOM 3023 O O . THR A 1 380 ? 13.371 -10.361 -19.149 1.00 88.12 380 THR A O 1
ATOM 3026 N N . TYR A 1 381 ? 14.125 -9.159 -20.889 1.00 85.81 381 TYR A N 1
ATOM 3027 C CA . TYR A 1 381 ? 12.796 -8.897 -21.450 1.00 85.81 381 TYR A CA 1
ATOM 3028 C C . TYR A 1 381 ? 12.655 -9.450 -22.865 1.00 85.81 381 TYR A C 1
ATOM 3030 O O . TYR A 1 381 ? 13.352 -9.039 -23.789 1.00 85.81 381 TYR A O 1
ATOM 3038 N N . CYS A 1 382 ? 11.641 -10.295 -23.071 1.00 85.81 382 CYS A N 1
ATOM 3039 C CA . CYS A 1 382 ? 11.320 -10.831 -24.397 1.00 85.81 382 CYS A CA 1
ATOM 3040 C C . CYS A 1 382 ? 11.041 -9.720 -25.426 1.00 85.81 382 CYS A C 1
ATOM 3042 O O . CYS A 1 382 ? 11.429 -9.838 -26.581 1.00 85.81 382 CYS A O 1
ATOM 3044 N N . ALA A 1 383 ? 10.409 -8.617 -25.005 1.00 84.31 383 ALA A N 1
ATOM 3045 C CA . ALA A 1 383 ? 10.095 -7.488 -25.884 1.00 84.31 383 ALA A CA 1
ATOM 3046 C C . ALA A 1 383 ? 11.341 -6.738 -26.394 1.00 84.31 383 ALA A C 1
ATOM 3048 O O . ALA A 1 383 ? 11.239 -5.946 -27.328 1.00 84.31 383 ALA A O 1
ATOM 3049 N N . THR A 1 384 ? 12.511 -6.963 -25.793 1.00 88.75 384 THR A N 1
ATOM 3050 C CA . THR A 1 384 ? 13.770 -6.320 -26.178 1.00 88.75 384 THR A CA 1
ATOM 3051 C C . THR A 1 384 ? 14.767 -7.299 -26.791 1.00 88.75 384 THR A C 1
ATOM 3053 O O . THR A 1 384 ? 15.937 -6.962 -26.886 1.00 88.75 384 THR A O 1
ATOM 3056 N N . GLU A 1 385 ? 14.347 -8.484 -27.251 1.00 89.94 385 GLU A N 1
ATOM 3057 C CA . GLU A 1 385 ? 15.241 -9.467 -27.898 1.00 89.94 385 GLU A CA 1
ATOM 3058 C C . GLU A 1 385 ? 16.004 -8.870 -29.100 1.00 89.94 385 GLU A C 1
ATOM 3060 O O . GLU A 1 385 ? 17.184 -9.151 -29.301 1.00 89.94 385 GLU A O 1
ATOM 3065 N N . GLY A 1 386 ? 15.348 -7.993 -29.867 1.00 90.44 386 GLY A N 1
ATOM 3066 C CA . GLY A 1 386 ? 15.925 -7.301 -31.023 1.00 90.44 386 GLY A CA 1
ATOM 3067 C C . GLY A 1 386 ? 16.452 -5.893 -30.742 1.00 90.44 386 GLY A C 1
ATOM 3068 O O . GLY A 1 386 ? 16.655 -5.149 -31.697 1.00 90.44 386 GLY A O 1
ATOM 3069 N N . ILE A 1 387 ? 16.618 -5.487 -29.475 1.00 92.31 387 ILE A N 1
ATOM 3070 C CA . ILE A 1 387 ? 17.015 -4.109 -29.143 1.00 92.31 387 ILE A CA 1
ATOM 3071 C C . ILE A 1 387 ? 18.405 -3.779 -29.684 1.00 92.31 387 ILE A C 1
ATOM 3073 O O . ILE A 1 387 ? 19.340 -4.532 -29.448 1.00 92.31 387 ILE A O 1
ATOM 3077 N N . GLU A 1 388 ? 18.552 -2.636 -30.343 1.00 94.25 388 GLU A N 1
ATOM 3078 C CA . GLU A 1 388 ? 19.836 -2.018 -30.684 1.00 94.25 388 GLU A CA 1
ATOM 3079 C C . GLU A 1 388 ? 19.886 -0.618 -30.066 1.00 94.25 388 GLU A C 1
ATOM 3081 O O . GLU A 1 388 ? 19.000 0.215 -30.302 1.00 94.25 388 GLU A O 1
ATOM 3086 N N . VAL A 1 389 ? 20.899 -0.351 -29.243 1.00 93.44 389 VAL A N 1
ATOM 3087 C CA . VAL A 1 389 ? 21.063 0.927 -28.547 1.00 93.44 389 VAL A CA 1
ATOM 3088 C C . VAL A 1 389 ? 21.657 1.949 -29.507 1.00 93.44 389 VAL A C 1
ATOM 3090 O O . VAL A 1 389 ? 22.805 1.862 -29.939 1.00 93.44 389 VAL A O 1
ATOM 3093 N N . VAL A 1 390 ? 20.872 2.980 -29.806 1.00 91.19 390 VAL A N 1
ATOM 3094 C CA . VAL A 1 390 ? 21.270 4.051 -30.722 1.00 91.19 390 VAL A CA 1
ATOM 3095 C C . VAL A 1 390 ? 22.100 5.087 -29.972 1.00 91.19 390 VAL A C 1
ATOM 3097 O O . VAL A 1 390 ? 23.221 5.413 -30.375 1.00 91.19 390 VAL A O 1
ATOM 3100 N N . GLU A 1 391 ? 21.575 5.579 -28.854 1.00 90.06 391 GLU A N 1
ATOM 3101 C CA . GLU A 1 391 ? 22.137 6.720 -28.134 1.00 90.06 391 GLU A CA 1
ATOM 3102 C C . GLU A 1 391 ? 21.741 6.727 -26.652 1.00 90.06 391 GLU A C 1
ATOM 3104 O O . GLU A 1 391 ? 20.768 6.095 -26.231 1.00 90.06 391 GLU A O 1
ATOM 3109 N N . PHE A 1 392 ? 22.503 7.488 -25.871 1.00 91.75 392 PHE A N 1
ATOM 3110 C CA . PHE A 1 392 ? 22.224 7.767 -24.470 1.00 91.75 392 PHE A CA 1
ATOM 3111 C C . PHE A 1 392 ? 21.938 9.256 -24.309 1.00 91.75 392 PHE A C 1
ATOM 3113 O O . PHE A 1 392 ? 22.689 10.095 -24.803 1.00 91.75 392 PHE A O 1
ATOM 3120 N N . ASP A 1 393 ? 20.858 9.570 -23.606 1.00 87.69 393 ASP A N 1
ATOM 3121 C CA . ASP A 1 393 ? 20.455 10.945 -23.336 1.00 87.69 393 ASP A CA 1
ATOM 3122 C C . ASP A 1 393 ? 21.483 11.643 -22.435 1.00 87.69 393 ASP A C 1
ATOM 3124 O O . ASP A 1 393 ? 21.789 11.146 -21.347 1.00 87.69 393 ASP A O 1
ATOM 3128 N N . GLY A 1 394 ? 22.003 12.790 -22.869 1.00 83.75 394 GLY A N 1
ATOM 3129 C CA . GLY A 1 394 ? 23.038 13.545 -22.153 1.00 83.75 394 GLY A CA 1
ATOM 3130 C C . GLY A 1 394 ? 24.473 13.049 -22.370 1.00 83.75 394 GLY A C 1
ATOM 3131 O O . GLY A 1 394 ? 25.387 13.562 -21.725 1.00 83.75 394 GLY A O 1
ATOM 3132 N N . LEU A 1 395 ? 24.688 12.071 -23.257 1.00 87.31 395 LEU A N 1
ATOM 3133 C CA . LEU A 1 395 ? 26.016 11.607 -23.689 1.00 87.31 395 LEU A CA 1
ATOM 3134 C C . LEU A 1 395 ? 26.182 11.691 -25.214 1.00 87.31 395 LEU A C 1
ATOM 3136 O O . LEU A 1 395 ? 27.017 10.992 -25.784 1.00 87.31 395 LEU A O 1
ATOM 3140 N N . GLU A 1 396 ? 25.409 12.544 -25.887 1.00 83.69 396 GLU A N 1
ATOM 3141 C CA . GLU A 1 396 ? 25.436 12.690 -27.348 1.00 83.69 396 GLU A CA 1
ATOM 3142 C C . GLU A 1 396 ? 26.782 13.219 -27.872 1.00 83.69 396 GLU A C 1
ATOM 3144 O O . GLU A 1 396 ? 27.160 12.940 -29.007 1.00 83.69 396 GLU A O 1
ATOM 3149 N N . GLU A 1 397 ? 27.508 13.974 -27.045 1.00 83.75 397 GLU A N 1
ATOM 3150 C CA . GLU A 1 397 ? 28.816 14.551 -27.379 1.00 83.75 397 GLU A CA 1
ATOM 3151 C C . GLU A 1 397 ? 29.993 13.602 -27.091 1.00 83.75 397 GLU A C 1
ATOM 3153 O O . GLU A 1 397 ? 31.138 13.939 -27.390 1.00 83.75 397 GLU A O 1
ATOM 3158 N N . VAL A 1 398 ? 29.740 12.429 -26.499 1.00 85.88 398 VAL A N 1
ATOM 3159 C CA . VAL A 1 398 ? 30.778 11.444 -26.166 1.00 85.88 398 VAL A CA 1
ATOM 3160 C C . VAL A 1 398 ? 30.982 10.506 -27.352 1.00 85.88 398 VAL A C 1
ATOM 3162 O O . VAL A 1 398 ? 30.033 9.907 -27.859 1.00 85.88 398 VAL A O 1
ATOM 3165 N N . GLU A 1 399 ? 32.223 10.345 -27.806 1.00 88.00 399 GLU A N 1
ATOM 3166 C CA . GLU A 1 399 ? 32.515 9.436 -28.919 1.00 88.00 399 GLU A CA 1
ATOM 3167 C C . GLU A 1 399 ? 32.503 7.968 -28.457 1.00 88.00 399 GLU A C 1
ATOM 3169 O O . GLU A 1 399 ? 32.860 7.648 -27.324 1.00 88.00 399 GLU A O 1
ATOM 3174 N N . ASN A 1 400 ? 32.156 7.036 -29.356 1.00 85.88 400 ASN A N 1
ATOM 3175 C CA . ASN A 1 400 ? 32.013 5.608 -29.019 1.00 85.88 400 ASN A CA 1
ATOM 3176 C C . ASN A 1 400 ? 33.257 4.989 -28.344 1.00 85.88 400 ASN A C 1
ATOM 3178 O O . ASN A 1 400 ? 33.114 4.066 -27.549 1.00 85.88 400 ASN A O 1
ATOM 3182 N N . GLY A 1 401 ? 34.462 5.472 -28.666 1.00 89.06 401 GLY A N 1
ATOM 3183 C CA . GLY A 1 401 ? 35.724 4.972 -28.108 1.00 89.06 401 GLY A CA 1
ATOM 3184 C C . GLY A 1 401 ? 36.191 5.678 -26.831 1.00 89.06 401 GLY A C 1
ATOM 3185 O O . GLY A 1 401 ? 37.247 5.333 -26.304 1.00 89.06 401 GLY A O 1
ATOM 3186 N N . GLU A 1 402 ? 35.459 6.678 -26.341 1.00 90.38 402 GLU A N 1
ATOM 3187 C CA . GLU A 1 402 ? 35.846 7.423 -25.144 1.00 90.38 402 GLU A CA 1
ATOM 3188 C C . GLU A 1 402 ? 35.472 6.678 -23.863 1.00 90.38 402 GLU A C 1
ATOM 3190 O O . GLU A 1 402 ? 34.397 6.090 -23.749 1.00 90.38 402 GLU A O 1
ATOM 3195 N N . VAL A 1 403 ? 36.376 6.732 -22.881 1.00 92.50 403 VAL A N 1
ATOM 3196 C CA . VAL A 1 403 ? 36.215 6.094 -21.568 1.00 92.50 403 VAL A CA 1
ATOM 3197 C C . VAL A 1 403 ? 35.221 6.876 -20.707 1.00 92.50 403 VAL A C 1
ATOM 3199 O O . VAL A 1 403 ? 35.288 8.105 -20.621 1.00 92.50 403 VAL A O 1
ATOM 3202 N N . LEU A 1 404 ? 34.327 6.154 -20.029 1.00 89.56 404 LEU A N 1
ATOM 3203 C CA . LEU A 1 404 ? 33.258 6.736 -19.209 1.00 89.56 404 LEU A CA 1
ATOM 3204 C C . LEU A 1 404 ? 33.724 7.202 -17.822 1.00 89.56 404 LEU A C 1
ATOM 3206 O O . LEU A 1 404 ? 33.143 8.124 -17.244 1.00 89.56 404 LEU A O 1
ATOM 3210 N N . PHE A 1 405 ? 34.770 6.578 -17.277 1.00 88.06 405 PHE A N 1
ATOM 3211 C CA . PHE A 1 405 ? 35.291 6.912 -15.953 1.00 88.06 405 PHE A CA 1
ATOM 3212 C C . PHE A 1 405 ? 35.764 8.367 -15.877 1.00 88.06 405 PHE A C 1
ATOM 3214 O O . PHE A 1 405 ? 36.562 8.829 -16.692 1.00 88.06 405 PHE A O 1
ATOM 3221 N N . GLY A 1 406 ? 35.264 9.091 -14.873 1.00 84.88 406 GLY A N 1
ATOM 3222 C CA . GLY A 1 406 ? 35.523 10.521 -14.690 1.00 84.88 406 GLY A CA 1
ATOM 3223 C C . GLY A 1 406 ? 34.645 11.444 -15.543 1.00 84.88 406 GLY A C 1
ATOM 3224 O O . GLY A 1 406 ? 34.691 12.654 -15.332 1.00 84.88 406 GLY A O 1
ATOM 3225 N N . ARG A 1 407 ? 33.831 10.902 -16.462 1.00 86.31 407 ARG A N 1
ATOM 3226 C CA . ARG A 1 407 ? 32.814 11.659 -17.214 1.00 86.31 407 ARG A CA 1
ATOM 3227 C C . ARG A 1 407 ? 31.409 11.455 -16.669 1.00 86.31 407 ARG A C 1
ATOM 3229 O O . ARG A 1 407 ? 30.660 12.420 -16.563 1.00 86.31 407 ARG A O 1
ATOM 3236 N N . VAL A 1 408 ? 31.068 10.215 -16.319 1.00 87.44 408 VAL A N 1
ATOM 3237 C CA . VAL A 1 408 ? 29.766 9.860 -15.743 1.00 87.44 408 VAL A CA 1
ATOM 3238 C C . VAL A 1 408 ? 29.978 9.304 -14.346 1.00 87.44 408 VAL A C 1
ATOM 3240 O O . VAL A 1 408 ? 30.815 8.425 -14.137 1.00 87.44 408 VAL A O 1
ATOM 3243 N N . GLU A 1 409 ? 29.231 9.836 -13.383 1.00 88.38 409 GLU A N 1
ATOM 3244 C CA . GLU A 1 409 ? 29.253 9.333 -12.016 1.00 88.38 409 GLU A CA 1
ATOM 3245 C C . GLU A 1 409 ? 28.588 7.953 -11.965 1.00 88.38 409 GLU A C 1
ATOM 3247 O O . GLU A 1 409 ? 27.500 7.741 -12.509 1.00 88.38 409 GLU A O 1
ATOM 3252 N N . SER A 1 410 ? 29.253 7.003 -11.318 1.00 87.94 410 SER A N 1
ATOM 3253 C CA . SER A 1 410 ? 28.690 5.678 -11.094 1.00 87.94 410 SER A CA 1
ATOM 3254 C C . SER A 1 410 ? 27.484 5.761 -10.147 1.00 87.94 410 SER A C 1
ATOM 3256 O O . SER A 1 410 ? 27.422 6.596 -9.247 1.00 87.94 410 SER A O 1
ATOM 3258 N N . GLY A 1 411 ? 26.469 4.945 -10.408 1.00 85.31 411 GLY A N 1
ATOM 3259 C CA . GLY A 1 411 ? 25.156 4.983 -9.760 1.00 85.31 411 GLY A CA 1
ATOM 3260 C C . GLY A 1 411 ? 24.144 5.908 -10.429 1.00 85.31 411 GLY A C 1
ATOM 3261 O O . GLY A 1 411 ? 22.987 5.952 -10.001 1.00 85.31 411 GLY A O 1
ATOM 3262 N N . THR A 1 412 ? 24.542 6.617 -11.487 1.00 88.69 412 THR A N 1
ATOM 3263 C CA . THR A 1 412 ? 23.651 7.511 -12.234 1.00 88.69 412 THR A CA 1
ATOM 3264 C C . THR A 1 412 ? 22.627 6.729 -13.062 1.00 88.69 412 THR A C 1
ATOM 3266 O O . THR A 1 412 ? 22.925 5.675 -13.631 1.00 88.69 412 THR A O 1
ATOM 3269 N N . GLU A 1 413 ? 21.405 7.266 -13.149 1.00 90.38 413 GLU A N 1
ATOM 3270 C CA . GLU A 1 413 ? 20.403 6.797 -14.109 1.00 90.38 413 GLU A CA 1
ATOM 3271 C C . GLU A 1 413 ? 20.699 7.372 -15.501 1.00 90.38 413 GLU A C 1
ATOM 3273 O O . GLU A 1 413 ? 20.674 8.586 -15.696 1.00 90.38 413 GLU A O 1
ATOM 3278 N N . ILE A 1 414 ? 20.960 6.493 -16.468 1.00 91.56 414 ILE A N 1
ATOM 3279 C CA . ILE A 1 414 ? 21.189 6.826 -17.874 1.00 91.56 414 ILE A CA 1
ATOM 3280 C C . ILE A 1 414 ? 19.928 6.474 -18.658 1.00 91.56 414 ILE A C 1
ATOM 3282 O O . ILE A 1 414 ? 19.453 5.337 -18.613 1.00 91.56 414 ILE A O 1
ATOM 3286 N N . ARG A 1 415 ? 19.390 7.434 -19.414 1.00 92.06 415 ARG A N 1
ATOM 3287 C CA . ARG A 1 415 ? 18.266 7.167 -20.317 1.00 92.06 415 ARG A CA 1
ATOM 3288 C C . ARG A 1 415 ? 18.791 6.689 -21.666 1.00 92.06 415 ARG A C 1
ATOM 3290 O O . ARG A 1 415 ? 19.657 7.318 -22.263 1.00 92.06 415 ARG A O 1
ATOM 3297 N N . VAL A 1 416 ? 18.255 5.575 -22.136 1.00 91.81 416 VAL A N 1
ATOM 3298 C CA . VAL A 1 416 ? 18.713 4.836 -23.310 1.00 91.81 416 VAL A CA 1
ATOM 3299 C C . VAL A 1 416 ? 17.670 4.971 -24.407 1.00 91.81 416 VAL A C 1
ATOM 3301 O O . VAL A 1 416 ? 16.493 4.702 -24.166 1.00 91.81 416 VAL A O 1
ATOM 3304 N N . ARG A 1 417 ? 18.075 5.355 -25.616 1.00 90.25 417 ARG A N 1
ATOM 3305 C CA . ARG A 1 417 ? 17.221 5.297 -26.807 1.00 90.25 417 ARG A CA 1
ATOM 3306 C C . ARG A 1 417 ? 17.714 4.165 -27.698 1.00 90.25 417 ARG A C 1
ATOM 3308 O O . ARG A 1 417 ? 18.904 4.063 -27.994 1.00 90.25 417 ARG A O 1
ATOM 3315 N N . GLY A 1 418 ? 16.790 3.310 -28.115 1.00 88.44 418 GLY A N 1
ATOM 3316 C CA . GLY A 1 418 ? 17.095 2.159 -28.953 1.00 88.44 418 GLY A CA 1
ATOM 3317 C C . GLY A 1 418 ? 15.961 1.820 -29.911 1.00 88.44 418 GLY A C 1
ATOM 3318 O O . GLY A 1 418 ? 14.837 2.302 -29.763 1.00 88.44 418 GLY A O 1
ATOM 3319 N N . VAL A 1 419 ? 16.275 1.002 -30.909 1.00 90.31 419 VAL A N 1
ATOM 3320 C CA . VAL A 1 419 ? 15.334 0.484 -31.915 1.00 90.31 419 VAL A CA 1
ATOM 3321 C C . VAL A 1 419 ? 15.178 -1.027 -31.764 1.00 90.31 419 VAL A C 1
ATOM 3323 O O . VAL A 1 419 ? 15.990 -1.660 -31.109 1.00 90.31 419 VAL A O 1
ATOM 3326 N N . GLY A 1 420 ? 14.128 -1.618 -32.339 1.00 87.50 420 GLY A N 1
ATOM 3327 C CA . GLY A 1 420 ? 13.920 -3.075 -32.277 1.00 87.50 420 GLY A CA 1
ATOM 3328 C C . GLY A 1 420 ? 13.193 -3.581 -31.023 1.00 87.50 420 GLY A C 1
ATOM 3329 O O . GLY A 1 420 ? 13.158 -4.783 -30.780 1.00 87.50 420 GLY A O 1
ATOM 3330 N N . VAL A 1 421 ? 12.576 -2.680 -30.248 1.00 86.31 421 VAL A N 1
ATOM 3331 C CA . VAL A 1 421 ? 11.651 -3.043 -29.161 1.00 86.31 421 VAL A CA 1
ATOM 3332 C C . VAL A 1 421 ? 10.299 -3.452 -29.744 1.00 86.31 421 VAL A C 1
ATOM 3334 O O . VAL A 1 421 ? 9.639 -2.652 -30.416 1.00 86.31 421 VAL A O 1
ATOM 3337 N N . ASP A 1 422 ? 9.849 -4.665 -29.437 1.00 81.44 422 ASP A N 1
ATOM 3338 C CA . ASP A 1 422 ? 8.512 -5.134 -29.789 1.00 81.44 422 ASP A CA 1
ATOM 3339 C C . ASP A 1 422 ? 7.451 -4.445 -28.914 1.00 81.44 422 ASP A C 1
ATOM 3341 O O . ASP A 1 422 ? 7.208 -4.811 -27.764 1.00 81.44 422 ASP A O 1
ATOM 3345 N N . SER A 1 423 ? 6.827 -3.404 -29.469 1.00 72.81 423 SER A N 1
ATOM 3346 C CA . SER A 1 423 ? 5.795 -2.609 -28.785 1.00 72.81 423 SER A CA 1
ATOM 3347 C C . SER A 1 423 ? 4.376 -3.182 -28.944 1.00 72.81 423 SER A C 1
ATOM 3349 O O . SER A 1 423 ? 3.470 -2.825 -28.183 1.00 72.81 423 SER A O 1
ATOM 3351 N N . GLU A 1 424 ? 4.176 -4.079 -29.911 1.00 72.38 424 GLU A N 1
ATOM 3352 C CA . GLU A 1 424 ? 2.857 -4.603 -30.301 1.00 72.38 424 GLU A CA 1
ATOM 3353 C C . GLU A 1 424 ? 2.662 -6.077 -29.908 1.00 72.38 424 GLU A C 1
ATOM 3355 O O . GLU A 1 424 ? 1.550 -6.604 -29.983 1.00 72.38 424 GLU A O 1
ATOM 3360 N N . GLY A 1 425 ? 3.724 -6.746 -29.456 1.00 71.25 425 GLY A N 1
ATOM 3361 C CA . GLY A 1 425 ? 3.704 -8.144 -29.059 1.00 71.25 425 GLY A CA 1
ATOM 3362 C C . GLY A 1 425 ? 2.850 -8.451 -27.821 1.00 71.25 425 GLY A C 1
ATOM 3363 O O . GLY A 1 425 ? 2.744 -7.645 -26.891 1.00 71.25 425 GLY A O 1
ATOM 3364 N N . PRO A 1 426 ? 2.283 -9.671 -27.739 1.00 67.12 426 PRO A N 1
ATOM 3365 C CA . PRO A 1 426 ? 1.419 -10.097 -26.634 1.00 67.12 426 PRO A CA 1
ATOM 3366 C C . PRO A 1 426 ? 2.159 -10.297 -25.300 1.00 67.12 426 PRO A C 1
ATOM 3368 O O . PRO A 1 426 ? 1.515 -10.432 -24.264 1.00 67.12 426 PRO A O 1
ATOM 3371 N N . LEU A 1 427 ? 3.496 -10.339 -25.312 1.00 69.62 427 LEU A N 1
ATOM 3372 C CA . LEU A 1 427 ? 4.343 -10.599 -24.138 1.00 69.62 427 LEU A CA 1
ATOM 3373 C C . LEU A 1 427 ? 4.879 -9.319 -23.476 1.00 69.62 427 LEU A C 1
ATOM 3375 O O . LEU A 1 427 ? 5.764 -9.383 -22.627 1.00 69.62 427 LEU A O 1
ATOM 3379 N N . ARG A 1 428 ? 4.352 -8.148 -23.849 1.00 68.50 428 ARG A N 1
ATOM 3380 C CA . ARG A 1 428 ? 4.814 -6.850 -23.332 1.00 68.50 428 ARG A CA 1
ATOM 3381 C C . ARG A 1 428 ? 4.440 -6.571 -21.870 1.00 68.50 428 ARG A C 1
ATOM 3383 O O . ARG A 1 428 ? 5.008 -5.672 -21.255 1.00 68.50 428 ARG A O 1
ATOM 3390 N N . HIS A 1 429 ? 3.467 -7.292 -21.311 1.00 66.12 429 HIS A N 1
ATOM 3391 C CA . HIS A 1 429 ? 2.983 -7.078 -19.947 1.00 66.12 429 HIS A CA 1
ATOM 3392 C C . HIS A 1 429 ? 2.978 -8.384 -19.157 1.00 66.12 429 HIS A C 1
ATOM 3394 O O . HIS A 1 429 ? 2.628 -9.440 -19.680 1.00 66.12 429 HIS A O 1
ATOM 3400 N N . GLN A 1 430 ? 3.290 -8.296 -17.861 1.00 60.72 430 GLN A N 1
ATOM 3401 C CA . GLN A 1 430 ? 3.260 -9.437 -16.938 1.00 60.72 430 GLN A CA 1
ATOM 3402 C C . GLN A 1 430 ? 1.860 -10.082 -16.837 1.00 60.72 430 GLN A C 1
ATOM 3404 O O . GLN A 1 430 ? 1.753 -11.261 -16.511 1.00 60.72 430 GLN A O 1
ATOM 3409 N N . GLY A 1 431 ? 0.801 -9.326 -17.164 1.00 59.91 431 GLY A N 1
ATOM 3410 C CA . GLY A 1 431 ? -0.591 -9.787 -17.230 1.00 59.91 431 GLY A CA 1
ATOM 3411 C C . GLY A 1 431 ? -0.993 -10.508 -18.526 1.00 59.91 431 GLY A C 1
ATOM 3412 O O . GLY A 1 431 ? -2.141 -10.922 -18.640 1.00 59.91 431 GLY A O 1
ATOM 3413 N N . GLY A 1 432 ? -0.083 -10.682 -19.491 1.00 63.22 432 GLY A N 1
ATOM 3414 C CA . GLY A 1 432 ? -0.355 -11.367 -20.759 1.00 63.22 432 GLY A CA 1
ATOM 3415 C C . GLY A 1 432 ? -1.002 -10.478 -21.828 1.00 63.22 432 GLY A C 1
ATOM 3416 O O . GLY A 1 432 ? -0.880 -9.255 -21.803 1.00 63.22 432 GLY A O 1
ATOM 3417 N N . CYS A 1 433 ? -1.673 -11.108 -22.797 1.00 60.38 433 CYS A N 1
ATOM 3418 C CA . CYS A 1 433 ? -2.305 -10.434 -23.937 1.00 60.38 433 CYS A CA 1
ATOM 3419 C C . CYS A 1 433 ? -3.642 -9.751 -23.607 1.00 60.38 433 CYS A C 1
ATOM 3421 O O . CYS A 1 433 ? -4.227 -9.108 -24.482 1.00 60.38 433 CYS A O 1
ATOM 3423 N N . ASP A 1 434 ? -4.127 -9.886 -22.371 1.00 63.94 434 ASP A N 1
ATOM 3424 C CA . ASP A 1 434 ? -5.390 -9.301 -21.945 1.00 63.94 434 ASP A CA 1
ATOM 3425 C C . ASP A 1 434 ? -5.267 -7.772 -21.917 1.00 63.94 434 ASP A C 1
ATOM 3427 O O . ASP A 1 434 ? -4.512 -7.187 -21.142 1.00 63.94 434 ASP A O 1
ATOM 3431 N N . ALA A 1 435 ? -6.025 -7.104 -22.788 1.00 66.56 435 ALA A N 1
ATOM 3432 C CA . ALA A 1 435 ? -6.029 -5.649 -22.947 1.00 66.56 435 ALA A CA 1
ATOM 3433 C C . ALA A 1 435 ? -6.947 -4.939 -21.933 1.00 66.56 435 ALA A C 1
ATOM 3435 O O . ALA A 1 435 ? -7.488 -3.867 -22.213 1.00 66.56 435 ALA A O 1
ATOM 3436 N N . TRP A 1 436 ? -7.170 -5.544 -20.765 1.00 76.00 436 TRP A N 1
ATOM 3437 C CA . TRP A 1 436 ? -7.958 -4.922 -19.710 1.00 76.00 436 TRP A CA 1
ATOM 3438 C C . TRP A 1 436 ? -7.292 -3.629 -19.234 1.00 76.00 436 TRP A C 1
ATOM 3440 O O . TRP A 1 436 ? -6.120 -3.582 -18.866 1.00 76.00 436 TRP A O 1
ATOM 3450 N N . LYS A 1 437 ? -8.056 -2.539 -19.303 1.00 86.56 437 LYS A N 1
ATOM 3451 C CA . LYS A 1 437 ? -7.580 -1.190 -19.013 1.00 86.56 437 LYS A CA 1
ATOM 3452 C C . LYS A 1 437 ? -8.205 -0.700 -17.720 1.00 86.56 437 LYS A C 1
ATOM 3454 O O . LYS A 1 437 ? -9.424 -0.559 -17.643 1.00 86.56 437 LYS A O 1
ATOM 3459 N N . VAL A 1 438 ? -7.379 -0.357 -16.741 1.00 89.62 438 VAL A N 1
ATOM 3460 C CA . VAL A 1 438 ? -7.839 0.263 -15.496 1.00 89.62 438 VAL A CA 1
ATOM 3461 C C . VAL A 1 438 ? -7.782 1.782 -15.638 1.00 89.62 438 VAL A C 1
ATOM 3463 O O . VAL A 1 438 ? -6.740 2.359 -15.952 1.00 89.62 438 VAL A O 1
ATOM 3466 N N . VAL A 1 439 ? -8.911 2.454 -15.415 1.00 92.50 439 VAL A N 1
ATOM 3467 C CA . VAL A 1 439 ? -8.960 3.914 -15.240 1.00 92.50 439 VAL A CA 1
ATOM 3468 C C . VAL A 1 439 ? -10.024 4.223 -14.203 1.00 92.50 439 VAL A C 1
ATOM 3470 O O . VAL A 1 439 ? -11.207 4.358 -14.520 1.00 92.50 439 VAL A O 1
ATOM 3473 N N . CYS A 1 440 ? -9.597 4.348 -12.951 1.00 93.12 440 CYS A N 1
ATOM 3474 C CA . CYS A 1 440 ? -10.484 4.664 -11.841 1.00 93.12 440 CYS A CA 1
ATOM 3475 C C . CYS A 1 440 ? -10.430 6.159 -11.494 1.00 93.12 440 CYS A C 1
ATOM 3477 O O . CYS A 1 440 ? -9.385 6.802 -11.607 1.00 93.12 440 CYS A O 1
ATOM 3479 N N . LYS A 1 441 ? -11.538 6.719 -10.990 1.00 92.00 441 LYS A N 1
ATOM 3480 C CA . LYS A 1 441 ? -11.617 8.133 -10.567 1.00 92.00 441 LYS A CA 1
ATOM 3481 C C . LYS A 1 441 ? -10.651 8.499 -9.431 1.00 92.00 441 LYS A C 1
ATOM 3483 O O . LYS A 1 441 ? -10.366 9.671 -9.226 1.00 92.00 441 LYS A O 1
ATOM 3488 N N . CYS A 1 442 ? -10.150 7.505 -8.697 1.00 91.31 442 CYS A N 1
ATOM 3489 C CA . CYS A 1 442 ? -9.132 7.692 -7.665 1.00 91.31 442 CYS A CA 1
ATOM 3490 C C . CYS A 1 442 ? -7.711 7.888 -8.228 1.00 91.31 442 CYS A C 1
ATOM 3492 O O . CYS A 1 442 ? -6.786 8.153 -7.467 1.00 91.31 442 CYS A O 1
ATOM 3494 N N . GLY A 1 443 ? -7.530 7.741 -9.546 1.00 89.62 443 GLY A N 1
ATOM 3495 C CA . GLY A 1 443 ? -6.239 7.849 -10.223 1.00 89.62 443 GLY A CA 1
ATOM 3496 C C . GLY A 1 443 ? -5.541 6.513 -10.489 1.00 89.62 443 GLY A C 1
ATOM 3497 O O . GLY A 1 443 ? -4.503 6.518 -11.147 1.00 89.62 443 GLY A O 1
ATOM 3498 N N . ALA A 1 444 ? -6.096 5.381 -10.037 1.00 89.12 444 ALA A N 1
ATOM 3499 C CA . ALA A 1 444 ? -5.541 4.062 -10.342 1.00 89.12 444 ALA A CA 1
ATOM 3500 C C . ALA A 1 444 ? -5.561 3.781 -11.855 1.00 89.12 444 ALA A C 1
ATOM 3502 O O . ALA A 1 444 ? -6.561 4.042 -12.538 1.00 89.12 444 ALA A O 1
ATOM 3503 N N . ARG A 1 445 ? -4.434 3.260 -12.356 1.00 87.00 445 ARG A N 1
ATOM 3504 C CA . ARG A 1 445 ? -4.197 2.915 -13.771 1.00 87.00 445 ARG A CA 1
ATOM 3505 C C . ARG A 1 445 ? -3.823 1.451 -13.995 1.00 87.00 445 ARG A C 1
ATOM 3507 O O . ARG A 1 445 ? -3.608 1.057 -15.135 1.00 87.00 445 ARG A O 1
ATOM 3514 N N . ASP A 1 446 ? -3.747 0.684 -12.918 1.00 84.31 446 ASP A N 1
ATOM 3515 C CA . ASP A 1 446 ? -3.408 -0.733 -12.904 1.00 84.31 446 ASP A CA 1
ATOM 3516 C C . ASP A 1 446 ? -4.168 -1.413 -11.754 1.00 84.31 446 ASP A C 1
ATOM 3518 O O . ASP A 1 446 ? -4.757 -0.718 -10.913 1.00 84.31 446 ASP A O 1
ATOM 3522 N N . ASP A 1 447 ? -4.172 -2.742 -11.731 1.00 85.94 447 ASP A N 1
ATOM 3523 C CA . ASP A 1 447 ? -4.728 -3.547 -10.648 1.00 85.94 447 ASP A CA 1
ATOM 3524 C C . ASP A 1 447 ? -3.862 -3.428 -9.382 1.00 85.94 447 ASP A C 1
ATOM 3526 O O . ASP A 1 447 ? -2.762 -3.969 -9.285 1.00 85.94 447 ASP A O 1
ATOM 3530 N N . ASP A 1 448 ? -4.369 -2.701 -8.385 1.00 85.56 448 ASP A N 1
ATOM 3531 C CA . ASP A 1 448 ? -3.744 -2.540 -7.069 1.00 85.56 448 ASP A CA 1
ATOM 3532 C C . ASP A 1 448 ? -4.150 -3.647 -6.074 1.00 85.56 448 ASP A C 1
ATOM 3534 O O . ASP A 1 448 ? -3.828 -3.564 -4.883 1.00 85.56 448 ASP A O 1
ATOM 3538 N N . GLY A 1 449 ? -4.825 -4.700 -6.545 1.00 87.12 449 GLY A N 1
ATOM 3539 C CA . GLY A 1 449 ? -5.308 -5.825 -5.745 1.00 87.12 449 GLY A CA 1
ATOM 3540 C C . GLY A 1 449 ? -6.608 -5.536 -4.993 1.00 87.12 449 GLY A C 1
ATOM 3541 O O . GLY A 1 449 ? -7.035 -6.351 -4.167 1.00 87.12 449 GLY A O 1
ATOM 3542 N N . GLU A 1 450 ? -7.237 -4.385 -5.236 1.00 91.12 450 GLU A N 1
ATOM 3543 C CA . GLU A 1 450 ? -8.576 -4.081 -4.742 1.00 91.12 450 GLU A CA 1
ATOM 3544 C C . GLU A 1 450 ? -9.660 -4.642 -5.665 1.00 91.12 450 GLU A C 1
ATOM 3546 O O . GLU A 1 450 ? -9.461 -4.910 -6.846 1.00 91.12 450 GLU A O 1
ATOM 3551 N N . ARG A 1 451 ? -10.874 -4.787 -5.132 1.00 93.44 451 ARG A N 1
ATOM 3552 C CA . ARG A 1 451 ? -12.001 -5.296 -5.911 1.00 93.44 451 ARG A CA 1
ATOM 3553 C C . ARG A 1 451 ? -12.381 -4.322 -7.033 1.00 93.44 451 ARG A C 1
ATOM 3555 O O . ARG A 1 451 ? -12.685 -3.152 -6.782 1.00 93.44 451 ARG A O 1
ATOM 3562 N N . MET A 1 452 ? -12.431 -4.829 -8.263 1.00 93.25 452 MET A N 1
ATOM 3563 C CA . MET A 1 452 ? -12.767 -4.049 -9.454 1.00 93.25 452 MET A CA 1
ATOM 3564 C C . MET A 1 452 ? -14.011 -4.559 -10.188 1.00 93.25 452 MET A C 1
ATOM 3566 O O . MET A 1 452 ? -14.457 -5.694 -10.006 1.00 93.25 452 MET A O 1
ATOM 3570 N N . VAL A 1 453 ? -14.570 -3.689 -11.026 1.00 93.12 453 VAL A N 1
ATOM 3571 C CA . VAL A 1 453 ? -15.670 -3.956 -11.953 1.00 93.12 453 VAL A CA 1
ATOM 3572 C C . VAL A 1 453 ? -15.365 -3.315 -13.309 1.00 93.12 453 VAL A C 1
ATOM 3574 O O . VAL A 1 453 ? -14.885 -2.181 -13.367 1.00 93.12 453 VAL A O 1
ATOM 3577 N N . ALA A 1 454 ? -15.646 -4.037 -14.393 1.00 94.19 454 ALA A N 1
ATOM 3578 C CA . ALA A 1 454 ? -15.564 -3.524 -15.757 1.00 94.19 454 ALA A CA 1
ATOM 3579 C C . ALA A 1 454 ? -16.872 -2.834 -16.158 1.00 94.19 454 ALA A C 1
ATOM 3581 O O . ALA A 1 454 ? -17.955 -3.349 -15.892 1.00 94.19 454 ALA A O 1
ATOM 3582 N N . CYS A 1 455 ? -16.772 -1.678 -16.812 1.00 91.12 455 CYS A N 1
ATOM 3583 C CA . CYS A 1 455 ? -17.915 -1.024 -17.447 1.00 91.12 455 CYS A CA 1
ATOM 3584 C C . CYS A 1 455 ? -18.389 -1.819 -18.673 1.00 91.12 455 CYS A C 1
ATOM 3586 O O . CYS A 1 455 ? -17.593 -2.047 -19.577 1.00 91.12 455 CYS A O 1
ATOM 3588 N N . ASP A 1 456 ? -19.681 -2.129 -18.782 1.00 90.19 456 ASP A N 1
ATOM 3589 C CA . ASP A 1 456 ? -20.248 -2.861 -19.931 1.00 90.19 456 ASP A CA 1
ATOM 3590 C C . ASP A 1 456 ? -20.269 -2.057 -21.246 1.00 90.19 456 ASP A C 1
ATOM 3592 O O . ASP A 1 456 ? -20.655 -2.579 -22.289 1.00 90.19 456 ASP A O 1
ATOM 3596 N N . ILE A 1 457 ? -19.894 -0.773 -21.213 1.00 86.75 457 ILE A N 1
ATOM 3597 C CA . ILE A 1 457 ? -19.884 0.107 -22.394 1.00 86.75 457 ILE A CA 1
ATOM 3598 C C . ILE A 1 457 ? -18.472 0.345 -22.914 1.00 86.75 457 ILE A C 1
ATOM 3600 O O . ILE A 1 457 ? -18.231 0.237 -24.111 1.00 86.75 457 ILE A O 1
ATOM 3604 N N . CYS A 1 458 ? -17.550 0.729 -22.032 1.00 89.50 458 CYS A N 1
ATOM 3605 C CA . CYS A 1 458 ? -16.181 1.071 -22.421 1.00 89.50 458 CYS A CA 1
ATOM 3606 C C . CYS A 1 458 ? -15.146 0.026 -22.006 1.00 89.50 458 CYS A C 1
ATOM 3608 O O . CYS A 1 458 ? -13.965 0.238 -22.265 1.00 89.50 458 CYS A O 1
ATOM 3610 N N . GLU A 1 459 ? -15.566 -1.042 -21.320 1.00 90.06 459 GLU A N 1
ATOM 3611 C CA . GLU A 1 459 ? -14.725 -2.150 -20.834 1.00 90.06 459 GLU A CA 1
ATOM 3612 C C . GLU A 1 459 ? -13.591 -1.724 -19.881 1.00 90.06 459 GLU A C 1
ATOM 3614 O O . GLU A 1 459 ? -12.742 -2.522 -19.488 1.00 90.06 459 GLU A O 1
ATOM 3619 N N . VAL A 1 460 ? -13.594 -0.459 -19.449 1.00 91.94 460 VAL A N 1
ATOM 3620 C CA . VAL A 1 460 ? -12.638 0.083 -18.483 1.00 91.94 460 VAL A CA 1
ATOM 3621 C C . VAL A 1 460 ? -12.974 -0.414 -17.082 1.00 91.94 460 VAL A C 1
ATOM 3623 O O . VAL A 1 460 ? -14.116 -0.299 -16.623 1.00 91.94 460 VAL A O 1
ATOM 3626 N N . TRP A 1 461 ? -11.949 -0.892 -16.385 1.00 93.88 461 TRP A N 1
ATOM 3627 C CA . TRP A 1 461 ? -12.015 -1.382 -15.015 1.00 93.88 461 TRP A CA 1
ATOM 3628 C C . TRP A 1 461 ? -11.861 -0.250 -13.997 1.00 93.88 461 TRP A C 1
ATOM 3630 O O . TRP A 1 461 ? -11.035 0.657 -14.157 1.00 93.88 461 TRP A O 1
ATOM 3640 N N . GLN A 1 462 ? -12.679 -0.302 -12.945 1.00 93.88 462 GLN A N 1
ATOM 3641 C CA . GLN A 1 462 ? -12.719 0.670 -11.849 1.00 93.88 462 GLN A CA 1
ATOM 3642 C C . GLN A 1 462 ? -12.926 -0.045 -10.519 1.00 93.88 462 GLN A C 1
ATOM 3644 O O . GLN A 1 462 ? -13.539 -1.110 -10.468 1.00 93.88 462 GLN A O 1
ATOM 3649 N N . HIS A 1 463 ? -12.468 0.552 -9.422 1.00 94.81 463 HIS A N 1
ATOM 3650 C CA . HIS A 1 463 ? -12.728 0.007 -8.091 1.00 94.81 463 HIS A CA 1
ATOM 3651 C C . HIS A 1 463 ? -14.220 0.009 -7.770 1.00 94.81 463 HIS A C 1
ATOM 3653 O O . HIS A 1 463 ? -14.856 1.062 -7.846 1.00 94.81 463 HIS A O 1
ATOM 3659 N N . THR A 1 464 ? -14.759 -1.116 -7.292 1.00 94.69 464 THR A N 1
ATOM 3660 C CA . THR A 1 464 ? -16.173 -1.206 -6.882 1.00 94.69 464 THR A CA 1
ATOM 3661 C C . THR A 1 464 ? -16.506 -0.151 -5.831 1.00 94.69 464 THR A C 1
ATOM 3663 O O . THR A 1 464 ? -17.489 0.573 -5.972 1.00 94.69 464 THR A O 1
ATOM 3666 N N . ARG A 1 465 ? -15.616 0.039 -4.849 1.00 93.81 465 ARG A N 1
ATOM 3667 C CA . ARG A 1 465 ? -15.769 1.047 -3.793 1.00 93.81 465 ARG A CA 1
ATOM 3668 C C . ARG A 1 465 ? -15.780 2.478 -4.334 1.00 93.81 465 ARG A C 1
ATOM 3670 O O . ARG A 1 465 ? -16.579 3.299 -3.898 1.00 93.81 465 ARG A O 1
ATOM 3677 N N . CYS A 1 466 ? -14.948 2.789 -5.333 1.00 93.50 466 CYS A N 1
ATOM 3678 C CA . CYS A 1 466 ? -14.999 4.095 -6.000 1.00 93.50 466 CYS A CA 1
ATOM 3679 C C . CYS A 1 466 ? -16.294 4.288 -6.796 1.00 93.50 466 CYS A C 1
ATOM 3681 O O . CYS A 1 466 ? -16.711 5.424 -7.015 1.00 93.50 466 CYS A O 1
ATOM 3683 N N . CYS A 1 467 ? -16.949 3.210 -7.204 1.00 92.44 467 CYS A N 1
ATOM 3684 C CA . CYS A 1 467 ? -18.240 3.242 -7.877 1.00 92.44 467 CYS A CA 1
ATOM 3685 C C . CYS A 1 467 ? -19.433 3.173 -6.905 1.00 92.44 467 CYS A C 1
ATOM 3687 O O . CYS A 1 467 ? -20.569 3.129 -7.366 1.00 92.44 467 CYS A O 1
ATOM 3689 N N . GLY A 1 468 ? -19.196 3.193 -5.586 1.00 90.56 468 GLY A N 1
ATOM 3690 C CA . GLY A 1 468 ? -20.252 3.110 -4.570 1.00 90.56 468 GLY A CA 1
ATOM 3691 C C . GLY A 1 468 ? -20.843 1.708 -4.401 1.00 90.56 468 GLY A C 1
ATOM 3692 O O . GLY A 1 468 ? -21.987 1.582 -3.985 1.00 90.56 468 GLY A O 1
ATOM 3693 N N . ILE A 1 469 ? -20.089 0.668 -4.767 1.00 90.38 469 ILE A N 1
ATOM 3694 C CA . ILE A 1 469 ? -20.452 -0.738 -4.571 1.00 90.38 469 ILE A CA 1
ATOM 3695 C C . ILE A 1 469 ? -19.570 -1.286 -3.448 1.00 90.38 469 ILE A C 1
ATOM 3697 O O . ILE A 1 469 ? -18.366 -1.500 -3.647 1.00 90.38 469 ILE A O 1
ATOM 3701 N N . ASP A 1 470 ? -20.169 -1.523 -2.283 1.00 89.19 470 ASP A N 1
ATOM 3702 C CA . ASP A 1 470 ? -19.452 -2.035 -1.119 1.00 89.19 470 ASP A CA 1
ATOM 3703 C C . ASP A 1 470 ? -18.999 -3.488 -1.323 1.00 89.19 470 ASP A C 1
ATOM 3705 O O . ASP A 1 470 ? -19.535 -4.243 -2.141 1.00 89.19 470 ASP A O 1
ATOM 3709 N N . ASP A 1 471 ? -18.005 -3.921 -0.546 1.0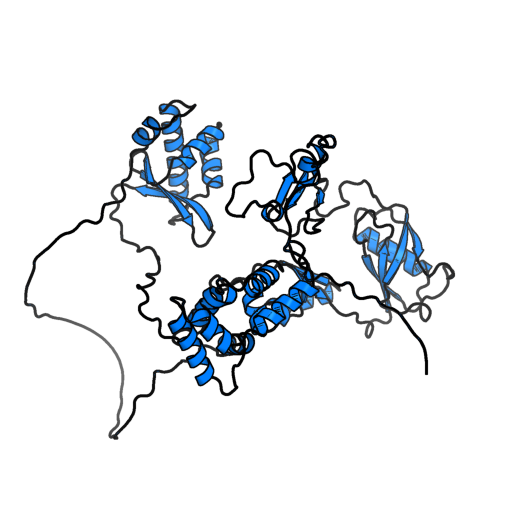0 84.75 471 ASP A N 1
ATOM 3710 C CA . ASP A 1 471 ? -17.472 -5.290 -0.615 1.00 84.75 471 ASP A CA 1
ATOM 3711 C C . ASP A 1 471 ? -18.519 -6.359 -0.264 1.00 84.75 471 ASP A C 1
ATOM 3713 O O . ASP A 1 471 ? -18.431 -7.496 -0.733 1.00 84.75 471 ASP A O 1
ATOM 3717 N N . ALA A 1 472 ? -19.521 -5.998 0.544 1.00 86.19 472 ALA A N 1
ATOM 3718 C CA . ALA A 1 472 ? -20.652 -6.863 0.872 1.00 86.19 472 ALA A CA 1
ATOM 3719 C C . ALA A 1 472 ? -21.696 -6.936 -0.257 1.00 86.19 472 ALA A C 1
ATOM 3721 O O . ALA A 1 472 ? -22.458 -7.907 -0.321 1.00 86.19 472 ALA A O 1
ATOM 3722 N N . ASP A 1 473 ? -21.719 -5.943 -1.147 1.00 88.19 473 ASP A N 1
ATOM 3723 C CA . ASP A 1 473 ? -22.708 -5.829 -2.207 1.00 88.19 473 ASP A CA 1
ATOM 3724 C C . ASP A 1 473 ? -22.313 -6.642 -3.437 1.00 88.19 473 ASP A C 1
ATOM 3726 O O . ASP A 1 473 ? -21.150 -6.733 -3.853 1.00 88.19 473 ASP A O 1
ATOM 3730 N N . THR A 1 474 ? -23.316 -7.233 -4.078 1.00 88.19 474 THR A N 1
ATOM 3731 C CA . THR A 1 474 ? -23.134 -7.873 -5.380 1.00 88.19 474 THR A CA 1
ATOM 3732 C C . THR A 1 474 ? -23.013 -6.811 -6.461 1.00 88.19 474 THR A C 1
ATOM 3734 O O . THR A 1 474 ? -23.862 -5.925 -6.539 1.00 88.19 474 THR A O 1
ATOM 3737 N N . VAL A 1 475 ? -22.014 -6.947 -7.338 1.00 84.81 475 VAL A N 1
ATOM 3738 C CA . VAL A 1 475 ? -21.923 -6.110 -8.540 1.00 84.81 475 VAL A CA 1
ATOM 3739 C C . VAL A 1 475 ? -23.207 -6.290 -9.366 1.00 84.81 475 VAL A C 1
ATOM 3741 O O . VAL A 1 475 ? -23.631 -7.436 -9.566 1.00 84.81 475 VAL A O 1
ATOM 3744 N N . PRO A 1 476 ? -23.850 -5.197 -9.817 1.00 83.56 476 PRO A N 1
ATOM 3745 C CA . PRO A 1 476 ? -25.006 -5.276 -10.701 1.00 83.56 476 PRO A CA 1
ATOM 3746 C C . PRO A 1 476 ? -24.705 -6.106 -11.961 1.00 83.56 476 PRO A C 1
ATOM 3748 O O . PRO A 1 476 ? -23.583 -6.054 -12.457 1.00 83.56 476 PRO A O 1
ATOM 3751 N N . PRO A 1 477 ? -25.686 -6.839 -12.526 1.00 82.19 477 PRO A N 1
ATOM 3752 C CA . PRO A 1 477 ? -25.478 -7.601 -13.761 1.00 82.19 477 PRO A CA 1
ATOM 3753 C C . PRO A 1 477 ? -25.080 -6.747 -14.968 1.00 82.19 477 PRO A C 1
ATOM 3755 O O . PRO A 1 477 ? -24.505 -7.283 -15.905 1.00 82.19 477 PRO A O 1
ATOM 3758 N N . LEU A 1 478 ? -25.445 -5.461 -14.946 1.00 83.81 478 LEU A N 1
ATOM 3759 C CA . LEU A 1 478 ? -24.984 -4.447 -15.882 1.00 83.81 478 LEU A CA 1
ATOM 3760 C C . LEU A 1 478 ? -24.462 -3.257 -15.075 1.00 83.81 478 LEU A C 1
ATOM 3762 O O . LEU A 1 478 ? -25.209 -2.673 -14.283 1.00 83.81 478 LEU A O 1
ATOM 3766 N N . PHE A 1 479 ? -23.202 -2.904 -15.271 1.00 90.56 479 PHE A N 1
ATOM 3767 C CA . PHE A 1 479 ? -22.525 -1.781 -14.655 1.00 90.56 479 PHE A CA 1
ATOM 3768 C C . PHE A 1 479 ? -22.048 -0.799 -15.729 1.00 90.56 479 PHE A C 1
ATOM 3770 O O . PHE A 1 479 ? -21.281 -1.132 -16.629 1.00 90.56 479 PHE A O 1
ATOM 3777 N N . VAL A 1 480 ? -22.469 0.458 -15.596 1.00 89.38 480 VAL A N 1
ATOM 3778 C CA . VAL A 1 480 ? -22.020 1.557 -16.453 1.00 89.38 480 VAL A CA 1
ATOM 3779 C C . VAL A 1 480 ? -21.277 2.559 -15.584 1.00 89.38 480 VAL A C 1
ATOM 3781 O O . VAL A 1 480 ? -21.798 3.019 -14.568 1.00 89.38 480 VAL A O 1
ATOM 3784 N N . CYS A 1 481 ? -20.045 2.891 -15.965 1.00 89.75 481 CYS A N 1
ATOM 3785 C CA . CYS A 1 481 ? -19.247 3.846 -15.210 1.00 89.75 481 CYS A CA 1
ATOM 3786 C C . CYS A 1 481 ? -19.778 5.277 -15.355 1.00 89.75 481 CYS A C 1
ATOM 3788 O O . CYS A 1 481 ? -20.447 5.607 -16.335 1.00 89.75 481 CYS A O 1
ATOM 3790 N N . SER A 1 482 ? -19.423 6.155 -14.411 1.00 87.88 482 SER A N 1
ATOM 3791 C CA . SER A 1 482 ? -19.895 7.547 -14.403 1.00 87.88 482 SER A CA 1
ATOM 3792 C C . SER A 1 482 ? -19.593 8.282 -15.711 1.00 87.88 482 SER A C 1
ATOM 3794 O O . SER A 1 482 ? -20.476 8.927 -16.256 1.00 87.88 482 SER A O 1
ATOM 3796 N N . ALA A 1 483 ? -18.399 8.095 -16.280 1.00 88.50 483 ALA A N 1
ATOM 3797 C CA . ALA A 1 483 ? -18.017 8.724 -17.545 1.00 88.50 483 ALA A CA 1
ATOM 3798 C C . ALA A 1 483 ? -18.914 8.296 -18.725 1.00 88.50 483 ALA A C 1
ATOM 3800 O O . ALA A 1 483 ? -19.273 9.116 -19.572 1.00 88.50 483 ALA A O 1
ATOM 3801 N N . CYS A 1 484 ? -19.303 7.019 -18.778 1.00 87.31 484 CYS A N 1
ATOM 3802 C CA . CYS A 1 484 ? -20.243 6.530 -19.783 1.00 87.31 484 CYS A CA 1
ATOM 3803 C C . CYS A 1 484 ? -21.669 7.017 -19.505 1.00 87.31 484 CYS A C 1
ATOM 3805 O O . CYS A 1 484 ? -22.363 7.380 -20.448 1.00 87.31 484 CYS A O 1
ATOM 3807 N N . CYS A 1 485 ? -22.092 7.087 -18.240 1.00 86.12 485 CYS A N 1
ATOM 3808 C CA . CYS A 1 485 ? -23.380 7.673 -17.868 1.00 86.12 485 CYS A CA 1
ATOM 3809 C C . CYS A 1 485 ? -23.482 9.139 -18.316 1.00 86.12 485 CYS A C 1
ATOM 3811 O O . CYS A 1 485 ? -24.465 9.505 -18.955 1.00 86.12 485 CYS A O 1
ATOM 3813 N N . ASP A 1 486 ? -22.452 9.948 -18.055 1.00 87.06 486 ASP A N 1
ATOM 3814 C CA . ASP A 1 486 ? -22.410 11.369 -18.424 1.00 87.06 486 ASP A CA 1
ATOM 3815 C C . ASP A 1 486 ? -22.4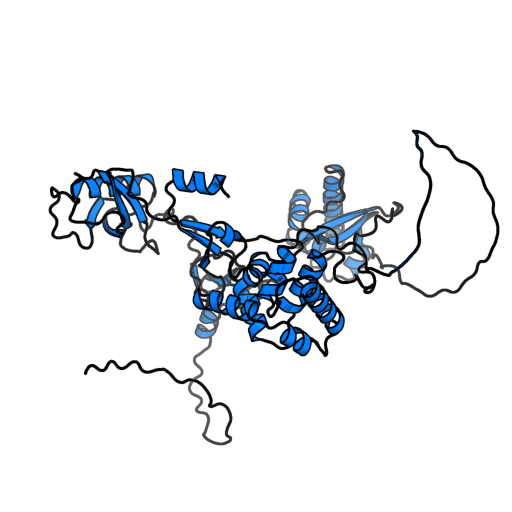52 11.569 -19.946 1.00 87.06 486 ASP A C 1
ATOM 3817 O O . ASP A 1 486 ? -23.093 12.493 -20.439 1.00 87.06 486 ASP A O 1
ATOM 3821 N N . SER A 1 487 ? -21.823 10.663 -20.699 1.00 80.69 487 SER A N 1
ATOM 3822 C CA . SER A 1 487 ? -21.801 10.697 -22.169 1.00 80.69 487 SER A CA 1
ATOM 3823 C C . SER A 1 487 ? -23.131 10.279 -22.813 1.00 80.69 487 SER A C 1
ATOM 3825 O O . SER A 1 487 ? -23.386 10.613 -23.969 1.00 80.69 487 SER A O 1
ATOM 3827 N N . LEU A 1 488 ? -23.966 9.523 -22.094 1.00 74.06 488 LEU A N 1
ATOM 3828 C CA . LEU A 1 488 ? -25.255 9.014 -22.578 1.00 74.06 488 LEU A CA 1
ATOM 3829 C C . LEU A 1 488 ? -26.439 9.909 -22.211 1.00 74.06 488 LEU A C 1
ATOM 3831 O O . LEU A 1 488 ? -27.532 9.732 -22.756 1.00 74.06 488 LEU A O 1
ATOM 3835 N N . LEU A 1 489 ? -26.252 10.861 -21.296 1.00 62.72 489 LEU A N 1
ATOM 3836 C CA . LEU A 1 489 ? -27.263 11.869 -21.014 1.00 62.72 489 LEU A CA 1
ATOM 3837 C C . LEU A 1 489 ? -27.351 12.825 -22.214 1.00 62.72 489 LEU A C 1
ATOM 3839 O O . LEU A 1 489 ? -26.339 13.415 -22.597 1.00 62.72 489 LEU A O 1
ATOM 3843 N N . PRO A 1 490 ? -28.541 13.030 -22.814 1.00 55.44 490 PRO A N 1
ATOM 3844 C CA . PRO A 1 490 ? -28.720 14.106 -23.775 1.00 55.44 490 PRO A CA 1
ATOM 3845 C C . PRO A 1 490 ? -28.304 15.411 -23.098 1.00 55.44 490 PRO A C 1
ATOM 3847 O O . PRO A 1 490 ? -28.772 15.682 -21.987 1.00 55.44 490 PRO A O 1
ATOM 3850 N N . GLN A 1 491 ? -27.456 16.215 -23.751 1.00 50.69 491 GLN A N 1
ATOM 3851 C CA . GLN A 1 491 ? -27.272 17.610 -23.359 1.00 50.69 491 GLN A CA 1
ATOM 3852 C C . GLN A 1 491 ? -28.672 18.207 -23.227 1.00 50.69 491 GLN A C 1
ATOM 3854 O O . GLN A 1 491 ? -29.399 18.328 -24.215 1.00 50.69 491 GLN A O 1
ATOM 3859 N N . ARG A 1 492 ? -29.103 18.481 -21.991 1.00 46.78 492 ARG A N 1
ATOM 3860 C CA . ARG A 1 492 ? -30.339 19.218 -21.763 1.00 46.78 492 ARG A CA 1
ATOM 3861 C C . ARG A 1 492 ? -30.130 20.550 -22.463 1.00 46.78 492 ARG A C 1
ATOM 3863 O O . ARG A 1 492 ? -29.273 21.316 -22.041 1.00 46.78 492 ARG A O 1
ATOM 3870 N N . ALA A 1 493 ? -30.865 20.758 -23.553 1.00 43.03 493 ALA A N 1
ATOM 3871 C CA . ALA A 1 493 ? -30.975 22.053 -24.191 1.00 43.03 493 ALA A CA 1
ATOM 3872 C C . ALA A 1 493 ? -31.244 23.096 -23.104 1.00 43.03 493 ALA A C 1
ATOM 3874 O O . ALA A 1 493 ? -32.057 22.853 -22.206 1.00 43.03 493 ALA A O 1
ATOM 3875 N N . ASP A 1 494 ? -30.505 24.194 -23.191 1.00 41.72 494 ASP A N 1
ATOM 3876 C CA . ASP A 1 494 ? -30.490 25.308 -22.259 1.00 41.72 494 ASP A CA 1
ATOM 3877 C C . ASP A 1 494 ? -31.905 25.658 -21.785 1.00 41.72 494 ASP A C 1
ATOM 3879 O O . ASP A 1 494 ? -32.713 26.234 -22.514 1.00 41.72 494 ASP A O 1
ATOM 3883 N N . TYR A 1 495 ? -32.218 25.291 -20.544 1.00 36.31 495 TYR A N 1
ATOM 3884 C CA . TYR A 1 495 ? -33.326 25.892 -19.822 1.00 36.31 495 TYR A CA 1
ATOM 3885 C C . TYR A 1 495 ? -32.707 26.918 -18.885 1.00 36.31 495 TYR A C 1
ATOM 3887 O O . TYR A 1 495 ? -32.224 26.567 -17.808 1.00 36.31 495 TYR A O 1
ATOM 3895 N N . GLU A 1 496 ? -32.671 28.175 -19.329 1.00 34.25 496 GLU A N 1
ATOM 3896 C CA . GLU A 1 496 ? -32.343 29.299 -18.458 1.00 34.25 496 GLU A CA 1
ATOM 3897 C C . GLU A 1 496 ? -33.272 29.283 -17.233 1.00 34.25 496 GLU A C 1
ATOM 3899 O O . GLU A 1 496 ? -34.496 29.380 -17.384 1.00 34.25 496 GLU A O 1
ATOM 3904 N N . PRO A 1 497 ? -32.742 29.192 -16.002 1.00 35.69 497 PRO A N 1
ATOM 3905 C CA . PRO A 1 497 ? -33.534 29.476 -14.824 1.00 35.69 497 PRO A CA 1
ATOM 3906 C C . PRO A 1 497 ? -33.652 30.995 -14.701 1.00 35.69 497 PRO A C 1
ATOM 3908 O O . PRO A 1 497 ? -32.659 31.697 -14.505 1.00 35.69 497 PRO A O 1
ATOM 3911 N N . SER A 1 498 ? -34.882 31.503 -14.804 1.00 31.11 498 SER A N 1
ATOM 3912 C CA . SER A 1 498 ? -35.185 32.906 -14.546 1.00 31.11 498 SER A CA 1
ATOM 3913 C C . SER A 1 498 ? -34.685 33.315 -13.161 1.00 31.11 498 SER A C 1
ATOM 3915 O O . SER A 1 498 ? -34.987 32.663 -12.159 1.00 31.11 498 SER A O 1
ATOM 3917 N N . VAL A 1 499 ? -33.982 34.439 -13.117 1.00 39.72 499 VAL A N 1
ATOM 3918 C CA . VAL A 1 499 ? -33.537 35.125 -11.908 1.00 39.72 499 VAL A CA 1
ATOM 3919 C C . VAL A 1 499 ? -34.746 35.536 -11.062 1.00 39.72 499 VAL A C 1
ATOM 3921 O O . VAL A 1 499 ? -35.378 36.547 -11.353 1.00 39.72 499 VAL A O 1
ATOM 3924 N N . ALA A 1 500 ? -35.062 34.782 -10.008 1.00 32.81 500 ALA A N 1
ATOM 3925 C CA . ALA A 1 500 ? -35.710 35.303 -8.804 1.00 32.81 500 ALA A CA 1
ATOM 3926 C C . ALA A 1 500 ? -35.705 34.268 -7.666 1.00 32.81 500 ALA A C 1
ATOM 3928 O O . ALA A 1 500 ? -36.296 33.202 -7.791 1.00 32.81 500 ALA A O 1
ATOM 3929 N N . ALA A 1 501 ? -35.145 34.707 -6.533 1.00 31.16 501 ALA A N 1
ATOM 3930 C CA . ALA A 1 501 ? -35.396 34.274 -5.155 1.00 31.16 501 ALA A CA 1
ATOM 3931 C C . ALA A 1 501 ? -34.384 33.317 -4.473 1.00 31.16 501 ALA A C 1
ATOM 3933 O O . ALA A 1 501 ? -34.459 32.102 -4.606 1.00 31.16 501 ALA A O 1
ATOM 3934 N N . LEU A 1 502 ? -33.589 33.959 -3.591 1.00 32.06 502 LEU A N 1
ATOM 3935 C CA . LEU A 1 502 ? -33.171 33.541 -2.233 1.00 32.06 502 LEU A CA 1
ATOM 3936 C C . LEU A 1 502 ? -31.929 32.631 -2.158 1.00 32.06 502 LEU A C 1
ATOM 3938 O O . LEU A 1 502 ? -32.005 31.447 -2.447 1.00 32.06 502 LEU A O 1
ATOM 3942 N N . SER A 1 503 ? -30.716 33.173 -1.986 1.00 31.80 503 SER A N 1
ATOM 3943 C CA . SER A 1 503 ? -30.085 33.836 -0.815 1.00 31.80 503 SER A CA 1
ATOM 3944 C C . SER A 1 503 ? -29.390 32.863 0.146 1.00 31.80 503 SER A C 1
ATOM 3946 O O . SER A 1 503 ? -30.054 32.030 0.751 1.00 31.80 503 SER A O 1
ATOM 3948 N N . ASP A 1 504 ? -28.079 33.091 0.283 1.00 33.00 504 ASP A N 1
ATOM 3949 C CA . ASP A 1 504 ? -27.193 32.884 1.438 1.00 33.00 504 ASP A CA 1
ATOM 3950 C C . ASP A 1 504 ? -27.165 31.521 2.142 1.00 33.00 504 ASP A C 1
ATOM 3952 O O . ASP A 1 504 ? -28.018 31.208 2.961 1.00 33.00 504 ASP A O 1
ATOM 3956 N N . ASP A 1 505 ? -26.111 30.742 1.862 1.00 34.19 505 ASP A N 1
ATOM 3957 C CA . ASP A 1 505 ? -25.064 30.416 2.853 1.00 34.19 505 ASP A CA 1
ATOM 3958 C C . ASP A 1 505 ? -24.137 29.313 2.313 1.00 34.19 505 ASP A C 1
ATOM 3960 O O . ASP A 1 505 ? -24.436 28.132 2.452 1.00 34.19 505 ASP A O 1
ATOM 3964 N N . LEU A 1 506 ? -23.004 29.684 1.694 1.00 31.58 506 LEU A N 1
ATOM 3965 C CA . LEU A 1 506 ? -21.776 28.862 1.639 1.00 31.58 506 LEU A CA 1
ATOM 3966 C C . LEU A 1 506 ? -20.642 29.616 0.925 1.00 31.58 506 LEU A C 1
ATOM 3968 O O . LEU A 1 506 ? -20.245 29.310 -0.196 1.00 31.58 506 LEU A O 1
ATOM 3972 N N . LEU A 1 507 ? -20.091 30.620 1.603 1.00 31.56 507 LEU A N 1
ATOM 3973 C CA . LEU A 1 507 ? -18.783 31.178 1.270 1.00 31.56 507 LEU A CA 1
ATOM 3974 C C . LEU A 1 507 ? -17.933 31.227 2.527 1.00 31.56 507 LEU A C 1
ATOM 3976 O O . LEU A 1 507 ? -17.912 32.253 3.187 1.00 31.56 507 LEU A O 1
ATOM 3980 N N . LEU A 1 508 ? -17.195 30.158 2.826 1.00 30.66 508 LEU A N 1
ATOM 3981 C CA . LEU A 1 508 ? -15.921 30.275 3.530 1.00 30.66 508 LEU A CA 1
ATOM 3982 C C . LEU A 1 508 ? -15.008 29.082 3.201 1.00 30.66 508 LEU A C 1
ATOM 3984 O O . LEU A 1 508 ? -15.383 27.929 3.387 1.00 30.66 508 LEU A O 1
ATOM 3988 N N . LEU A 1 509 ? -13.781 29.441 2.803 1.00 29.98 509 LEU A N 1
ATOM 3989 C CA . LEU A 1 509 ? -12.545 28.649 2.711 1.00 29.98 509 LEU A CA 1
ATOM 3990 C C . LEU A 1 509 ? -12.257 27.917 1.390 1.00 29.98 509 LEU A C 1
ATOM 3992 O O . LEU A 1 509 ? -12.209 26.698 1.327 1.00 29.98 509 LEU A O 1
ATOM 3996 N N . ASN A 1 510 ? -11.887 28.703 0.375 1.00 28.69 510 ASN A N 1
ATOM 3997 C CA . ASN A 1 510 ? -10.767 28.368 -0.508 1.00 28.69 510 ASN A CA 1
ATOM 3998 C C . ASN A 1 510 ? -9.951 29.644 -0.755 1.00 28.69 510 ASN A C 1
ATOM 4000 O O . ASN A 1 510 ? -10.432 30.574 -1.395 1.00 28.69 510 ASN A O 1
ATOM 4004 N N . HIS A 1 511 ? -8.725 29.692 -0.233 1.00 32.88 511 HIS A N 1
ATOM 4005 C CA . HIS A 1 511 ? -7.731 30.706 -0.585 1.00 32.88 511 HIS A CA 1
ATOM 4006 C C . HIS A 1 511 ? -6.543 29.981 -1.234 1.00 32.88 511 HIS A C 1
ATOM 4008 O O . HIS A 1 511 ? -5.959 29.110 -0.585 1.00 32.88 511 HIS A O 1
ATOM 4014 N N . PRO A 1 512 ? -6.167 30.299 -2.484 1.00 33.53 512 PRO A N 1
ATOM 4015 C CA . PRO A 1 512 ? -4.890 29.882 -3.048 1.00 33.53 512 PRO A CA 1
ATOM 4016 C C . PRO A 1 512 ? -3.772 30.804 -2.542 1.00 33.53 512 PRO A C 1
ATOM 4018 O O . PRO A 1 512 ? -3.970 32.014 -2.414 1.00 33.53 512 PRO A O 1
ATOM 4021 N N . LEU A 1 513 ? -2.610 30.219 -2.247 1.00 30.42 513 LEU A N 1
ATOM 4022 C CA . LEU A 1 513 ? -1.373 30.925 -1.916 1.00 30.42 513 LEU A CA 1
ATOM 4023 C C . LEU A 1 513 ? -0.633 31.294 -3.206 1.00 30.42 513 LEU A C 1
ATOM 4025 O O . LEU A 1 513 ? -0.230 30.409 -3.961 1.00 30.42 513 LEU A O 1
ATOM 4029 N N . ASP A 1 514 ? -0.437 32.594 -3.414 1.00 26.98 514 ASP A N 1
ATOM 4030 C CA . ASP A 1 514 ? 0.446 33.150 -4.437 1.00 26.98 514 ASP A CA 1
ATOM 4031 C C . ASP A 1 514 ? 1.914 33.021 -4.004 1.00 26.98 514 ASP A C 1
ATOM 4033 O O . ASP A 1 514 ? 2.317 33.502 -2.942 1.00 26.98 514 ASP A O 1
ATOM 4037 N N . TYR A 1 515 ? 2.728 32.404 -4.860 1.00 30.62 515 TYR A N 1
ATOM 4038 C CA . TYR A 1 515 ? 4.184 32.503 -4.812 1.00 30.62 515 TYR A CA 1
ATOM 4039 C C . TYR A 1 515 ? 4.609 33.727 -5.623 1.00 30.62 515 TYR A C 1
ATOM 4041 O O . TYR A 1 515 ? 4.426 33.771 -6.837 1.00 30.62 515 TYR A O 1
ATOM 4049 N N . SER A 1 516 ? 5.236 34.705 -4.976 1.00 28.25 516 SER A N 1
ATOM 4050 C CA . SER A 1 516 ? 6.031 35.717 -5.672 1.00 28.25 516 SER A CA 1
ATOM 4051 C C . SER A 1 516 ? 7.400 35.854 -5.024 1.00 28.25 516 SER A C 1
ATOM 4053 O O . SER A 1 516 ? 7.540 36.209 -3.856 1.00 28.25 516 SER A O 1
ATOM 4055 N N . LEU A 1 517 ? 8.404 35.520 -5.836 1.00 34.75 517 LEU A N 1
ATOM 4056 C CA . LEU A 1 517 ? 9.818 35.811 -5.654 1.00 34.75 517 LEU A CA 1
ATOM 4057 C C . LEU A 1 517 ? 10.047 37.325 -5.552 1.00 34.75 517 LEU A C 1
ATOM 4059 O O . LEU A 1 517 ? 9.469 38.094 -6.317 1.00 34.75 517 LEU A O 1
ATOM 4063 N N . GLY A 1 518 ? 10.963 37.735 -4.676 1.00 27.14 518 GLY A N 1
ATOM 4064 C CA . GLY A 1 518 ? 11.443 39.111 -4.596 1.00 27.14 518 GLY A CA 1
ATOM 4065 C C . GLY A 1 518 ? 12.790 39.199 -3.883 1.00 27.14 518 GLY A C 1
ATOM 4066 O O . GLY A 1 518 ? 12.883 38.946 -2.689 1.00 27.14 518 GLY A O 1
ATOM 4067 N N . ASN A 1 519 ? 13.820 39.532 -4.659 1.00 30.94 519 ASN A N 1
ATOM 4068 C CA . ASN A 1 519 ? 15.210 39.769 -4.273 1.00 30.94 519 ASN A CA 1
ATOM 4069 C C . ASN A 1 519 ? 15.410 40.871 -3.212 1.00 30.94 519 ASN A C 1
ATOM 4071 O O . ASN A 1 519 ? 14.715 41.880 -3.240 1.00 30.94 519 ASN A O 1
ATOM 4075 N N . GLY A 1 520 ? 16.509 40.728 -2.454 1.00 31.89 520 GLY A N 1
ATOM 4076 C CA . GLY A 1 520 ? 17.471 41.798 -2.135 1.00 31.89 520 GLY A CA 1
ATOM 4077 C C . GLY A 1 520 ? 17.140 42.732 -0.967 1.00 31.89 520 GLY A C 1
ATOM 4078 O O . GLY A 1 520 ? 16.286 43.602 -1.095 1.00 31.89 520 GLY A O 1
ATOM 4079 N N . TYR A 1 521 ? 17.868 42.616 0.148 1.00 34.84 521 TYR A N 1
ATOM 4080 C CA . TYR A 1 521 ? 19.151 43.290 0.419 1.00 34.84 521 TYR A CA 1
ATOM 4081 C C . TYR A 1 521 ? 19.867 42.614 1.590 1.00 34.84 521 TYR A C 1
ATOM 4083 O O . TYR A 1 521 ? 19.157 42.094 2.482 1.00 34.84 521 TYR A O 1
#

Solvent-accessible surface area (backbone atoms only — not comparable to full-atom values): 32192 Å² total; per-residue (Å²): 105,69,69,55,51,54,49,36,60,75,68,65,50,51,69,51,75,44,79,62,82,57,64,55,97,87,40,53,34,45,47,58,28,18,30,31,70,72,35,40,63,56,32,87,78,56,28,40,88,61,54,30,45,86,52,40,44,74,66,55,39,53,50,22,34,51,56,53,26,62,39,39,47,68,55,51,48,57,69,33,58,89,45,96,55,30,66,57,56,45,48,42,55,51,50,55,45,71,71,41,95,58,89,61,56,25,45,15,49,46,46,37,48,55,76,63,58,64,92,72,68,80,70,73,86,91,78,84,87,89,82,88,88,88,86,88,82,89,84,87,88,88,82,87,85,86,88,84,88,89,83,89,80,88,82,89,86,88,87,87,84,89,80,84,76,86,81,67,43,48,43,73,64,52,52,75,73,51,96,61,99,62,57,66,70,59,52,52,52,51,50,51,44,45,50,49,45,54,50,54,51,44,72,75,39,95,54,98,71,54,36,41,68,63,56,48,50,60,55,29,44,82,82,42,85,57,62,68,60,52,55,54,50,59,72,67,48,56,50,24,32,56,90,68,30,38,33,36,59,47,65,39,86,88,78,70,45,55,24,43,43,80,43,64,80,76,66,77,75,73,78,73,67,66,81,61,69,74,71,56,80,82,66,71,78,58,74,65,78,48,60,66,57,51,48,50,50,45,46,51,46,58,52,72,53,48,75,94,38,68,70,55,49,51,24,43,49,45,40,65,36,44,36,33,27,29,30,72,51,80,89,83,68,91,84,68,76,45,35,38,34,37,41,30,44,43,77,52,90,73,56,95,36,60,69,47,80,39,77,41,53,55,76,32,23,47,45,54,51,40,54,47,49,37,51,56,41,34,77,71,34,80,36,27,61,58,43,44,67,76,49,44,68,94,46,80,88,58,55,57,83,41,57,39,59,92,76,56,69,67,71,40,77,41,42,33,35,52,46,56,59,49,84,82,52,54,71,67,42,99,80,42,69,67,82,77,43,38,63,25,98,47,69,45,64,59,91,82,82,67,68,65,44,58,17,78,81,77,54,39,26,27,43,30,62,82,71,74,40,52,92,91,52,78,80,62,98,75,41,75,45,69,73,58,53,63,70,69,50,75,80,73,71,87,74,81,78,78,94,77,86,86,83,88,90,89,88,85,89,86,81,86,84,83,88,76,90,80,84,88,133

Organism: Ficus carica (NCBI:txid3494)

pLDDT: mean 76.21, std 23.66, range [21.34, 98.19]

Radius of gyration: 33.88 Å; Cα contacts (8 Å, |Δi|>4): 618; chains: 1; bounding box: 82×87×94 Å

Foldseek 3Di:
DVVVVVVCVVVVPFKDKFQQPDDDPNDRQLLLCCQQPVAGPCVVVFWHFDDFPLQQDPVLLSVLSVVQNAAFLVVLLVLCVPPPCNVVSVLQVVVLCVVDPDHDTHPNSSSNSLVPPPPPDPDDDDDDDDDDDDDDDDDDDDDDDDDDDDDDDDDDDDDDDDDDDDDAAAVLVVLVVDPDPDDSVLLLVLVVLLVVQQVVVCVVDVDQFFAFLVSSLVSSCVPDVPSVSNVVSVVSQDSYDRPQKGWHWDQDPVVSTIGIGIDGNPPDPPPPDDVPPPCPVVPPPDRPPDSVVSSVVCCCCVQPNRPPDPSSNSSSVSSVSRRMIMHGDDDDDPPDQWFWEWEFEDDPLLPPTDTDIFTGHQQDFLQNVQVRVLVRCCVPAPQSVQKGWDDKPPCPVGDRNDGCHPVDHGPYYIYTYIDRGNSPDQRSDPVGNDPAFEDEPSRDTDCPVADWDAAPPPRYIYHCVSQVADPPHDDPPHDHDPVRVVVPDPPPDDDDDDDDDDDDDDDDDDDDDDDDDDDDD

Nearest PDB structures (foldseek):
  1wee-assembly1_A  TM=7.536E-01  e=1.493E-04  Arabidopsis thaliana
  1wep-assembly1_A  TM=6.427E-01  e=5.635E-02  Mus musculus
  5dxh-assembly2_D  TM=4.832E-01  e=6.400E-01  Homo sapiens
  8dd8-assembly1_A  TM=4.934E-01  e=1.334E+00  Homo sapiens